Protein AF-U7QJM8-F1 (afdb_monomer_lite)

Secondary structure (DSSP, 8-state):
---SS--SS--HHHHHHHHHHHT-TTT-HHHHHHHHHHHHHHHHHHHH--TTTS----SS-HHHHHHHHHHTGGGGHHHHHHHHHH--HHHHHHHHHHHHHHHHTTTTTTGGGS-GGGHHHHHHHHHHHHHHHHHHHHHHGGGS-HHHHHHHHHHHHHHHHHHHHHHHHHHHH-GGG-S-HHHHHHHHHHHHHHHHTT-HHHHHHHHTSSTT-HHHHHHHHEEETT-TT-TTTTT---TTS-GGGGEEEEP-SS-SSPPP---S--TTHHHHHHHT--TTSHHHHHHHHHHHHHHHHHHHHHTT-EETTTEESTTHHHHHHHHHHHHHHHHHHHS-TT-TTS--GGG-TT-SSPP--SS------TTS--HHHHTTHHHHHHHHH-GGGHHHHHHHHHHTGGGGS--TTS-TTT-THHHHHHHHS--

Sequence (427 aa):
LLDDLPNVFLNQELIDAAKKRLESPEKYPLTHRAYRDIQAKAEDFYENVSLSDFPVYTGKNRSEYRSRVYNGLAQTLYPAIVCAFEDKQEYCQKAIDFILAWAEKKGGTQLTEASRSNLSSAGLDISRYFARYAQAFQLVSPYMSEEEKETVKQWFLELGYEIKKGHKYWIKNLEREGANNHLSWHNSGMLIAALYGEDRRLLAYMMNGNRWSYQNLVRDAIYEQDNPENLFRVGRDFVHLPTQARTGEIYDRHRSLPHPPARGNIYDRQRWWNEEVRQRAGFAYSKFNLEALMITAHMAQLNGLEYGGSKNFINLHNRSIRNALRFYGQYYIDFPAGRADCRKISEMEPSPKPYDGQCPIAYEPYFGERPSYHTVYLFALAKKYYPEDKALYTKILSANRKELIPVSNFHPLHAPVSVFTLFFAEE

Radius of gyration: 21.32 Å; chains: 1; bounding box: 57×43×60 Å

pLDDT: mean 77.42, std 20.67, range [30.5, 98.5]

Organism: NCBI:txid1348334

InterPro domains:
  IPR008397 Alginate lyase domain [PF05426] (85-209)
  IPR008929 Chondroitin AC/alginate lyase [G3DSA:1.50.10.100] (6-235)
  IPR008929 Chondroitin AC/alginate lyase [SSF48230] (84-333)

Structure (mmCIF, N/CA/C/O backbone):
data_AF-U7QJM8-F1
#
_entry.id   AF-U7QJM8-F1
#
loop_
_atom_site.group_PDB
_atom_site.id
_atom_site.type_symbol
_atom_site.label_atom_id
_atom_site.label_alt_id
_atom_site.label_comp_id
_atom_site.label_asym_id
_atom_site.label_entity_id
_atom_site.label_seq_id
_atom_site.pdbx_PDB_ins_code
_atom_site.Cartn_x
_atom_site.Cartn_y
_atom_site.Cartn_z
_atom_site.occupancy
_atom_site.B_iso_or_equiv
_atom_site.auth_seq_id
_atom_site.auth_comp_id
_atom_site.auth_asym_id
_atom_site.auth_atom_id
_atom_site.pdbx_PDB_model_num
ATOM 1 N N . LEU A 1 1 ? -9.460 -12.130 15.471 1.00 47.28 1 LEU A N 1
ATOM 2 C CA . LEU A 1 1 ? -10.293 -12.574 14.339 1.00 47.28 1 LEU A CA 1
ATOM 3 C C . LEU A 1 1 ? -10.461 -11.363 13.452 1.00 47.28 1 LEU A C 1
ATOM 5 O O . LEU A 1 1 ? -10.973 -10.366 13.933 1.00 47.28 1 LEU A O 1
ATOM 9 N N . LEU A 1 2 ? -9.926 -11.406 12.237 1.00 59.19 2 LEU A N 1
ATOM 10 C CA . LEU A 1 2 ? -10.305 -10.456 11.197 1.00 59.19 2 LEU A CA 1
ATOM 11 C C . LEU A 1 2 ? -11.733 -10.802 10.750 1.00 59.19 2 LEU A C 1
ATOM 13 O O . LEU A 1 2 ? -12.024 -11.985 10.572 1.00 59.19 2 LEU A O 1
ATOM 17 N N . ASP A 1 3 ? -12.599 -9.798 10.619 1.00 59.66 3 ASP A N 1
ATOM 18 C CA . ASP A 1 3 ? -13.946 -9.938 10.043 1.00 59.66 3 ASP A CA 1
ATOM 19 C C . ASP A 1 3 ? -13.900 -10.461 8.591 1.00 59.66 3 ASP A C 1
ATOM 21 O O . ASP A 1 3 ? -12.825 -10.539 7.989 1.00 59.66 3 ASP A O 1
ATOM 25 N N . ASP A 1 4 ? -15.069 -10.711 7.982 1.00 69.06 4 ASP A N 1
ATOM 26 C CA . ASP A 1 4 ? -15.277 -10.963 6.535 1.00 69.06 4 ASP A CA 1
ATOM 27 C C . ASP A 1 4 ? -14.893 -9.757 5.635 1.00 69.06 4 ASP A C 1
ATOM 29 O O . ASP A 1 4 ? -15.410 -9.560 4.533 1.00 69.06 4 ASP A O 1
ATOM 33 N N . LEU A 1 5 ? -13.983 -8.901 6.098 1.00 82.56 5 LEU A N 1
ATOM 34 C CA . LEU A 1 5 ? -13.411 -7.815 5.325 1.00 82.56 5 LEU A CA 1
ATOM 35 C C . LEU A 1 5 ? -12.250 -8.312 4.455 1.00 82.56 5 LEU A C 1
ATOM 37 O O . LEU A 1 5 ? -11.537 -9.254 4.813 1.00 82.56 5 LEU A O 1
ATOM 41 N N . PRO A 1 6 ? -12.004 -7.650 3.312 1.00 85.62 6 PRO A N 1
ATOM 42 C CA . PRO A 1 6 ? -10.882 -7.992 2.458 1.00 85.62 6 PRO A CA 1
ATOM 43 C C . PRO A 1 6 ? -9.547 -7.808 3.182 1.00 85.62 6 PRO A C 1
ATOM 45 O O . PRO A 1 6 ? -9.335 -6.872 3.957 1.00 85.62 6 PRO A O 1
ATOM 48 N N . ASN A 1 7 ? -8.605 -8.684 2.853 1.00 86.75 7 ASN A N 1
ATOM 49 C CA . ASN A 1 7 ? -7.255 -8.649 3.390 1.00 86.75 7 ASN A CA 1
ATOM 50 C C . ASN A 1 7 ? -6.434 -7.572 2.674 1.00 86.75 7 ASN A C 1
ATOM 52 O O . ASN A 1 7 ? -5.983 -7.772 1.540 1.00 86.75 7 ASN A O 1
ATOM 56 N N . VAL A 1 8 ? -6.207 -6.430 3.319 1.00 84.44 8 VAL A N 1
ATOM 57 C CA . VAL A 1 8 ? -5.339 -5.376 2.791 1.00 84.44 8 VAL A CA 1
ATOM 58 C C . VAL A 1 8 ? -3.984 -5.502 3.454 1.00 84.44 8 VAL A C 1
ATOM 60 O O . VAL A 1 8 ? -3.785 -5.099 4.589 1.00 84.44 8 VAL A O 1
ATOM 63 N N . PHE A 1 9 ? -3.029 -6.064 2.714 1.00 80.94 9 PHE A N 1
ATOM 64 C CA . PHE A 1 9 ? -1.635 -6.250 3.128 1.00 80.94 9 PHE A CA 1
ATOM 65 C C . PHE A 1 9 ? -1.399 -7.278 4.261 1.00 80.94 9 PHE A C 1
ATOM 67 O O . PHE A 1 9 ? -0.326 -7.874 4.319 1.00 80.94 9 PHE A O 1
ATOM 74 N N . LEU A 1 10 ? -2.386 -7.552 5.116 1.00 85.62 10 LEU A N 1
ATOM 75 C CA . LEU A 1 10 ? -2.311 -8.531 6.204 1.00 85.62 10 LEU A CA 1
ATOM 76 C C . LEU A 1 10 ? -3.447 -9.554 6.091 1.00 85.62 10 LEU A C 1
ATOM 78 O O . LEU A 1 10 ? -4.533 -9.229 5.621 1.00 85.62 10 LEU A O 1
ATOM 82 N N . ASN A 1 11 ? -3.202 -10.785 6.542 1.00 88.12 11 ASN A N 1
ATOM 83 C CA . ASN A 1 11 ? -4.229 -11.801 6.787 1.00 88.12 11 ASN A CA 1
ATOM 84 C C . ASN A 1 11 ? -4.052 -12.388 8.199 1.00 88.12 11 ASN A C 1
ATOM 86 O O . ASN A 1 11 ? -3.038 -12.139 8.857 1.00 88.12 11 ASN A O 1
ATOM 90 N N . GLN A 1 12 ? -5.022 -13.181 8.665 1.00 88.19 12 GLN A N 1
ATOM 91 C CA . GLN A 1 12 ? -5.001 -13.723 10.030 1.00 88.19 12 GLN A CA 1
ATOM 92 C C . GLN A 1 12 ? -3.766 -14.607 10.273 1.00 88.19 12 GLN A C 1
ATOM 94 O O . GLN A 1 12 ? -3.128 -14.491 11.312 1.00 88.19 12 GLN A O 1
ATOM 99 N N . GLU A 1 13 ? -3.356 -15.397 9.275 1.00 90.19 13 GLU A N 1
ATOM 100 C CA . GLU A 1 13 ? -2.140 -16.222 9.325 1.00 90.19 13 GLU A CA 1
ATOM 101 C C . GLU A 1 13 ? -0.877 -15.387 9.612 1.00 90.19 13 GLU A C 1
ATOM 103 O O . GLU A 1 13 ? -0.059 -15.762 10.451 1.00 90.19 13 GLU A O 1
ATOM 108 N N . LEU A 1 14 ? -0.714 -14.235 8.949 1.00 89.56 14 LEU A N 1
ATOM 109 C CA . LEU A 1 14 ? 0.421 -13.335 9.177 1.00 89.56 14 LEU A CA 1
ATOM 110 C C . LEU A 1 14 ? 0.384 -12.701 10.573 1.00 89.56 14 LEU A C 1
ATOM 112 O O . LEU A 1 14 ? 1.440 -12.545 11.193 1.00 89.56 14 LEU A O 1
ATOM 116 N N . ILE A 1 15 ? -0.808 -12.359 11.071 1.00 91.31 15 ILE A N 1
ATOM 117 C CA . ILE A 1 15 ? -0.999 -11.826 12.428 1.00 91.31 15 ILE A CA 1
ATOM 118 C C . ILE A 1 15 ? -0.612 -12.878 13.467 1.00 91.31 15 ILE A C 1
ATOM 120 O O . ILE A 1 15 ? 0.207 -12.599 14.344 1.00 91.31 15 ILE A O 1
ATOM 124 N N . ASP A 1 16 ? -1.124 -14.098 13.337 1.00 92.31 16 ASP A N 1
ATOM 125 C CA . ASP A 1 16 ? -0.847 -15.192 14.270 1.00 92.31 16 ASP A CA 1
ATOM 126 C C . ASP A 1 16 ? 0.637 -15.578 14.248 1.00 92.31 16 ASP A C 1
ATOM 128 O O . ASP A 1 16 ? 1.255 -15.777 15.297 1.00 92.31 16 ASP A O 1
ATOM 132 N N . ALA A 1 17 ? 1.257 -15.600 13.064 1.00 92.75 17 ALA A N 1
ATOM 133 C CA . ALA A 1 17 ? 2.689 -15.842 12.928 1.00 92.75 17 ALA A CA 1
ATOM 134 C C . ALA A 1 17 ? 3.533 -14.737 13.587 1.00 92.75 17 ALA A C 1
ATOM 136 O O . ALA A 1 17 ? 4.572 -15.019 14.187 1.00 92.75 17 ALA A O 1
ATOM 137 N N . ALA A 1 18 ? 3.123 -13.468 13.488 1.00 93.44 18 ALA A N 1
ATOM 138 C CA . ALA A 1 18 ? 3.778 -12.366 14.194 1.00 93.44 18 ALA A CA 1
ATOM 139 C C . ALA A 1 18 ? 3.624 -12.490 15.718 1.00 93.44 18 ALA A C 1
ATOM 141 O O . ALA A 1 18 ? 4.633 -12.433 16.420 1.00 93.44 18 ALA A O 1
ATOM 142 N N . LYS A 1 19 ? 2.414 -12.759 16.226 1.00 94.44 19 LYS A N 1
ATOM 143 C CA . LYS A 1 19 ? 2.163 -12.997 17.660 1.00 94.44 19 LYS A CA 1
ATOM 144 C C . LYS A 1 19 ? 3.021 -14.132 18.212 1.00 94.44 19 LYS A C 1
ATOM 146 O O . LYS A 1 19 ? 3.717 -13.949 19.204 1.00 94.44 19 LYS A O 1
ATOM 151 N N . LYS A 1 20 ? 3.082 -15.260 17.505 1.00 95.19 20 LYS A N 1
ATOM 152 C CA . LYS A 1 20 ? 3.923 -16.399 17.890 1.00 95.19 20 LYS A CA 1
ATOM 153 C C . LYS A 1 20 ? 5.415 -16.054 17.921 1.00 95.19 20 LYS A C 1
ATOM 155 O O . LYS A 1 20 ? 6.134 -16.480 18.819 1.00 95.19 20 LYS A O 1
ATOM 160 N N . ARG A 1 21 ? 5.913 -15.263 16.962 1.00 94.94 21 ARG A N 1
ATOM 161 C CA . ARG A 1 21 ? 7.310 -14.783 16.982 1.00 94.94 21 ARG A CA 1
ATOM 162 C C . ARG A 1 21 ? 7.586 -13.888 18.198 1.00 94.94 21 ARG A C 1
ATOM 164 O O . ARG A 1 21 ? 8.685 -13.938 18.754 1.00 94.94 21 ARG A O 1
ATOM 171 N N . LEU A 1 22 ? 6.591 -13.127 18.659 1.00 95.19 22 LEU A N 1
ATOM 172 C CA . LEU A 1 22 ? 6.704 -12.303 19.864 1.00 95.19 22 LEU A CA 1
ATOM 173 C C . LEU A 1 22 ? 6.844 -13.118 21.164 1.00 95.19 22 LEU A C 1
ATOM 175 O O . LEU A 1 22 ? 7.341 -12.591 22.152 1.00 95.19 22 LEU A O 1
ATOM 179 N N . GLU A 1 23 ? 6.553 -14.417 21.167 1.00 95.38 23 GLU A N 1
ATOM 180 C CA . GLU A 1 23 ? 6.777 -15.285 22.336 1.00 95.38 23 GLU A CA 1
ATOM 181 C C . GLU A 1 23 ? 8.255 -15.684 22.517 1.00 95.38 23 GLU A C 1
ATOM 183 O O . GLU A 1 23 ? 8.639 -16.204 23.561 1.00 95.38 23 GLU A O 1
ATOM 188 N N . SER A 1 24 ? 9.115 -15.468 21.509 1.00 94.50 24 SER A N 1
ATOM 189 C CA . SER A 1 24 ? 10.519 -15.923 21.519 1.00 94.50 24 SER A CA 1
ATOM 190 C C . SER A 1 24 ? 11.520 -14.814 21.137 1.00 94.50 24 SER A C 1
ATOM 192 O O . SER A 1 24 ? 12.066 -14.843 20.029 1.00 94.50 24 SER A O 1
ATOM 194 N N . PRO A 1 25 ? 11.819 -13.860 22.049 1.00 91.94 25 PRO A N 1
ATOM 195 C CA . PRO A 1 25 ? 12.710 -12.721 21.784 1.00 91.94 25 PRO A CA 1
ATOM 196 C C . PRO A 1 25 ? 14.094 -13.095 21.259 1.00 91.94 25 PRO A C 1
ATOM 198 O O . PRO A 1 25 ? 14.604 -12.452 20.344 1.00 91.94 25 PRO A O 1
ATOM 201 N N . GLU A 1 26 ? 14.679 -14.161 21.805 1.00 92.56 26 GLU A N 1
ATOM 202 C CA . GLU A 1 26 ? 16.023 -14.608 21.431 1.00 92.56 26 GLU A CA 1
ATOM 203 C C . GLU A 1 26 ? 16.076 -15.181 20.011 1.00 92.56 26 GLU A C 1
ATOM 205 O O . GLU A 1 26 ? 17.083 -15.051 19.314 1.00 92.56 26 GLU A O 1
ATOM 210 N N . LYS A 1 27 ? 14.974 -15.791 19.555 1.00 93.50 27 LYS A N 1
ATOM 211 C CA . LYS A 1 27 ? 14.866 -16.368 18.210 1.00 93.50 27 LYS A CA 1
ATOM 212 C C . LYS A 1 27 ? 14.485 -15.321 17.163 1.00 93.50 27 LYS A C 1
ATOM 214 O O . LYS A 1 27 ? 14.954 -15.410 16.031 1.00 93.50 27 LYS A O 1
ATOM 219 N N . TYR A 1 28 ? 13.666 -14.339 17.545 1.00 92.56 28 TYR A N 1
ATOM 220 C CA . TYR A 1 28 ? 13.085 -13.338 16.643 1.00 92.56 28 TYR A CA 1
ATOM 221 C C . TYR A 1 28 ? 13.390 -11.888 17.072 1.00 92.56 28 TYR A C 1
ATOM 223 O O . TYR A 1 28 ? 12.484 -11.085 17.332 1.00 92.56 28 TYR A O 1
ATOM 231 N N . PRO A 1 29 ? 14.678 -11.510 17.176 1.00 89.88 29 PRO A N 1
ATOM 232 C CA . PRO A 1 29 ? 15.080 -10.221 17.725 1.00 89.88 29 PRO A CA 1
ATOM 233 C C . PRO A 1 29 ? 14.728 -9.019 16.835 1.00 89.88 29 PRO A C 1
ATOM 235 O O . PRO A 1 29 ? 14.734 -7.892 17.342 1.00 89.88 29 PRO A O 1
ATOM 238 N N . LEU A 1 30 ? 14.487 -9.195 15.527 1.00 87.19 30 LEU A N 1
ATOM 239 C CA . LEU A 1 30 ? 14.022 -8.096 14.665 1.00 87.19 30 LEU A CA 1
ATOM 240 C C . LEU A 1 30 ? 12.527 -7.856 14.852 1.00 87.19 30 LEU A C 1
ATOM 242 O O . LEU A 1 30 ? 12.124 -6.704 14.999 1.00 87.19 30 LEU A O 1
ATOM 246 N N . THR A 1 31 ? 11.736 -8.928 14.917 1.00 90.50 31 THR A N 1
ATOM 247 C CA . THR A 1 31 ? 10.289 -8.879 15.173 1.00 90.50 31 THR A CA 1
ATOM 248 C C . THR A 1 31 ? 10.003 -8.133 16.476 1.00 90.50 31 THR A C 1
ATOM 250 O O . THR A 1 31 ? 9.217 -7.188 16.504 1.00 90.50 31 THR A O 1
ATOM 253 N N . HIS A 1 32 ? 10.724 -8.483 17.545 1.00 91.75 32 HIS A N 1
ATOM 254 C CA . HIS A 1 32 ? 10.608 -7.827 18.851 1.00 91.75 32 HIS A CA 1
ATOM 255 C C . HIS A 1 32 ? 10.987 -6.350 18.825 1.00 91.75 32 HIS A C 1
ATOM 257 O O . HIS A 1 32 ? 10.304 -5.522 19.422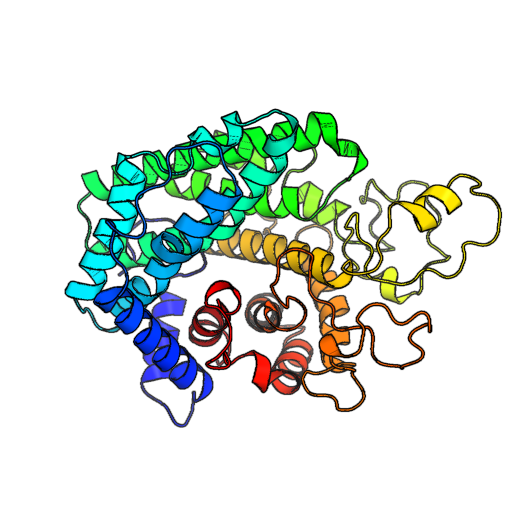 1.00 91.75 32 HIS A O 1
ATOM 263 N N . ARG A 1 33 ? 12.079 -5.996 18.140 1.00 88.19 33 ARG A N 1
ATOM 264 C CA . ARG A 1 33 ? 12.498 -4.592 18.022 1.00 88.19 33 ARG A CA 1
ATOM 265 C C . ARG A 1 33 ? 11.500 -3.763 17.225 1.00 88.19 33 ARG A C 1
ATOM 267 O O . ARG A 1 33 ? 11.200 -2.645 17.629 1.00 88.19 33 ARG A O 1
ATOM 274 N N . ALA A 1 34 ? 10.980 -4.316 16.134 1.00 88.56 34 ALA A N 1
ATOM 275 C CA . ALA A 1 34 ? 9.955 -3.672 15.329 1.00 88.56 34 ALA A CA 1
ATOM 276 C C . ALA A 1 34 ? 8.665 -3.447 16.127 1.00 88.56 34 ALA A C 1
ATOM 278 O O . ALA A 1 34 ? 8.091 -2.364 16.058 1.00 88.56 34 ALA A O 1
ATOM 279 N N . TYR A 1 35 ? 8.245 -4.430 16.927 1.00 92.06 35 TYR A N 1
ATOM 280 C CA . TYR A 1 35 ? 7.055 -4.288 17.760 1.00 92.06 35 TYR A CA 1
ATOM 281 C C . TYR A 1 35 ? 7.217 -3.225 18.851 1.00 92.06 35 TYR A C 1
ATOM 283 O O . TYR A 1 35 ? 6.324 -2.404 19.021 1.00 92.06 35 TYR A O 1
ATOM 291 N N . ARG A 1 36 ? 8.378 -3.146 19.515 1.00 91.44 36 ARG A N 1
ATOM 292 C CA . ARG A 1 36 ? 8.647 -2.076 20.497 1.00 91.44 36 ARG A CA 1
ATOM 293 C C . ARG A 1 36 ? 8.596 -0.677 19.883 1.00 91.44 36 ARG A C 1
ATOM 295 O O . ARG A 1 36 ? 8.091 0.243 20.513 1.00 91.44 36 ARG A O 1
ATOM 302 N N . ASP A 1 37 ? 9.106 -0.509 18.662 1.00 88.19 37 ASP A N 1
ATOM 303 C CA . ASP A 1 37 ? 8.985 0.760 17.931 1.00 88.19 37 ASP A CA 1
ATOM 304 C C . ASP A 1 37 ? 7.519 1.086 17.594 1.00 88.19 37 ASP A C 1
ATOM 306 O O . ASP A 1 37 ? 7.102 2.233 17.733 1.00 88.19 37 ASP A O 1
ATOM 310 N N . ILE A 1 38 ? 6.720 0.083 17.212 1.00 90.94 38 ILE A N 1
ATOM 311 C CA . ILE A 1 38 ? 5.273 0.248 16.994 1.00 90.94 38 ILE A CA 1
ATOM 312 C C . ILE A 1 38 ? 4.567 0.655 18.290 1.00 90.94 38 ILE A C 1
ATOM 314 O O . ILE A 1 38 ? 3.773 1.588 18.254 1.00 90.94 38 ILE A O 1
ATOM 318 N N . GLN A 1 39 ? 4.879 0.013 19.419 1.00 93.25 39 GLN A N 1
ATOM 319 C CA . GLN A 1 39 ? 4.321 0.365 20.728 1.00 93.25 39 GLN A CA 1
ATOM 320 C C . GLN A 1 39 ? 4.667 1.809 21.108 1.00 93.25 39 GLN A C 1
ATOM 322 O O . GLN A 1 39 ? 3.775 2.572 21.458 1.00 93.25 39 GLN A O 1
ATOM 327 N N . ALA A 1 40 ? 5.932 2.217 20.963 1.00 91.25 40 ALA A N 1
ATOM 328 C CA . ALA A 1 40 ? 6.358 3.585 21.264 1.00 91.25 40 ALA A CA 1
ATOM 329 C C . ALA A 1 40 ? 5.636 4.633 20.398 1.00 91.25 40 ALA A C 1
ATOM 331 O O . ALA A 1 40 ? 5.245 5.683 20.895 1.00 91.25 40 ALA A O 1
ATOM 332 N N . LYS A 1 41 ? 5.424 4.345 19.107 1.00 90.19 41 LYS A N 1
ATOM 333 C CA . LYS A 1 41 ? 4.676 5.231 18.198 1.00 90.19 41 LYS A CA 1
ATOM 334 C C . LYS A 1 41 ? 3.176 5.231 18.461 1.00 90.19 41 LYS A C 1
ATOM 336 O O . LYS A 1 41 ? 2.527 6.244 18.228 1.00 90.19 41 LYS A O 1
ATOM 341 N N . ALA A 1 42 ? 2.618 4.103 18.895 1.00 93.38 42 ALA A N 1
ATOM 342 C CA . ALA A 1 42 ? 1.226 4.031 19.307 1.00 93.38 42 ALA A CA 1
ATOM 343 C C . ALA A 1 42 ? 0.994 4.899 20.549 1.00 93.38 42 ALA A C 1
ATOM 345 O O . ALA A 1 42 ? 0.060 5.694 20.535 1.00 93.38 42 ALA A O 1
ATOM 346 N N . GLU A 1 43 ? 1.864 4.792 21.558 1.00 94.12 43 GLU A N 1
ATOM 347 C CA . GLU A 1 43 ? 1.826 5.611 22.779 1.00 94.12 43 GLU A CA 1
ATOM 348 C C . GLU A 1 43 ? 1.939 7.104 22.444 1.00 94.12 43 GLU A C 1
ATOM 350 O O . GLU A 1 43 ? 1.048 7.873 22.790 1.00 94.12 43 GLU A O 1
ATOM 355 N N . ASP A 1 44 ? 2.946 7.501 21.655 1.00 91.69 44 ASP A N 1
ATOM 356 C CA . ASP A 1 44 ? 3.110 8.894 21.210 1.00 91.69 44 ASP A CA 1
ATOM 357 C C . ASP A 1 44 ? 1.869 9.419 20.469 1.00 91.69 44 ASP A C 1
ATOM 359 O O . ASP A 1 44 ? 1.392 10.522 20.733 1.00 91.69 44 ASP A O 1
ATOM 363 N N . PHE A 1 45 ? 1.282 8.613 19.579 1.00 92.25 45 PHE A N 1
ATOM 364 C CA . PHE A 1 45 ? 0.046 8.981 18.892 1.00 92.25 45 PHE A CA 1
ATOM 365 C C . PHE A 1 45 ? -1.139 9.124 19.859 1.00 92.25 45 PHE A C 1
ATOM 367 O O . PHE A 1 45 ? -1.947 10.047 19.735 1.00 92.25 45 PHE A O 1
ATOM 374 N N . TYR A 1 46 ? -1.273 8.206 20.813 1.00 93.81 46 TYR A N 1
ATOM 375 C CA . TYR A 1 46 ? -2.360 8.220 21.784 1.00 93.81 46 TYR A CA 1
ATOM 376 C C . TYR A 1 46 ? -2.296 9.460 22.686 1.00 93.81 46 TYR A C 1
ATOM 378 O O . TYR A 1 46 ? -3.313 10.156 22.810 1.00 93.81 46 TYR A O 1
ATOM 386 N N . GLU A 1 47 ? -1.110 9.761 23.222 1.00 93.81 47 GLU A N 1
ATOM 387 C CA . GLU A 1 47 ? -0.852 10.874 24.141 1.00 93.81 47 GLU A CA 1
ATOM 388 C C . GLU A 1 47 ? -0.863 12.242 23.442 1.00 93.81 47 GLU A C 1
ATOM 390 O O . GLU A 1 47 ? -1.450 13.192 23.964 1.00 93.81 47 GLU A O 1
ATOM 395 N N . ASN A 1 48 ? -0.250 12.354 22.257 1.00 91.31 48 ASN A N 1
ATOM 396 C CA . ASN A 1 48 ? 0.101 13.654 21.671 1.00 91.31 48 ASN A CA 1
ATOM 397 C C . ASN A 1 48 ? -0.690 14.029 20.412 1.00 91.31 48 ASN A C 1
ATOM 399 O O . ASN A 1 48 ? -0.624 15.179 19.975 1.00 91.31 48 ASN A O 1
ATOM 403 N N . VAL A 1 49 ? -1.439 13.104 19.800 1.00 90.88 49 VAL A N 1
ATOM 404 C CA . VAL A 1 49 ? -2.161 13.381 18.548 1.00 90.88 49 VAL A CA 1
ATOM 405 C C . VAL A 1 49 ? -3.663 13.492 18.797 1.00 90.88 49 VAL A C 1
ATOM 407 O O . VAL A 1 49 ? -4.330 12.555 19.241 1.00 90.88 49 VAL A O 1
ATOM 410 N N . SER A 1 50 ? -4.227 14.659 18.480 1.00 90.69 50 SER A N 1
ATOM 411 C CA . SER A 1 50 ? -5.650 14.962 18.655 1.00 90.69 50 SER A CA 1
ATOM 412 C C . SER A 1 50 ? -6.323 15.375 17.338 1.00 90.69 50 SER A C 1
ATOM 414 O O . SER A 1 50 ? -5.692 15.942 16.441 1.00 90.69 50 SER A O 1
ATOM 416 N N . LEU A 1 51 ? -7.632 15.118 17.215 1.00 86.06 51 LEU A N 1
ATOM 417 C CA . LEU A 1 51 ? -8.429 15.587 16.070 1.00 86.06 51 LEU A CA 1
ATOM 418 C C . LEU A 1 51 ? -8.558 17.120 16.029 1.00 86.06 51 LEU A C 1
ATOM 420 O O . LEU A 1 51 ? -8.847 17.669 14.966 1.00 86.06 51 LEU A O 1
ATOM 424 N N . SER A 1 52 ? -8.338 17.817 17.148 1.00 88.12 52 SER A N 1
ATOM 425 C CA . SER A 1 52 ? -8.263 19.283 17.178 1.00 88.12 52 SER A CA 1
ATOM 426 C C . SER A 1 52 ? -7.009 19.815 16.486 1.00 88.12 52 SER A C 1
ATOM 428 O O . SER A 1 52 ? -7.099 20.804 15.761 1.00 88.12 52 SER A O 1
ATOM 430 N N . ASP A 1 53 ? -5.867 19.142 16.646 1.00 82.38 53 ASP A N 1
ATOM 431 C CA . ASP A 1 53 ? -4.599 19.559 16.031 1.00 82.38 53 ASP A CA 1
ATOM 432 C C . ASP A 1 53 ? -4.514 19.135 14.561 1.00 82.38 53 ASP A C 1
ATOM 434 O O . ASP A 1 53 ? -3.999 19.870 13.710 1.00 82.38 53 ASP A O 1
ATOM 438 N N . PHE A 1 54 ? -5.082 17.969 14.235 1.00 83.06 54 PHE A N 1
ATOM 439 C CA . PHE A 1 54 ? -5.134 17.409 12.883 1.00 83.06 54 PHE A CA 1
ATOM 440 C C . PHE A 1 54 ? -6.575 17.148 12.430 1.00 83.06 54 PHE A C 1
ATOM 442 O O . PHE A 1 54 ? -6.967 15.993 12.241 1.00 83.06 54 PHE A O 1
ATOM 449 N N . PRO A 1 55 ? -7.370 18.214 12.206 1.00 90.50 55 PRO A N 1
ATOM 450 C CA . PRO A 1 55 ? -8.730 18.078 11.719 1.00 90.50 55 PRO A CA 1
ATOM 451 C C . PRO A 1 55 ? -8.771 17.400 10.351 1.00 90.50 55 PRO A C 1
ATOM 453 O O . PRO A 1 55 ? -7.842 17.491 9.539 1.00 90.50 55 PRO A O 1
ATOM 456 N N . VAL A 1 56 ? -9.906 16.754 10.093 1.00 95.25 56 VAL A N 1
ATOM 457 C CA . VAL A 1 56 ? -10.193 16.083 8.826 1.00 95.25 56 VAL A CA 1
ATOM 458 C C . VAL A 1 56 ? -10.064 17.058 7.667 1.00 95.25 56 VAL A C 1
ATOM 460 O O . VAL A 1 56 ? -10.653 18.140 7.668 1.00 95.25 56 VAL A O 1
ATOM 463 N N . TYR A 1 57 ? -9.311 16.648 6.652 1.00 94.44 57 TYR A N 1
ATOM 464 C CA . TYR A 1 57 ? -9.073 17.475 5.486 1.00 94.44 57 TYR A CA 1
ATOM 465 C C . TYR A 1 57 ? -10.189 17.343 4.446 1.00 94.44 57 TYR A C 1
ATOM 467 O O . TYR A 1 57 ? -10.291 16.312 3.786 1.00 94.44 57 TYR A O 1
ATOM 475 N N . THR A 1 58 ? -10.974 18.397 4.228 1.00 94.19 58 THR A N 1
ATOM 476 C CA . THR A 1 58 ? -12.073 18.419 3.238 1.00 94.19 58 THR A CA 1
ATOM 477 C C . THR A 1 58 ? -11.827 19.369 2.060 1.00 94.19 58 THR A C 1
ATOM 479 O O . THR A 1 58 ? -12.711 19.568 1.235 1.00 94.19 58 THR A O 1
ATOM 482 N N . GLY A 1 59 ? -10.632 19.963 1.969 1.00 91.94 59 GLY A N 1
ATOM 483 C CA . GLY A 1 59 ? -10.283 20.950 0.945 1.00 91.94 59 GLY A CA 1
ATOM 484 C C . GLY A 1 59 ? -9.645 20.374 -0.329 1.00 91.94 59 GLY A C 1
ATOM 485 O O . GLY A 1 59 ? -9.736 19.187 -0.637 1.00 91.94 59 GLY A O 1
ATOM 486 N N . LYS A 1 60 ? -8.956 21.254 -1.072 1.00 92.75 60 LYS A N 1
ATOM 487 C CA . LYS A 1 60 ? -8.388 20.993 -2.414 1.00 92.75 60 LYS A CA 1
ATOM 488 C C . LYS A 1 60 ? -6.849 21.113 -2.503 1.00 92.75 60 LYS A C 1
ATOM 490 O O . LYS A 1 60 ? -6.229 20.764 -3.502 1.00 92.75 60 LYS A O 1
ATOM 495 N N . ASN A 1 61 ? -6.198 21.619 -1.465 1.00 90.75 61 ASN A N 1
ATOM 496 C CA . ASN A 1 61 ? -4.748 21.742 -1.322 1.00 90.75 61 ASN A CA 1
ATOM 497 C C . ASN A 1 61 ? -4.073 20.398 -0.976 1.00 90.75 61 ASN A C 1
ATOM 499 O O . ASN A 1 61 ? -4.198 19.861 0.123 1.00 90.75 61 ASN A O 1
ATOM 503 N N . ARG A 1 62 ? -3.252 19.903 -1.906 1.00 89.69 62 ARG A N 1
ATOM 504 C CA . ARG A 1 62 ? -2.481 18.657 -1.761 1.00 89.69 62 ARG A CA 1
ATOM 505 C C . ARG A 1 62 ? -1.446 18.668 -0.648 1.00 89.69 62 ARG A C 1
ATOM 507 O O . ARG A 1 62 ? -1.258 17.653 0.010 1.00 89.69 62 ARG A O 1
ATOM 514 N N . SER A 1 63 ? -0.734 19.769 -0.444 1.00 87.94 63 SER A N 1
ATOM 515 C CA . SER A 1 63 ? 0.284 19.830 0.611 1.00 87.94 63 SER A CA 1
ATOM 516 C C . SER A 1 63 ? -0.351 19.769 1.994 1.00 87.94 63 SER A C 1
ATOM 518 O O . SER A 1 63 ? 0.169 19.082 2.870 1.00 87.94 63 SER A O 1
ATOM 520 N N . GLU A 1 64 ? -1.506 20.408 2.162 1.00 90.62 64 GLU A N 1
ATOM 521 C CA . GLU A 1 64 ? -2.265 20.325 3.405 1.00 90.62 64 GLU A CA 1
ATOM 522 C C . GLU A 1 64 ? -2.861 18.928 3.612 1.00 90.62 64 GLU A C 1
ATOM 524 O O . GLU A 1 64 ? -2.642 18.349 4.673 1.00 90.62 64 GLU A O 1
ATOM 529 N N . TYR A 1 65 ? -3.498 18.336 2.592 1.00 91.81 65 TYR A N 1
ATOM 530 C CA . TYR A 1 65 ? -3.962 16.942 2.647 1.00 91.81 65 TYR A CA 1
ATOM 531 C C . TYR A 1 65 ? -2.852 15.992 3.100 1.00 91.81 65 TYR A C 1
ATOM 533 O O . TYR A 1 65 ? -3.034 15.239 4.055 1.00 91.81 65 TYR A O 1
ATOM 541 N N . ARG A 1 66 ? -1.677 16.071 2.458 1.00 88.88 66 ARG A N 1
ATOM 542 C CA . ARG A 1 66 ? -0.517 15.245 2.811 1.00 88.88 66 ARG A CA 1
ATOM 543 C C . ARG A 1 66 ? -0.126 15.434 4.269 1.00 88.88 66 ARG A C 1
ATOM 545 O O . ARG A 1 66 ? 0.042 14.439 4.954 1.00 88.88 66 ARG A O 1
ATOM 552 N N . SER A 1 67 ? -0.025 16.676 4.744 1.00 87.75 67 SER A N 1
ATOM 553 C CA . SER A 1 67 ? 0.322 16.969 6.139 1.00 87.75 67 SER A CA 1
ATOM 554 C C . SER A 1 67 ? -0.701 16.402 7.131 1.00 87.75 67 SER A C 1
ATOM 556 O O . SER A 1 67 ? -0.317 15.773 8.115 1.00 87.75 67 SER A O 1
ATOM 558 N N . ARG A 1 68 ? -2.003 16.568 6.864 1.00 91.00 68 ARG A N 1
ATOM 559 C CA . ARG A 1 68 ? -3.085 16.099 7.748 1.00 91.00 68 ARG A CA 1
ATOM 560 C C . ARG A 1 68 ? -3.180 14.576 7.789 1.00 91.00 68 ARG A C 1
ATOM 562 O O . ARG A 1 68 ? -3.286 14.000 8.867 1.00 91.00 68 ARG A O 1
ATOM 569 N N . VAL A 1 69 ? -3.097 13.918 6.632 1.00 90.81 69 VAL A N 1
ATOM 570 C CA . VAL A 1 69 ? -3.062 12.451 6.572 1.00 90.81 69 VAL A CA 1
ATOM 571 C C . VAL A 1 69 ? -1.801 11.927 7.243 1.00 90.81 69 VAL A C 1
ATOM 573 O O . VAL A 1 69 ? -1.873 10.980 8.016 1.00 90.81 69 VAL A O 1
ATOM 576 N N . TYR A 1 70 ? -0.656 12.553 6.983 1.00 84.19 70 TYR A N 1
ATOM 577 C CA . TYR A 1 70 ? 0.624 12.130 7.531 1.00 84.19 70 TYR A CA 1
ATOM 578 C C . TYR A 1 70 ? 0.675 12.199 9.063 1.00 84.19 70 TYR A C 1
ATOM 580 O O . TYR A 1 70 ? 1.082 11.233 9.706 1.00 84.19 70 TYR A O 1
ATOM 588 N N . ASN A 1 71 ? 0.291 13.334 9.638 1.00 84.81 71 ASN A N 1
ATOM 589 C CA . ASN A 1 71 ? 0.432 13.572 11.072 1.00 84.81 71 ASN A CA 1
ATOM 590 C C . ASN A 1 71 ? -0.744 13.033 11.902 1.00 84.81 71 ASN A C 1
ATOM 592 O O . ASN A 1 71 ? -0.657 13.003 13.121 1.00 84.81 71 ASN A O 1
ATOM 596 N N . GLY A 1 72 ? -1.832 12.611 11.252 1.00 89.94 72 GLY A N 1
ATOM 597 C CA . GLY A 1 72 ? -3.008 12.041 11.907 1.00 89.94 72 GLY A CA 1
ATOM 598 C C . GLY A 1 72 ? -3.369 10.677 11.326 1.00 89.94 72 GLY A C 1
ATOM 599 O O . GLY A 1 72 ? -2.890 9.641 11.778 1.00 89.94 72 GLY A O 1
ATOM 600 N N . LEU A 1 73 ? -4.210 10.676 10.289 1.00 93.75 73 LEU A N 1
ATOM 601 C CA . LEU A 1 73 ? -4.896 9.478 9.789 1.00 93.75 73 LEU A CA 1
ATOM 602 C C . LEU A 1 73 ? -3.971 8.282 9.497 1.00 93.75 73 LEU A C 1
ATOM 604 O O . LEU A 1 73 ? -4.289 7.160 9.867 1.00 93.75 73 LEU A O 1
ATOM 608 N N . ALA A 1 74 ? -2.827 8.480 8.843 1.00 90.31 74 ALA A N 1
ATOM 609 C CA . ALA A 1 74 ? -1.923 7.389 8.476 1.00 90.31 74 ALA A CA 1
ATOM 610 C C . ALA A 1 74 ? -1.203 6.755 9.679 1.00 90.31 74 ALA A C 1
ATOM 612 O O . ALA A 1 74 ? -0.713 5.630 9.556 1.00 90.31 74 ALA A O 1
ATOM 613 N N . GLN A 1 75 ? -1.105 7.463 10.809 1.00 90.31 75 GLN A N 1
ATOM 614 C CA . GLN A 1 75 ? -0.465 6.958 12.026 1.00 90.31 75 GLN A CA 1
ATOM 615 C C . GLN A 1 75 ? -1.383 6.051 12.841 1.00 90.31 75 GLN A C 1
ATOM 617 O O . GLN A 1 75 ? -0.867 5.258 13.620 1.00 90.31 75 GLN A O 1
ATOM 622 N N . THR A 1 76 ? -2.698 6.073 12.586 1.00 94.12 76 THR A N 1
ATOM 623 C CA . THR A 1 76 ? -3.688 5.173 13.216 1.00 94.12 76 THR A CA 1
ATOM 624 C C . THR A 1 76 ? -3.352 3.687 13.065 1.00 94.12 76 THR A C 1
ATOM 626 O O . THR A 1 76 ? -3.797 2.870 13.863 1.00 94.12 76 THR A O 1
ATOM 629 N N . LEU A 1 77 ? -2.510 3.320 12.094 1.00 93.69 77 LEU A N 1
ATOM 630 C CA . LEU A 1 77 ? -2.002 1.960 11.940 1.00 93.69 77 LEU A CA 1
ATOM 631 C C . LEU A 1 77 ? -1.239 1.458 13.177 1.00 93.69 77 LEU A C 1
ATOM 633 O O . LEU A 1 77 ? -1.361 0.287 13.519 1.00 93.69 77 LEU A O 1
ATOM 637 N N . TYR A 1 78 ? -0.463 2.306 13.858 1.00 93.81 78 TYR A N 1
ATOM 638 C CA . TYR A 1 78 ? 0.297 1.889 15.043 1.00 93.81 78 TYR A CA 1
ATOM 639 C C . TYR A 1 78 ? -0.605 1.497 16.225 1.00 93.81 78 TYR A C 1
ATOM 641 O O . TYR A 1 78 ? -0.489 0.355 16.679 1.00 93.81 78 TYR A O 1
ATOM 649 N N . PRO A 1 79 ? -1.536 2.355 16.697 1.00 95.44 79 PRO A N 1
ATOM 650 C CA . PRO A 1 79 ? -2.473 1.963 17.743 1.00 95.44 79 PRO A CA 1
ATOM 651 C C . PRO A 1 79 ? -3.401 0.824 17.296 1.00 95.44 79 PRO A C 1
ATOM 653 O O . PRO A 1 79 ? -3.709 -0.040 18.109 1.00 95.44 79 PRO A O 1
ATOM 656 N N . ALA A 1 80 ? -3.762 0.723 16.009 1.00 95.81 80 ALA A N 1
ATOM 657 C CA . ALA A 1 80 ? -4.525 -0.415 15.489 1.00 95.81 80 ALA A CA 1
ATOM 658 C C . ALA A 1 80 ? -3.766 -1.756 15.596 1.00 95.81 80 ALA A C 1
ATOM 660 O O . ALA A 1 80 ? -4.363 -2.779 15.928 1.00 95.81 80 ALA A O 1
ATOM 661 N N . ILE A 1 81 ? -2.447 -1.768 15.360 1.00 95.00 81 ILE A N 1
ATOM 662 C CA . ILE A 1 81 ? -1.616 -2.967 15.562 1.00 95.00 81 ILE A CA 1
ATOM 663 C C . ILE A 1 81 ? -1.552 -3.335 17.047 1.00 95.00 81 ILE A C 1
ATOM 665 O O . ILE A 1 81 ? -1.746 -4.504 17.373 1.00 95.00 81 ILE A O 1
ATOM 669 N N . VAL A 1 82 ? -1.316 -2.365 17.941 1.00 96.25 82 VAL A N 1
ATOM 670 C CA . VAL A 1 82 ? -1.288 -2.612 19.397 1.00 96.25 82 VAL A CA 1
ATOM 671 C C . VAL A 1 82 ? -2.640 -3.134 19.886 1.00 96.25 82 VAL A C 1
ATOM 673 O O . VAL A 1 82 ? -2.675 -4.142 20.585 1.00 96.25 82 VAL A O 1
ATOM 676 N N . CYS A 1 83 ? -3.744 -2.525 19.449 1.00 95.12 83 CYS A N 1
ATOM 677 C CA . CYS A 1 83 ? -5.107 -3.003 19.683 1.00 95.12 83 CYS A CA 1
ATOM 678 C C . CYS A 1 83 ? -5.256 -4.481 19.287 1.00 95.12 83 CYS A C 1
ATOM 680 O O . CYS A 1 83 ? -5.561 -5.322 20.126 1.00 95.12 83 CYS A O 1
ATOM 682 N N . ALA A 1 84 ? -4.941 -4.838 18.038 1.00 92.00 84 ALA A N 1
ATOM 683 C CA . ALA A 1 84 ? -5.096 -6.211 17.559 1.00 92.00 84 ALA A CA 1
ATOM 684 C C . ALA A 1 84 ? -4.163 -7.223 18.256 1.00 92.00 84 ALA A C 1
ATOM 686 O O . ALA A 1 84 ? -4.433 -8.433 18.241 1.00 92.00 84 ALA A O 1
ATOM 687 N N . PHE A 1 85 ? -3.038 -6.770 18.819 1.00 94.44 85 PHE A N 1
ATOM 688 C CA . PHE A 1 85 ? -2.033 -7.636 19.437 1.00 94.44 85 PHE A CA 1
ATOM 689 C C . PHE A 1 85 ? -2.234 -7.827 20.939 1.00 94.44 85 PHE A C 1
ATOM 691 O O . PHE A 1 85 ? -2.046 -8.946 21.418 1.00 94.44 85 PHE A O 1
ATOM 698 N N . GLU A 1 86 ? -2.639 -6.775 21.644 1.00 93.62 86 GLU A N 1
ATOM 699 C CA . GLU A 1 86 ? -2.740 -6.726 23.108 1.00 93.62 86 GLU A CA 1
ATOM 700 C C . GLU A 1 86 ? -4.174 -6.549 23.622 1.00 93.62 86 GLU A C 1
ATOM 702 O O . GLU A 1 86 ? -4.374 -6.591 24.830 1.00 93.62 86 GLU A O 1
ATOM 707 N N . ASP A 1 87 ? -5.159 -6.360 22.738 1.00 87.50 87 ASP A N 1
ATOM 708 C CA . ASP A 1 87 ? -6.569 -6.107 23.080 1.00 87.50 87 ASP A CA 1
ATOM 709 C C . ASP A 1 8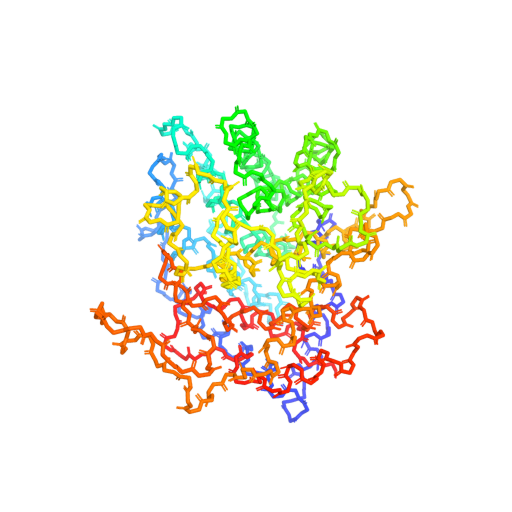7 ? -6.772 -4.870 23.980 1.00 87.50 87 ASP A C 1
ATOM 711 O O . ASP A 1 87 ? -7.668 -4.804 24.821 1.00 87.50 87 ASP A O 1
ATOM 715 N N . LYS A 1 88 ? -5.908 -3.859 23.814 1.00 92.44 88 LYS A N 1
ATOM 716 C CA . LYS A 1 88 ? -5.997 -2.591 24.549 1.00 92.44 88 LYS A CA 1
ATOM 717 C C . LYS A 1 88 ? -7.066 -1.680 23.952 1.00 92.44 88 LYS A C 1
ATOM 719 O O . LYS A 1 88 ? -6.840 -1.025 22.929 1.00 92.44 88 LYS A O 1
ATOM 724 N N . GLN A 1 89 ? -8.220 -1.632 24.612 1.00 92.69 89 GLN A N 1
ATOM 725 C CA . GLN A 1 89 ? -9.422 -0.941 24.138 1.00 92.69 89 GLN A CA 1
ATOM 726 C C . GLN A 1 89 ? -9.204 0.550 23.857 1.00 92.69 89 GLN A C 1
ATOM 728 O O . GLN A 1 89 ? -9.733 1.064 22.873 1.00 92.69 89 GLN A O 1
ATOM 733 N N . GLU A 1 90 ? -8.391 1.246 24.652 1.00 95.25 90 GLU A N 1
ATOM 734 C CA . GLU A 1 90 ? -8.098 2.670 24.464 1.00 95.25 90 GLU A CA 1
ATOM 735 C C . GLU A 1 90 ? -7.402 2.957 23.124 1.00 95.25 90 GLU A C 1
ATOM 737 O O . GLU A 1 90 ? -7.731 3.926 22.435 1.00 95.25 90 GLU A O 1
ATOM 742 N N . TYR A 1 91 ? -6.501 2.067 22.701 1.00 97.00 91 TYR A N 1
ATOM 743 C CA . TYR A 1 91 ? -5.825 2.158 21.410 1.00 97.00 91 TYR A CA 1
ATOM 744 C C . TYR A 1 91 ? -6.761 1.809 20.252 1.00 97.00 91 TYR A C 1
ATOM 746 O O . TYR A 1 91 ? -6.701 2.459 19.204 1.00 97.00 91 TYR A O 1
ATOM 754 N N . CYS A 1 92 ? -7.651 0.828 20.448 1.00 95.94 92 CYS A N 1
ATOM 755 C CA . CYS A 1 92 ? -8.700 0.497 19.485 1.00 95.94 92 CYS A CA 1
ATOM 756 C C . CYS A 1 92 ? -9.599 1.715 19.236 1.00 95.94 92 CYS A C 1
ATOM 758 O O . CYS A 1 92 ? -9.719 2.168 18.096 1.00 95.94 92 CYS A O 1
ATOM 760 N N . GLN A 1 93 ? -10.155 2.294 20.305 1.00 96.69 93 GLN A N 1
ATOM 761 C CA . GLN A 1 93 ? -11.086 3.416 20.218 1.00 96.69 93 GLN A CA 1
ATOM 762 C C . GLN A 1 93 ? -10.436 4.639 19.568 1.00 96.69 93 GLN A C 1
ATOM 764 O O . GLN A 1 93 ? -11.000 5.221 18.648 1.00 96.69 93 GLN A O 1
ATOM 769 N N . LYS A 1 94 ? -9.200 4.981 19.956 1.00 96.44 94 LYS A N 1
ATOM 770 C CA . LYS A 1 94 ? -8.463 6.109 19.368 1.00 96.44 94 LYS A CA 1
ATOM 771 C C . LYS A 1 94 ? -8.295 5.971 17.849 1.00 96.44 94 LYS A C 1
ATOM 773 O O . LYS A 1 94 ? -8.419 6.957 17.120 1.00 96.44 94 LYS A O 1
ATOM 778 N N . ALA A 1 95 ? -7.985 4.769 17.360 1.00 97.12 95 ALA A N 1
ATOM 779 C CA . ALA A 1 95 ? -7.856 4.510 15.928 1.00 97.12 95 ALA A CA 1
ATOM 780 C C . ALA A 1 95 ? -9.217 4.580 15.211 1.00 97.12 95 ALA A C 1
ATOM 782 O O . ALA A 1 95 ? -9.303 5.202 14.149 1.00 97.12 95 ALA A O 1
ATOM 783 N N . ILE A 1 96 ? -10.263 3.997 15.807 1.00 97.69 96 ILE A N 1
ATOM 784 C CA . ILE A 1 96 ? -11.644 4.029 15.298 1.00 97.69 96 ILE A CA 1
ATOM 785 C C . ILE A 1 96 ? -12.135 5.474 15.160 1.00 97.69 96 ILE A C 1
ATOM 787 O O . ILE A 1 96 ? -12.539 5.864 14.066 1.00 97.69 96 ILE A O 1
ATOM 791 N N . ASP A 1 97 ? -12.000 6.293 16.206 1.00 97.00 97 ASP A N 1
ATOM 792 C CA . ASP A 1 97 ? -12.451 7.692 16.230 1.00 97.00 97 ASP A CA 1
ATOM 793 C C . ASP A 1 97 ? -11.827 8.518 15.098 1.00 97.00 97 ASP A C 1
ATOM 795 O O . ASP A 1 97 ? -12.504 9.291 14.418 1.00 97.00 97 ASP A O 1
ATOM 799 N N . PHE A 1 98 ? -10.521 8.351 14.858 1.00 97.62 98 PHE A N 1
ATOM 800 C CA . PHE A 1 98 ? -9.837 9.047 13.768 1.00 97.62 98 PHE A CA 1
ATOM 801 C C . PHE A 1 98 ? -10.327 8.586 12.393 1.00 97.62 98 PHE A C 1
ATOM 803 O O . PHE A 1 98 ? -10.543 9.424 11.516 1.00 97.62 98 PHE A O 1
ATOM 810 N N . ILE A 1 99 ? -10.482 7.277 12.181 1.00 98.06 99 ILE A N 1
ATOM 811 C CA . ILE A 1 99 ? -10.935 6.729 10.896 1.00 98.06 99 ILE A CA 1
ATOM 812 C C . ILE A 1 99 ? -12.378 7.167 10.616 1.00 98.06 99 ILE A C 1
ATOM 814 O O . ILE A 1 99 ? -12.654 7.656 9.518 1.00 98.06 99 ILE A O 1
ATOM 818 N N . LEU A 1 100 ? -13.271 7.067 11.603 1.00 98.44 100 LEU A N 1
ATOM 819 C CA . LEU A 1 100 ? -14.671 7.475 11.477 1.00 98.44 100 LEU A CA 1
ATOM 820 C C . LEU A 1 100 ? -14.814 8.972 11.251 1.00 98.44 100 LEU A C 1
ATOM 822 O O . LEU A 1 100 ? -15.499 9.366 10.311 1.00 98.44 100 LEU A O 1
ATOM 826 N N . ALA A 1 101 ? -14.093 9.810 12.000 1.00 98.12 101 ALA A N 1
ATOM 827 C CA . ALA A 1 101 ? -14.130 11.252 11.776 1.00 98.12 101 ALA A CA 1
ATOM 828 C C . ALA A 1 101 ? -13.775 11.603 10.320 1.00 98.12 101 ALA A C 1
ATOM 830 O O . ALA A 1 101 ? -14.422 12.457 9.702 1.00 98.12 101 ALA A O 1
ATOM 831 N N . TRP A 1 102 ? -12.755 10.942 9.756 1.00 98.25 102 TRP A N 1
ATOM 832 C CA . TRP A 1 102 ? -12.385 11.112 8.351 1.00 98.25 102 TRP A CA 1
ATOM 833 C C . TRP A 1 102 ? -13.461 10.599 7.393 1.00 98.25 102 TRP A C 1
ATOM 835 O O . TRP A 1 102 ? -13.752 11.288 6.411 1.00 98.25 102 TRP A O 1
ATOM 845 N N . ALA A 1 103 ? -14.064 9.447 7.681 1.00 98.31 103 ALA A N 1
ATOM 846 C CA . ALA A 1 103 ? -15.114 8.854 6.863 1.00 98.31 103 ALA A CA 1
ATOM 847 C C . ALA A 1 103 ? -16.389 9.710 6.824 1.00 98.31 103 ALA A C 1
ATOM 849 O O . ALA A 1 103 ? -16.847 10.083 5.743 1.00 98.31 103 ALA A O 1
ATOM 850 N N . GLU A 1 104 ? -16.908 10.113 7.983 1.00 97.81 104 GLU A N 1
ATOM 851 C CA . GLU A 1 104 ? -18.126 10.921 8.129 1.00 97.81 104 GLU A CA 1
ATOM 852 C C . GLU A 1 104 ? -18.020 12.266 7.404 1.00 97.81 104 GLU A C 1
ATOM 854 O O . GLU A 1 104 ? -18.947 12.715 6.727 1.00 97.81 104 GLU A O 1
ATOM 859 N N . LYS A 1 105 ? -16.853 12.912 7.502 1.00 97.38 105 LYS A N 1
ATOM 860 C CA . LYS A 1 105 ? -16.572 14.187 6.823 1.00 97.38 105 LYS A CA 1
ATOM 861 C C . LYS A 1 105 ? -16.087 14.008 5.385 1.00 97.38 105 LYS A C 1
ATOM 863 O O . LYS A 1 105 ? -15.766 15.005 4.735 1.00 97.38 105 LYS A O 1
ATOM 868 N N . LYS A 1 106 ? -16.019 12.770 4.884 1.00 97.12 106 LYS A N 1
ATOM 869 C CA . LYS A 1 106 ? -15.568 12.424 3.528 1.00 97.12 106 LYS A CA 1
ATOM 870 C C . LYS A 1 106 ? -14.199 13.023 3.205 1.00 97.12 106 LYS A C 1
ATOM 872 O O . LYS A 1 106 ? -13.980 13.617 2.143 1.00 97.12 106 LYS A O 1
ATOM 877 N N . GLY A 1 107 ? -13.269 12.917 4.149 1.00 96.62 107 GLY A N 1
ATOM 878 C CA . GLY A 1 107 ? -11.951 13.531 4.056 1.00 96.62 107 GLY A CA 1
ATOM 879 C C . GLY A 1 107 ? -11.210 13.123 2.778 1.00 96.62 107 GLY A C 1
ATOM 880 O O . GLY A 1 107 ? -11.248 11.972 2.359 1.00 96.62 107 GLY A O 1
ATOM 881 N N . GLY A 1 108 ? -10.551 14.076 2.123 1.00 94.75 108 GLY A N 1
ATOM 882 C CA . GLY A 1 108 ? -9.789 13.859 0.889 1.00 94.75 108 GLY A CA 1
ATOM 883 C C . GLY A 1 108 ? -10.610 13.752 -0.403 1.00 94.75 108 GLY A C 1
ATOM 884 O O . GLY A 1 108 ? -10.022 13.845 -1.481 1.00 94.75 108 GLY A O 1
ATOM 885 N N . THR A 1 109 ? -11.941 13.633 -0.342 1.00 94.75 109 THR A N 1
ATOM 886 C CA . THR A 1 109 ? -12.778 13.429 -1.546 1.00 94.75 109 THR A CA 1
ATOM 887 C C . THR A 1 109 ? -12.830 14.645 -2.484 1.00 94.75 109 THR A C 1
ATOM 889 O O . THR A 1 109 ? -13.045 14.493 -3.682 1.00 94.75 109 THR A O 1
ATOM 892 N N . GLN A 1 110 ? -12.539 15.853 -1.991 1.00 91.94 110 GLN A N 1
ATOM 893 C CA . GLN A 1 110 ? -12.481 17.071 -2.816 1.00 91.94 110 GLN A CA 1
ATOM 894 C C . GLN A 1 110 ? -11.100 17.344 -3.431 1.00 91.94 110 GLN A C 1
ATOM 896 O O . GLN A 1 110 ? -10.925 18.313 -4.175 1.00 91.94 110 GLN A O 1
ATOM 901 N N . LEU A 1 111 ? -10.086 16.519 -3.147 1.00 88.50 111 LEU A N 1
ATOM 902 C CA . LEU A 1 111 ? -8.700 16.853 -3.484 1.00 88.50 111 LEU A CA 1
ATOM 903 C C . LEU A 1 111 ? -8.449 16.979 -4.997 1.00 88.50 111 LEU A C 1
ATOM 905 O O . LEU A 1 111 ? -7.598 17.746 -5.451 1.00 88.50 111 LEU A O 1
ATOM 909 N N . THR A 1 112 ? -9.207 16.235 -5.792 1.00 84.00 112 THR A N 1
ATOM 910 C CA . THR A 1 112 ? -9.147 16.240 -7.258 1.00 84.00 112 THR A CA 1
ATOM 911 C C . THR A 1 112 ? -9.806 17.479 -7.878 1.00 84.00 112 THR A C 1
ATOM 913 O O . THR A 1 112 ? -9.609 17.750 -9.062 1.00 84.00 112 THR A O 1
ATOM 916 N N . GLU A 1 113 ? -10.551 18.271 -7.105 1.00 84.31 113 GLU A N 1
ATOM 917 C CA . GLU A 1 113 ? -11.295 19.432 -7.602 1.00 84.31 113 GLU A CA 1
ATOM 918 C C . GLU A 1 113 ? -10.459 20.720 -7.682 1.00 84.31 113 GLU A C 1
ATOM 920 O O . GLU A 1 113 ? -10.969 21.759 -8.099 1.00 84.31 113 GLU A O 1
ATOM 925 N N . ALA A 1 114 ? -9.193 20.688 -7.254 1.00 73.62 114 ALA A N 1
ATOM 926 C CA . ALA A 1 114 ? -8.333 21.870 -7.145 1.00 73.62 114 ALA A CA 1
ATOM 927 C C . ALA A 1 114 ? -8.032 22.528 -8.498 1.00 73.62 114 ALA A C 1
ATOM 929 O O . ALA A 1 114 ? -8.168 23.736 -8.671 1.00 73.62 114 ALA A O 1
ATOM 930 N N . SER A 1 115 ? -7.570 21.724 -9.456 1.00 74.00 115 SER A N 1
ATOM 931 C CA . SER A 1 115 ? -7.266 22.141 -10.822 1.00 74.00 115 SER A CA 1
ATOM 932 C C . SER A 1 115 ? -7.029 20.915 -11.701 1.00 74.00 115 SER A C 1
ATOM 934 O O . SER A 1 115 ? -6.596 19.861 -11.228 1.00 74.00 115 SER A O 1
ATOM 936 N N . ARG A 1 116 ? -7.222 21.065 -13.019 1.00 70.56 116 ARG A N 1
ATOM 937 C CA . ARG A 1 116 ? -6.920 19.987 -13.974 1.00 70.56 116 ARG A CA 1
ATOM 938 C C . ARG A 1 116 ? -5.456 19.543 -13.918 1.00 70.56 116 ARG A C 1
ATOM 940 O O . ARG A 1 116 ? -5.196 18.353 -14.023 1.00 70.56 116 ARG A O 1
ATOM 947 N N . SER A 1 117 ? -4.519 20.471 -13.715 1.00 68.00 117 SER A N 1
ATOM 948 C CA . SER A 1 117 ? -3.080 20.175 -13.649 1.00 68.00 117 SER A CA 1
ATOM 949 C C . SER A 1 117 ? -2.666 19.358 -12.419 1.00 68.00 117 SER A C 1
ATOM 951 O O . SER A 1 117 ? -1.606 18.740 -12.439 1.00 68.00 117 SER A O 1
ATOM 953 N N . ASN A 1 118 ? -3.496 19.308 -11.371 1.00 77.56 118 ASN A N 1
ATOM 954 C CA . ASN A 1 118 ? -3.193 18.600 -10.125 1.00 77.56 118 ASN A CA 1
ATOM 955 C C . ASN A 1 118 ? -3.866 17.224 -10.003 1.00 77.56 118 ASN A C 1
ATOM 957 O O . ASN A 1 118 ? -3.512 16.464 -9.101 1.00 77.56 118 ASN A O 1
ATOM 961 N N . LEU A 1 119 ? -4.789 16.877 -10.909 1.00 83.38 119 LEU A N 1
ATOM 962 C CA . LEU A 1 119 ? -5.619 15.665 -10.845 1.00 83.38 119 LEU A CA 1
ATOM 963 C C . LEU A 1 119 ? -4.815 14.368 -10.694 1.00 83.38 119 LEU A C 1
ATOM 965 O O . LEU A 1 119 ? -5.106 13.547 -9.824 1.00 83.38 119 LEU A O 1
ATOM 969 N N . SER A 1 120 ? -3.789 14.183 -11.525 1.00 82.56 120 SER A N 1
ATOM 970 C CA . SER A 1 120 ? -2.933 12.990 -11.496 1.00 82.56 120 SER A CA 1
ATOM 971 C C . SER A 1 120 ? -2.227 12.801 -10.158 1.00 82.56 120 SER A C 1
ATOM 973 O O . SER A 1 120 ? -2.094 11.688 -9.647 1.00 82.56 120 SER A O 1
ATOM 975 N N . SER A 1 121 ? -1.743 13.904 -9.603 1.00 86.75 121 SER A N 1
ATOM 976 C CA . SER A 1 121 ? -0.921 13.888 -8.405 1.00 86.75 121 SER A CA 1
ATOM 977 C C . SER A 1 121 ? -1.776 13.843 -7.136 1.00 86.75 121 SER A C 1
ATOM 979 O O . SER A 1 121 ? -1.365 13.231 -6.158 1.00 86.75 121 SER A O 1
ATOM 981 N N . ALA A 1 122 ? -2.991 14.399 -7.169 1.00 88.56 122 ALA A N 1
ATOM 982 C CA . ALA A 1 122 ? -3.992 14.213 -6.119 1.00 88.56 122 ALA A CA 1
ATOM 983 C C . ALA A 1 122 ? -4.365 12.730 -5.966 1.00 88.56 122 ALA A C 1
ATOM 985 O O . ALA A 1 122 ? -4.297 12.193 -4.864 1.00 88.56 122 ALA A O 1
ATOM 986 N N . GLY A 1 123 ? -4.662 12.038 -7.075 1.00 91.75 123 GLY A N 1
ATOM 987 C CA . GLY A 1 123 ? -4.942 10.598 -7.042 1.00 91.75 123 GLY A CA 1
ATOM 988 C C . GLY A 1 123 ? -3.763 9.768 -6.519 1.00 91.75 123 GLY A C 1
ATOM 989 O O . GLY A 1 123 ? -3.975 8.776 -5.824 1.00 91.75 123 GLY A O 1
ATOM 990 N N . LEU A 1 124 ? -2.520 10.185 -6.806 1.00 90.31 124 LEU A N 1
ATOM 991 C CA . LEU A 1 124 ? -1.324 9.527 -6.267 1.00 90.31 124 LEU A CA 1
ATOM 992 C C . LEU A 1 124 ? -1.248 9.705 -4.748 1.00 90.31 124 LEU A C 1
ATOM 994 O O . LEU A 1 124 ? -1.076 8.716 -4.041 1.00 90.31 124 LEU A O 1
ATOM 998 N N . ASP A 1 125 ? -1.400 10.937 -4.253 1.00 90.00 125 ASP A N 1
ATOM 999 C CA . ASP A 1 125 ? -1.332 11.216 -2.816 1.00 90.00 125 ASP A CA 1
ATOM 1000 C C . ASP A 1 125 ? -2.390 10.419 -2.050 1.00 90.00 125 ASP A C 1
ATOM 1002 O O . ASP A 1 125 ? -2.068 9.823 -1.025 1.00 90.00 125 ASP A O 1
ATOM 1006 N N . ILE A 1 126 ? -3.631 10.356 -2.552 1.00 93.50 126 ILE A N 1
ATOM 1007 C CA . ILE A 1 126 ? -4.683 9.544 -1.924 1.00 93.50 126 ILE A CA 1
ATOM 1008 C C . ILE A 1 126 ? -4.244 8.080 -1.873 1.00 93.50 126 ILE A C 1
ATOM 1010 O O . ILE A 1 126 ? -4.156 7.507 -0.788 1.00 93.50 126 ILE A O 1
ATOM 1014 N N . SER A 1 127 ? -3.897 7.503 -3.027 1.00 92.25 127 SER A N 1
ATOM 1015 C CA . SER A 1 127 ? -3.562 6.079 -3.151 1.00 92.25 127 SER A CA 1
ATOM 1016 C C . SER A 1 127 ? -2.394 5.657 -2.265 1.00 92.25 127 SER A C 1
ATOM 1018 O O . SER A 1 127 ? -2.412 4.581 -1.671 1.00 92.25 127 SER A O 1
ATOM 1020 N N . ARG A 1 128 ? -1.371 6.508 -2.169 1.00 84.69 128 ARG A N 1
ATOM 1021 C CA . ARG A 1 128 ? -0.130 6.212 -1.459 1.00 84.69 128 ARG A CA 1
ATOM 1022 C C . ARG A 1 128 ? -0.343 6.008 0.040 1.00 84.69 128 ARG A C 1
ATOM 1024 O O . ARG A 1 128 ? 0.259 5.112 0.627 1.00 84.69 128 ARG A O 1
ATOM 1031 N N . TYR A 1 129 ? -1.173 6.841 0.664 1.00 86.94 129 TYR A N 1
ATOM 1032 C CA . TYR A 1 129 ? -1.457 6.722 2.097 1.00 86.94 129 TYR A CA 1
ATOM 1033 C C . TYR A 1 129 ? -2.593 5.745 2.395 1.00 86.94 129 TYR A C 1
ATOM 1035 O O . TYR A 1 129 ? -2.662 5.244 3.517 1.00 86.94 129 TYR A O 1
ATOM 1043 N N . PHE A 1 130 ? -3.427 5.437 1.394 1.00 91.75 130 PHE A N 1
ATOM 1044 C CA . PHE A 1 130 ? -4.609 4.589 1.536 1.00 91.75 130 PHE A CA 1
ATOM 1045 C C . PHE A 1 130 ? -4.310 3.263 2.223 1.00 91.75 130 PHE A C 1
ATOM 1047 O O . PHE A 1 130 ? -4.931 2.933 3.228 1.00 91.75 130 PHE A O 1
ATOM 1054 N N . ALA A 1 131 ? -3.276 2.555 1.769 1.00 88.06 131 ALA A N 1
ATOM 1055 C CA . ALA A 1 131 ? -2.919 1.256 2.327 1.00 88.06 131 ALA A CA 1
ATOM 1056 C C . ALA A 1 131 ? -2.718 1.268 3.854 1.00 88.06 131 ALA A C 1
ATOM 1058 O O . ALA A 1 131 ? -2.970 0.248 4.488 1.00 88.06 131 ALA A O 1
ATOM 1059 N N . ARG A 1 132 ? -2.286 2.387 4.459 1.00 88.75 132 ARG A N 1
ATOM 1060 C CA . ARG A 1 132 ? -2.020 2.466 5.906 1.00 88.75 132 ARG A CA 1
ATOM 1061 C C . ARG A 1 132 ? -3.298 2.526 6.730 1.00 88.75 132 ARG A C 1
ATOM 1063 O O . ARG A 1 132 ? -3.468 1.717 7.633 1.00 88.75 132 ARG A O 1
ATOM 1070 N N . TYR A 1 133 ? -4.191 3.461 6.419 1.00 93.38 133 TYR A N 1
ATOM 1071 C CA . TYR A 1 133 ? -5.445 3.582 7.163 1.00 93.38 133 TYR A CA 1
ATOM 1072 C C . TYR A 1 133 ? -6.470 2.513 6.753 1.00 93.38 133 TYR A C 1
ATOM 1074 O O . TYR A 1 133 ? -7.336 2.171 7.546 1.00 93.38 133 TYR A O 1
ATOM 1082 N N . ALA A 1 134 ? -6.323 1.911 5.570 1.00 94.69 134 ALA A N 1
ATOM 1083 C CA . ALA A 1 134 ? -7.035 0.692 5.195 1.00 94.69 134 ALA A CA 1
ATOM 1084 C C . ALA A 1 134 ? -6.620 -0.512 6.062 1.00 94.69 134 ALA A C 1
ATOM 1086 O O . ALA A 1 134 ? -7.480 -1.200 6.596 1.00 94.69 134 ALA A O 1
ATOM 1087 N N . GLN A 1 135 ? -5.314 -0.723 6.274 1.00 92.88 135 GLN A N 1
ATOM 1088 C CA . GLN A 1 135 ? -4.816 -1.727 7.227 1.00 92.88 135 GLN A CA 1
ATOM 1089 C C . GLN A 1 135 ? -5.280 -1.443 8.657 1.00 92.88 135 GLN A C 1
ATOM 1091 O O . GLN A 1 135 ? -5.674 -2.365 9.364 1.00 92.88 135 GLN A O 1
ATOM 1096 N N . ALA A 1 136 ? -5.245 -0.177 9.083 1.00 94.81 136 ALA A N 1
ATOM 1097 C CA . ALA A 1 136 ? -5.741 0.208 10.400 1.00 94.81 136 ALA A CA 1
ATOM 1098 C C . ALA A 1 136 ? -7.217 -0.188 10.553 1.00 94.81 136 ALA A C 1
ATOM 1100 O O . ALA A 1 136 ? -7.548 -0.905 11.492 1.00 94.81 136 ALA A O 1
ATOM 1101 N N . PHE A 1 137 ? -8.062 0.176 9.580 1.00 96.00 137 PHE A N 1
ATOM 1102 C CA . PHE A 1 137 ? -9.470 -0.221 9.536 1.00 96.00 137 PHE A CA 1
ATOM 1103 C C . PHE A 1 137 ? -9.648 -1.742 9.564 1.00 96.00 137 PHE A C 1
ATOM 1105 O O . PHE A 1 137 ? -10.441 -2.234 10.358 1.00 96.00 137 PHE A O 1
ATOM 1112 N N . GLN A 1 138 ? -8.874 -2.503 8.780 1.00 94.06 138 GLN A N 1
ATOM 1113 C CA . GLN A 1 138 ? -8.909 -3.970 8.818 1.00 94.06 138 GLN A CA 1
ATOM 1114 C C . GLN A 1 138 ? -8.713 -4.511 10.244 1.00 94.06 138 GLN A C 1
ATOM 1116 O O . GLN A 1 138 ? -9.443 -5.403 10.668 1.00 94.06 138 GLN A O 1
ATOM 1121 N N . LEU A 1 139 ? -7.743 -3.964 10.980 1.00 93.81 139 LEU A N 1
ATOM 1122 C CA . LEU A 1 139 ? -7.369 -4.425 12.317 1.00 93.81 139 LEU A CA 1
ATOM 1123 C C . LEU A 1 139 ? -8.378 -4.025 13.401 1.00 93.81 139 LEU A C 1
ATOM 1125 O O . LEU A 1 139 ? -8.586 -4.808 14.325 1.00 93.81 139 LEU A O 1
ATOM 1129 N N . VAL A 1 140 ? -8.997 -2.843 13.298 1.00 95.25 140 VAL A N 1
ATOM 1130 C CA . VAL A 1 140 ? -9.964 -2.360 14.306 1.00 95.25 140 VAL A CA 1
ATOM 1131 C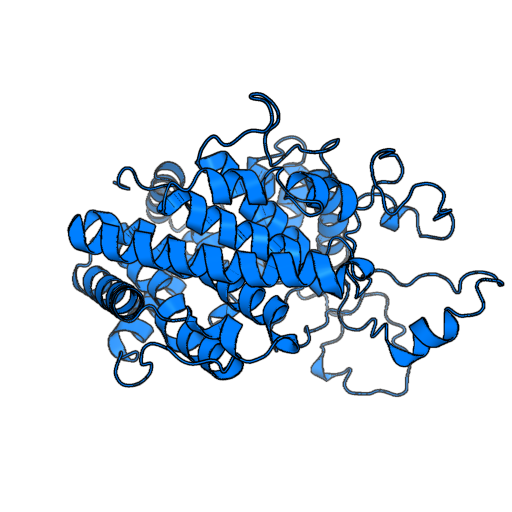 C . VAL A 1 140 ? -11.421 -2.658 13.967 1.00 95.25 140 VAL A C 1
ATOM 1133 O O . VAL A 1 140 ? -12.272 -2.551 14.844 1.00 95.25 140 VAL A O 1
ATOM 1136 N N . SER A 1 141 ? -11.720 -3.077 12.735 1.00 94.44 141 SER A N 1
ATOM 1137 C CA . SER A 1 141 ? -13.083 -3.410 12.308 1.00 94.44 141 SER A CA 1
ATOM 1138 C C . SER A 1 141 ? -13.835 -4.383 13.225 1.00 94.44 141 SER A C 1
ATOM 1140 O O . SER A 1 141 ? -15.008 -4.108 13.463 1.00 94.44 141 SER A O 1
ATOM 1142 N N . PRO A 1 142 ? -13.221 -5.416 13.847 1.00 92.62 142 PRO A N 1
ATOM 1143 C CA . PRO A 1 142 ? -13.959 -6.313 14.743 1.00 92.62 142 PRO A CA 1
ATOM 1144 C C . PRO A 1 142 ? -14.550 -5.618 15.982 1.00 92.62 142 PRO A C 1
ATOM 1146 O O . PRO A 1 142 ? -15.411 -6.182 16.651 1.00 92.62 142 PRO A O 1
ATOM 1149 N N . TYR A 1 143 ? -14.085 -4.405 16.295 1.00 93.75 143 TYR A N 1
ATOM 1150 C CA . TYR A 1 143 ? -14.537 -3.582 17.419 1.00 93.75 143 TYR A CA 1
ATOM 1151 C C . TYR A 1 143 ? -15.510 -2.471 16.991 1.00 93.75 143 TYR A C 1
ATOM 1153 O O . TYR A 1 143 ? -15.926 -1.671 17.823 1.00 93.75 143 TYR A O 1
ATOM 1161 N N . MET A 1 144 ? -15.856 -2.405 15.705 1.00 95.44 144 MET A N 1
ATOM 1162 C CA . MET A 1 144 ? -16.793 -1.435 15.140 1.00 95.44 144 MET A CA 1
ATOM 1163 C C . MET A 1 144 ? -18.165 -2.083 14.927 1.00 95.44 144 MET A C 1
ATOM 1165 O O . MET A 1 144 ? -18.277 -3.277 14.636 1.00 95.44 144 MET A O 1
ATOM 1169 N N . SER A 1 145 ? -19.220 -1.284 15.018 1.00 96.25 145 SER A N 1
ATOM 1170 C CA . SER A 1 145 ? -20.561 -1.655 14.567 1.00 96.25 145 SER A CA 1
ATOM 1171 C C . SER A 1 145 ? -20.631 -1.764 13.037 1.00 96.25 145 SER A C 1
ATOM 1173 O O . SER A 1 145 ? -19.810 -1.205 12.310 1.00 96.25 145 SER A O 1
ATOM 1175 N N . GLU A 1 146 ? -21.646 -2.459 12.521 1.00 95.56 146 GLU A N 1
ATOM 1176 C CA . GLU A 1 146 ? -21.853 -2.575 11.069 1.00 95.56 146 GLU A CA 1
ATOM 1177 C C . GLU A 1 146 ? -22.118 -1.219 10.389 1.00 95.56 146 GLU A C 1
ATOM 1179 O O . GLU A 1 146 ? -21.673 -1.000 9.265 1.00 95.56 146 GLU A O 1
ATOM 1184 N N . GLU A 1 147 ? -22.779 -0.279 11.072 1.00 97.75 147 GLU A N 1
ATOM 1185 C CA . GLU A 1 147 ? -23.018 1.079 10.555 1.00 97.75 147 GLU A CA 1
ATOM 1186 C C . GLU A 1 147 ? -21.710 1.874 10.413 1.00 97.75 147 GLU A C 1
ATOM 1188 O O . GLU A 1 147 ? -21.462 2.525 9.393 1.00 97.75 147 GLU A O 1
ATOM 1193 N N . GLU A 1 148 ? -20.833 1.775 11.411 1.00 97.88 148 GLU A N 1
ATOM 1194 C CA . GLU A 1 148 ? -19.503 2.381 11.380 1.00 97.88 148 GLU A CA 1
ATOM 1195 C C . GLU A 1 148 ? -18.644 1.771 10.262 1.00 97.88 148 GLU A C 1
ATOM 1197 O O . GLU A 1 148 ? -18.006 2.503 9.499 1.00 97.88 148 GLU A O 1
ATOM 1202 N N . LYS A 1 149 ? -18.664 0.438 10.108 1.00 97.50 149 LYS A N 1
ATOM 1203 C CA . LYS A 1 149 ? -17.966 -0.256 9.011 1.00 97.50 149 LYS A CA 1
ATOM 1204 C C . LYS A 1 149 ? -18.452 0.222 7.648 1.00 97.50 149 LYS A C 1
ATOM 1206 O O . LYS A 1 149 ? -17.626 0.518 6.783 1.00 97.50 149 LYS A O 1
ATOM 1211 N N . GLU A 1 150 ? -19.764 0.320 7.455 1.00 97.44 150 GLU A N 1
ATOM 1212 C CA . GLU A 1 150 ? -20.349 0.753 6.185 1.00 97.44 150 GLU A CA 1
ATOM 1213 C C . GLU A 1 150 ? -20.007 2.214 5.868 1.00 97.44 150 GLU A C 1
ATOM 1215 O O . GLU A 1 150 ? -19.655 2.542 4.734 1.00 97.44 150 GLU A O 1
ATOM 1220 N N . THR A 1 151 ? -19.990 3.083 6.881 1.00 98.38 151 THR A N 1
ATOM 1221 C CA . THR A 1 151 ? -19.566 4.485 6.735 1.00 98.38 151 THR A CA 1
ATOM 1222 C C . THR A 1 151 ? -18.136 4.582 6.195 1.00 98.38 151 THR A C 1
ATOM 1224 O O . THR A 1 151 ? -17.867 5.327 5.244 1.00 98.38 151 THR A O 1
ATOM 1227 N N . VAL A 1 152 ? -17.210 3.788 6.744 1.00 98.38 152 VAL A N 1
ATOM 1228 C CA . VAL A 1 152 ? -15.817 3.742 6.273 1.00 98.38 152 VAL A CA 1
ATOM 1229 C C . VAL A 1 152 ? -15.712 3.128 4.876 1.00 98.38 152 VAL A C 1
ATOM 1231 O O . VAL A 1 152 ? -15.023 3.692 4.021 1.00 98.38 152 VAL A O 1
ATOM 1234 N N . LYS A 1 153 ? -16.414 2.018 4.601 1.00 97.75 153 LYS A N 1
ATOM 1235 C CA . LYS A 1 153 ? -16.446 1.375 3.274 1.00 97.75 153 LYS A CA 1
ATOM 1236 C C . LYS A 1 153 ? -16.930 2.334 2.185 1.00 97.75 153 LYS A C 1
ATOM 1238 O O . LYS A 1 153 ? -16.292 2.443 1.133 1.00 97.75 153 LYS A O 1
ATOM 1243 N N . GLN A 1 154 ? -18.006 3.074 2.444 1.00 98.19 154 GLN A N 1
ATOM 1244 C CA . GLN A 1 154 ? -18.556 4.049 1.507 1.00 98.19 154 GLN A CA 1
ATOM 1245 C C . GLN A 1 154 ? -17.572 5.198 1.246 1.00 98.19 154 GLN A C 1
ATOM 1247 O O . GLN A 1 154 ? -17.354 5.583 0.094 1.00 98.19 154 GLN A O 1
ATOM 1252 N N . TRP A 1 155 ? -16.915 5.715 2.287 1.00 98.50 155 TRP A N 1
ATOM 1253 C CA . TRP A 1 155 ? -15.865 6.723 2.122 1.00 98.50 155 TRP A CA 1
ATOM 1254 C C . TRP A 1 155 ? -14.674 6.198 1.305 1.00 98.50 155 TRP A C 1
ATOM 1256 O O . TRP A 1 155 ? -14.200 6.871 0.385 1.00 98.50 155 TRP A O 1
ATOM 1266 N N . PHE A 1 156 ? -14.215 4.976 1.578 1.00 98.31 156 PHE A N 1
ATOM 1267 C CA . PHE A 1 156 ? -13.161 4.318 0.804 1.00 98.31 156 PHE A CA 1
ATOM 1268 C C . PHE A 1 156 ? -13.530 4.183 -0.675 1.00 98.31 156 PHE A C 1
ATOM 1270 O O . PHE A 1 156 ? -12.689 4.427 -1.548 1.00 98.31 156 PHE A O 1
ATOM 1277 N N . LEU A 1 157 ? -14.787 3.851 -0.971 1.00 97.94 157 LEU A N 1
ATOM 1278 C CA . LEU A 1 157 ? -15.288 3.784 -2.338 1.00 97.94 157 LEU A CA 1
ATOM 1279 C C . LEU A 1 157 ? -15.237 5.155 -3.030 1.00 97.94 157 LEU A C 1
ATOM 1281 O O . LEU A 1 157 ? -14.752 5.254 -4.162 1.00 97.94 157 LEU A O 1
ATOM 1285 N N . GLU A 1 158 ? -15.664 6.221 -2.348 1.00 97.94 158 GLU A N 1
ATOM 1286 C CA . GLU A 1 158 ? -15.582 7.597 -2.859 1.00 97.94 158 GLU A CA 1
ATOM 1287 C C . GLU A 1 158 ? -14.134 7.989 -3.193 1.00 97.94 158 GLU A C 1
ATOM 1289 O O . GLU A 1 158 ? -13.858 8.452 -4.306 1.00 97.94 158 GLU A O 1
ATOM 1294 N N . LEU A 1 159 ? -13.182 7.702 -2.297 1.00 98.00 159 LEU A N 1
ATOM 1295 C CA . LEU A 1 159 ? -11.751 7.898 -2.557 1.00 98.00 159 LEU A CA 1
ATOM 1296 C C . LEU A 1 159 ? -11.264 7.108 -3.781 1.00 98.00 159 LEU A C 1
ATOM 1298 O O . LEU A 1 159 ? -10.508 7.640 -4.598 1.00 98.00 159 LEU A O 1
ATOM 1302 N N . GLY A 1 160 ? -11.719 5.866 -3.956 1.00 97.81 160 GLY A N 1
ATOM 1303 C CA . GLY A 1 160 ? -11.427 5.048 -5.137 1.00 97.81 160 GLY A CA 1
ATOM 1304 C C . GLY A 1 160 ? -11.839 5.714 -6.451 1.00 97.81 160 GLY A C 1
ATOM 1305 O O . GLY A 1 160 ? -11.087 5.699 -7.434 1.00 97.81 160 GLY A O 1
ATOM 1306 N N . TYR A 1 161 ? -13.005 6.359 -6.476 1.00 97.19 161 TYR A N 1
ATOM 1307 C CA . TYR A 1 161 ? -13.466 7.107 -7.645 1.00 97.19 161 TYR A CA 1
ATOM 1308 C C . TYR A 1 161 ? -12.688 8.406 -7.866 1.00 97.19 161 TYR A C 1
ATOM 1310 O O . TYR A 1 161 ? -12.429 8.759 -9.022 1.00 97.19 161 TYR A O 1
ATOM 1318 N N . GLU A 1 162 ? -12.233 9.074 -6.807 1.00 96.19 162 GLU A N 1
ATOM 1319 C CA . GLU A 1 162 ? -11.312 10.208 -6.931 1.00 96.19 162 GLU A CA 1
ATOM 1320 C C . GLU A 1 162 ? -9.967 9.799 -7.537 1.00 96.19 162 GLU A C 1
ATOM 1322 O O . GLU A 1 162 ? -9.476 10.429 -8.483 1.00 96.19 162 GLU A O 1
ATOM 1327 N N . ILE A 1 163 ? -9.409 8.676 -7.088 1.00 97.00 163 ILE A N 1
ATOM 1328 C CA . ILE A 1 163 ? -8.197 8.099 -7.678 1.00 97.00 163 ILE A CA 1
ATOM 1329 C C . ILE A 1 163 ? -8.430 7.783 -9.160 1.00 97.00 163 ILE A C 1
ATOM 1331 O O . ILE A 1 163 ? -7.620 8.159 -10.013 1.00 97.00 163 ILE A O 1
ATOM 1335 N N . LYS A 1 164 ? -9.571 7.173 -9.504 1.00 96.19 164 LYS A N 1
ATOM 1336 C CA . LYS A 1 164 ? -9.947 6.878 -10.895 1.00 96.19 164 LYS A CA 1
ATOM 1337 C C . LYS A 1 164 ? -10.023 8.137 -11.763 1.00 96.19 164 LYS A C 1
ATOM 1339 O O . LYS A 1 164 ? -9.630 8.077 -12.931 1.00 96.19 164 LYS A O 1
ATOM 1344 N N . LYS A 1 165 ? -10.498 9.278 -11.242 1.00 94.69 165 LYS A N 1
ATOM 1345 C CA . LYS A 1 165 ? -10.469 10.564 -11.973 1.00 94.69 165 LYS A CA 1
ATOM 1346 C C . LYS A 1 165 ? -9.029 10.976 -12.292 1.00 94.69 165 LYS A C 1
ATOM 1348 O O . LYS A 1 165 ? -8.742 11.303 -13.446 1.00 94.69 165 LYS A O 1
ATOM 1353 N N . GLY A 1 166 ? -8.125 10.893 -11.313 1.00 92.69 166 GLY A N 1
ATOM 1354 C CA . GLY A 1 166 ? -6.691 11.142 -11.501 1.00 92.69 166 GLY A CA 1
ATOM 1355 C C . GLY A 1 166 ? -6.056 10.207 -12.535 1.00 92.69 166 GLY A C 1
ATOM 1356 O O . GLY A 1 166 ? -5.348 10.664 -13.436 1.00 92.69 166 GLY A O 1
ATOM 1357 N N . HIS A 1 167 ? -6.392 8.918 -12.480 1.00 94.38 167 HIS A N 1
ATOM 1358 C CA . HIS A 1 167 ? -5.926 7.904 -13.427 1.00 94.38 167 HIS A CA 1
ATOM 1359 C C . HIS A 1 167 ? -6.422 8.168 -14.857 1.00 94.38 167 HIS A C 1
ATOM 1361 O O . HIS A 1 167 ? -5.656 8.100 -15.819 1.00 94.38 167 HIS A O 1
ATOM 1367 N N . LYS A 1 168 ? -7.709 8.492 -15.035 1.00 93.31 168 LYS A N 1
ATOM 1368 C CA . LYS A 1 168 ? -8.278 8.841 -16.351 1.00 93.31 168 LYS A CA 1
ATOM 1369 C C . LYS A 1 168 ? -7.655 10.108 -16.922 1.00 93.31 168 LYS A C 1
ATOM 1371 O O . LYS A 1 168 ? -7.392 10.173 -18.123 1.00 93.31 168 LYS A O 1
ATOM 1376 N N . TYR A 1 169 ? -7.411 11.107 -16.074 1.00 90.81 169 TYR A N 1
ATOM 1377 C CA . TYR A 1 169 ? -6.701 12.312 -16.483 1.00 90.81 169 TYR A CA 1
ATOM 1378 C C . TYR A 1 169 ? -5.294 11.975 -16.983 1.00 90.81 169 TYR A C 1
ATOM 1380 O O . TYR A 1 169 ? -4.902 12.479 -18.037 1.00 90.81 169 TYR A O 1
ATOM 1388 N N . TRP A 1 170 ? -4.574 11.093 -16.282 1.00 88.50 170 TRP A N 1
ATOM 1389 C CA . TRP A 1 170 ? -3.254 10.633 -16.711 1.00 88.50 170 TRP A CA 1
ATOM 1390 C C . TRP A 1 170 ? -3.304 9.974 -18.088 1.00 88.50 170 TRP A C 1
ATOM 1392 O O . TRP A 1 170 ? -2.595 10.415 -18.988 1.00 88.50 170 TRP A O 1
ATOM 1402 N N . ILE A 1 171 ? -4.177 8.976 -18.279 1.00 86.31 171 ILE A N 1
ATOM 1403 C CA . ILE A 1 171 ? -4.331 8.293 -19.576 1.00 86.31 171 ILE A CA 1
ATOM 1404 C C . ILE A 1 171 ? -4.598 9.306 -20.692 1.00 86.31 171 ILE A C 1
ATOM 1406 O O . ILE A 1 171 ? -4.015 9.203 -21.760 1.00 86.31 171 ILE A O 1
ATOM 1410 N N . LYS A 1 172 ? -5.473 10.289 -20.460 1.00 86.69 172 LYS A N 1
ATOM 1411 C CA . LYS A 1 172 ? -5.893 11.222 -21.511 1.00 86.69 172 LYS A CA 1
ATOM 1412 C C . LYS A 1 172 ? -4.843 12.284 -21.849 1.00 86.69 172 LYS A C 1
ATOM 1414 O O . LYS A 1 172 ? -4.764 12.699 -22.998 1.00 86.69 172 LYS A O 1
ATOM 1419 N N . ASN A 1 173 ? -4.100 12.779 -20.858 1.00 80.19 173 ASN A N 1
ATOM 1420 C CA . ASN A 1 173 ? -3.300 14.004 -21.014 1.00 80.19 173 ASN A CA 1
ATOM 1421 C C . AS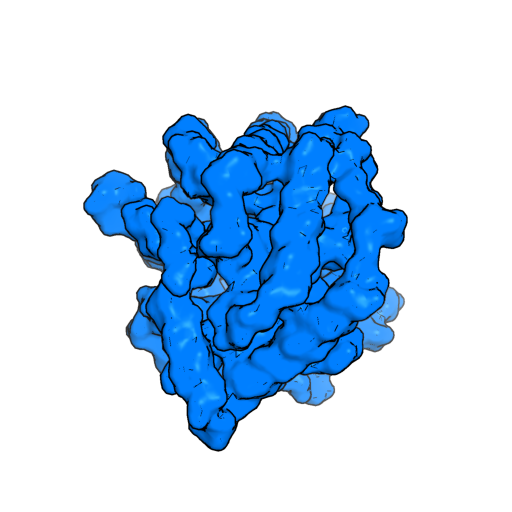N A 1 173 ? -1.794 13.779 -20.840 1.00 80.19 173 ASN A C 1
ATOM 1423 O O . ASN A 1 173 ? -1.001 14.579 -21.328 1.00 80.19 173 ASN A O 1
ATOM 1427 N N . LEU A 1 174 ? -1.397 12.707 -20.153 1.00 70.19 174 LEU A N 1
ATOM 1428 C CA . LEU A 1 174 ? -0.010 12.394 -19.799 1.00 70.19 174 LEU A CA 1
ATOM 1429 C C . LEU A 1 174 ? 0.404 11.013 -20.329 1.00 70.19 174 LEU A C 1
ATOM 1431 O O . LEU A 1 174 ? 1.357 10.410 -19.844 1.00 70.19 174 LEU A O 1
ATOM 1435 N N . GLU A 1 175 ? -0.290 10.503 -21.351 1.00 67.81 175 GLU A N 1
ATOM 1436 C CA . GLU A 1 175 ? -0.039 9.176 -21.929 1.00 67.81 175 GLU A CA 1
ATOM 1437 C C . GLU A 1 175 ? 1.406 8.995 -22.408 1.00 67.81 175 GLU A C 1
ATOM 1439 O O . GLU A 1 175 ? 1.974 7.909 -22.299 1.00 67.81 175 GLU A O 1
ATOM 1444 N N . ARG A 1 176 ? 2.025 10.084 -22.882 1.00 65.44 176 ARG A N 1
ATOM 1445 C CA . ARG A 1 176 ? 3.432 10.127 -23.303 1.00 65.44 176 ARG A CA 1
ATOM 1446 C C . ARG A 1 176 ? 4.423 9.786 -22.185 1.00 65.44 176 ARG A C 1
ATOM 1448 O O . ARG A 1 176 ? 5.548 9.410 -22.490 1.00 65.44 176 ARG A O 1
ATOM 1455 N N . GLU A 1 177 ? 4.018 9.920 -20.919 1.00 68.06 177 GLU A N 1
ATOM 1456 C CA . GLU A 1 177 ? 4.820 9.530 -19.750 1.00 68.06 177 GLU A CA 1
ATOM 1457 C C . GLU A 1 177 ? 4.779 8.015 -19.484 1.00 68.06 177 GLU A C 1
ATOM 1459 O O . GLU A 1 177 ? 5.465 7.533 -18.587 1.00 68.06 177 GLU A O 1
ATOM 1464 N N . GLY A 1 178 ? 3.978 7.267 -20.250 1.00 74.31 178 GLY A N 1
ATOM 1465 C CA . GLY A 1 178 ? 3.904 5.808 -20.252 1.00 74.31 178 GLY A CA 1
ATOM 1466 C C . GLY A 1 178 ? 3.538 5.155 -18.919 1.00 74.31 178 GLY A C 1
ATOM 1467 O O . GLY A 1 178 ? 2.917 5.775 -18.058 1.00 74.31 178 GLY A O 1
ATOM 1468 N N . ALA A 1 179 ? 3.896 3.875 -18.782 1.00 79.94 179 ALA A N 1
ATOM 1469 C CA . ALA A 1 179 ? 3.601 3.030 -17.624 1.00 79.94 179 ALA A CA 1
ATOM 1470 C C . ALA A 1 179 ? 4.514 3.370 -16.429 1.00 79.94 179 ALA A C 1
ATOM 1472 O O . ALA A 1 179 ? 5.518 2.703 -16.193 1.00 79.94 179 ALA A O 1
ATOM 1473 N N . ASN A 1 180 ? 4.194 4.443 -15.705 1.00 80.31 180 ASN A N 1
ATOM 1474 C CA . ASN A 1 180 ? 5.017 4.974 -14.611 1.00 80.31 180 ASN A CA 1
ATOM 1475 C C . ASN A 1 180 ? 4.428 4.719 -13.212 1.00 80.31 180 ASN A C 1
ATOM 1477 O O . ASN A 1 180 ? 3.318 4.205 -13.052 1.00 80.31 180 ASN A O 1
ATOM 1481 N N . ASN A 1 181 ? 5.171 5.156 -12.190 1.00 83.44 181 ASN A N 1
ATOM 1482 C CA . ASN A 1 181 ? 4.820 4.968 -10.787 1.00 83.44 181 ASN A CA 1
ATOM 1483 C C . ASN A 1 181 ? 3.439 5.526 -10.378 1.00 83.44 181 ASN A C 1
ATOM 1485 O O . ASN A 1 181 ? 2.773 4.897 -9.558 1.00 83.44 181 ASN A O 1
ATOM 1489 N N . HIS A 1 182 ? 2.967 6.646 -10.946 1.00 87.94 182 HIS A N 1
ATOM 1490 C CA . HIS A 1 182 ? 1.670 7.218 -10.561 1.00 87.94 182 HIS A CA 1
ATOM 1491 C C . HIS A 1 182 ? 0.532 6.250 -10.878 1.00 87.94 182 HIS A C 1
ATOM 1493 O O . HIS A 1 182 ? -0.332 6.026 -10.035 1.00 87.94 182 HIS A O 1
ATOM 1499 N N . LEU A 1 183 ? 0.552 5.662 -12.075 1.00 91.44 183 LEU A N 1
ATOM 1500 C CA . LEU A 1 183 ? -0.470 4.718 -12.528 1.00 91.44 183 LEU A CA 1
ATOM 1501 C C . LEU A 1 183 ? -0.445 3.429 -11.699 1.00 91.44 183 LEU A C 1
ATOM 1503 O O . LEU A 1 183 ? -1.502 2.914 -11.334 1.00 91.44 183 LEU A O 1
ATOM 1507 N N . SER A 1 184 ? 0.745 2.942 -11.338 1.00 92.31 184 SER A N 1
ATOM 1508 C CA . SER A 1 184 ? 0.886 1.773 -10.462 1.00 92.31 184 SER A CA 1
ATOM 1509 C C . SER A 1 184 ? 0.288 2.029 -9.080 1.00 92.31 184 SER A C 1
ATOM 1511 O O . SER A 1 184 ? -0.466 1.198 -8.571 1.00 92.31 184 SER A O 1
ATOM 1513 N N . TRP A 1 185 ? 0.545 3.200 -8.493 1.00 93.00 185 TRP A N 1
ATOM 1514 C CA . TRP A 1 185 ? -0.059 3.580 -7.216 1.00 93.00 185 TRP A CA 1
ATOM 1515 C C . TRP A 1 185 ? -1.559 3.839 -7.325 1.00 93.00 185 TRP A C 1
ATOM 1517 O O . TRP A 1 185 ? -2.295 3.398 -6.449 1.00 93.00 185 TRP A O 1
ATOM 1527 N N . HIS A 1 186 ? -2.039 4.471 -8.398 1.00 95.81 186 HIS A N 1
ATOM 1528 C CA . HIS A 1 186 ? -3.478 4.612 -8.642 1.00 95.81 186 HIS A CA 1
ATOM 1529 C C . HIS A 1 186 ? -4.172 3.248 -8.688 1.00 95.81 186 HIS A C 1
ATOM 1531 O O . HIS A 1 186 ? -5.228 3.092 -8.083 1.00 95.81 186 HIS A O 1
ATOM 1537 N N . ASN A 1 187 ? -3.586 2.253 -9.361 1.00 96.44 187 ASN A N 1
ATOM 1538 C CA . ASN A 1 187 ? -4.132 0.893 -9.379 1.00 96.44 187 ASN A CA 1
ATOM 1539 C C . ASN A 1 187 ? -4.140 0.256 -7.982 1.00 96.44 187 ASN A C 1
ATOM 1541 O O . ASN A 1 187 ? -5.141 -0.357 -7.622 1.00 96.44 187 ASN A O 1
ATOM 1545 N N . SER A 1 188 ? -3.095 0.461 -7.173 1.00 95.19 188 SER A N 1
ATOM 1546 C CA . SER A 1 188 ? -3.061 0.011 -5.772 1.00 95.19 188 SER A CA 1
ATOM 1547 C C . SER A 1 188 ? -4.208 0.609 -4.943 1.00 95.19 188 SER A C 1
ATOM 1549 O O . SER A 1 188 ? -4.970 -0.120 -4.310 1.00 95.19 188 SER A O 1
ATOM 1551 N N . GLY A 1 189 ? -4.400 1.932 -5.004 1.00 96.69 189 GLY A N 1
ATOM 1552 C CA . GLY A 1 189 ? -5.471 2.615 -4.272 1.00 96.69 189 GLY A CA 1
ATOM 1553 C C . GLY A 1 189 ? -6.877 2.256 -4.767 1.00 96.69 189 GLY A C 1
ATOM 1554 O O . GLY A 1 189 ? -7.785 2.064 -3.961 1.00 96.69 189 GLY A O 1
ATOM 1555 N N . MET A 1 190 ? -7.062 2.105 -6.084 1.00 97.88 190 MET A N 1
ATOM 1556 C CA . MET A 1 190 ? -8.330 1.628 -6.650 1.00 97.88 190 MET A CA 1
ATOM 1557 C C . MET A 1 190 ? -8.633 0.180 -6.253 1.00 97.88 190 MET A C 1
ATOM 1559 O O . MET A 1 190 ? -9.804 -0.129 -6.052 1.00 97.88 190 MET A O 1
ATOM 1563 N N . LEU A 1 191 ? -7.624 -0.692 -6.119 1.00 97.12 191 LEU A N 1
ATOM 1564 C CA . LEU A 1 191 ? -7.827 -2.064 -5.645 1.00 97.12 191 LEU A CA 1
ATOM 1565 C C . LEU A 1 191 ? -8.357 -2.076 -4.209 1.00 97.12 191 LEU A C 1
ATOM 1567 O O . LEU A 1 191 ? -9.336 -2.761 -3.939 1.00 97.12 191 LEU A O 1
ATOM 1571 N N . ILE A 1 192 ? -7.754 -1.288 -3.313 1.00 96.81 192 ILE A N 1
ATOM 1572 C CA . ILE A 1 192 ? -8.203 -1.167 -1.916 1.00 96.81 192 ILE A CA 1
ATOM 1573 C C . ILE A 1 192 ? -9.675 -0.745 -1.864 1.00 96.81 192 ILE A C 1
ATOM 1575 O O . ILE A 1 192 ? -10.489 -1.416 -1.231 1.00 96.81 192 ILE A O 1
ATOM 1579 N N . ALA A 1 193 ? -10.032 0.326 -2.576 1.00 97.62 193 ALA A N 1
ATOM 1580 C CA . ALA A 1 193 ? -11.406 0.816 -2.623 1.00 97.62 193 ALA A CA 1
ATOM 1581 C C . ALA A 1 193 ? -12.383 -0.208 -3.223 1.00 97.62 193 ALA A C 1
ATOM 1583 O O . ALA A 1 193 ? -13.484 -0.383 -2.710 1.00 97.62 193 ALA A O 1
ATOM 1584 N N . ALA A 1 194 ? -11.984 -0.896 -4.298 1.00 96.81 194 ALA A N 1
ATOM 1585 C CA . ALA A 1 194 ? -12.823 -1.892 -4.954 1.00 96.81 194 ALA A CA 1
ATOM 1586 C C . ALA A 1 194 ? -13.059 -3.130 -4.082 1.00 96.81 194 ALA A C 1
ATOM 1588 O O . ALA A 1 194 ? -14.145 -3.699 -4.130 1.00 96.81 194 ALA A O 1
ATOM 1589 N N . LEU A 1 195 ? -12.060 -3.541 -3.297 1.00 95.44 195 LEU A N 1
ATOM 1590 C CA . LEU A 1 195 ? -12.183 -4.649 -2.358 1.00 95.44 195 LEU A CA 1
ATOM 1591 C C . LEU A 1 195 ? -13.142 -4.298 -1.214 1.00 95.44 195 LEU A C 1
ATOM 1593 O O . LEU A 1 195 ? -14.077 -5.049 -0.968 1.00 95.44 195 LEU A O 1
ATOM 1597 N N . TYR A 1 196 ? -12.945 -3.160 -0.537 1.00 95.25 196 TYR A N 1
ATOM 1598 C CA . TYR A 1 196 ? -13.792 -2.783 0.605 1.00 95.25 196 TYR A CA 1
ATOM 1599 C C . TYR A 1 196 ? -15.215 -2.402 0.215 1.00 95.25 196 TYR A C 1
ATOM 1601 O O . TYR A 1 196 ? -16.149 -2.765 0.922 1.00 95.25 196 TYR A O 1
ATOM 1609 N N . GLY A 1 197 ? -15.375 -1.668 -0.888 1.00 92.69 197 GLY A N 1
ATOM 1610 C CA . GLY A 1 197 ? -16.682 -1.257 -1.399 1.00 92.69 197 GLY A CA 1
ATOM 1611 C C . GLY A 1 197 ? -17.346 -2.293 -2.306 1.00 92.69 197 GLY A C 1
ATOM 1612 O O . GLY A 1 197 ? -18.350 -1.974 -2.935 1.00 92.69 197 GLY A O 1
ATOM 1613 N N . GLU A 1 198 ? -16.751 -3.484 -2.456 1.00 93.25 198 GLU A N 1
ATOM 1614 C CA . GLU A 1 198 ? -17.239 -4.578 -3.313 1.00 93.25 198 GLU A CA 1
ATOM 1615 C C . GLU A 1 198 ? -17.568 -4.133 -4.763 1.00 93.25 198 GLU A C 1
ATOM 1617 O O . GLU A 1 198 ? -18.413 -4.701 -5.466 1.00 93.25 198 GLU A O 1
ATOM 1622 N N . ASP A 1 199 ? -16.867 -3.104 -5.256 1.00 96.81 199 ASP A N 1
ATOM 1623 C CA . ASP A 1 199 ? -17.162 -2.452 -6.531 1.00 96.81 199 ASP A CA 1
ATOM 1624 C C . ASP A 1 199 ? -16.498 -3.189 -7.701 1.00 96.81 199 ASP A C 1
ATOM 1626 O O . ASP A 1 199 ? -15.357 -2.933 -8.114 1.00 96.81 199 ASP A O 1
ATOM 1630 N N . ARG A 1 200 ? -17.281 -4.078 -8.317 1.00 95.00 200 ARG A N 1
ATOM 1631 C CA . ARG A 1 200 ? -16.881 -4.842 -9.508 1.00 95.00 200 ARG A CA 1
ATOM 1632 C C . ARG A 1 200 ? -16.512 -3.965 -10.708 1.00 95.00 200 ARG A C 1
ATOM 1634 O O . ARG A 1 200 ? -15.722 -4.396 -11.547 1.00 95.00 200 ARG A O 1
ATOM 1641 N N . ARG A 1 201 ? -17.067 -2.754 -10.839 1.00 96.50 201 ARG A N 1
ATOM 1642 C CA . ARG A 1 201 ? -16.773 -1.848 -11.967 1.00 96.50 201 ARG A CA 1
ATOM 1643 C C . ARG A 1 201 ? -15.422 -1.169 -11.784 1.00 96.50 201 ARG A C 1
ATOM 1645 O O . ARG A 1 201 ? -14.705 -0.971 -12.769 1.00 96.50 201 ARG A O 1
ATOM 1652 N N . LEU A 1 202 ? -15.080 -0.783 -10.560 1.00 96.81 202 LEU A N 1
ATOM 1653 C CA . LEU A 1 202 ? -13.771 -0.241 -10.216 1.00 96.81 202 LEU A CA 1
ATOM 1654 C C . LEU A 1 202 ? -12.699 -1.329 -10.333 1.00 96.81 202 LEU A C 1
ATOM 1656 O O . LEU A 1 202 ? -11.673 -1.089 -10.975 1.00 96.81 202 LEU A O 1
ATOM 1660 N N . LEU A 1 203 ? -12.993 -2.539 -9.846 1.00 95.56 203 LEU A N 1
ATOM 1661 C CA . LEU A 1 203 ? -12.128 -3.709 -9.999 1.00 95.56 203 LEU A CA 1
ATOM 1662 C C . LEU A 1 203 ? -11.876 -4.045 -11.478 1.00 95.56 203 LEU A C 1
ATOM 1664 O O . LEU A 1 203 ? -10.730 -4.120 -11.913 1.00 95.56 203 LEU A O 1
ATOM 1668 N N . ALA A 1 204 ? -12.927 -4.164 -12.296 1.00 94.50 204 ALA A N 1
ATOM 1669 C CA . ALA A 1 204 ? -12.770 -4.419 -13.729 1.00 94.50 204 ALA A CA 1
ATOM 1670 C C . ALA A 1 204 ? -11.961 -3.307 -14.419 1.00 94.50 204 ALA A C 1
ATOM 1672 O O . ALA A 1 204 ? -11.057 -3.582 -15.210 1.00 94.50 204 ALA A O 1
ATOM 1673 N N . TYR A 1 205 ? -12.221 -2.039 -14.078 1.00 96.12 205 TYR A N 1
ATOM 1674 C CA . TYR A 1 205 ? -11.470 -0.912 -14.628 1.00 96.12 205 TYR A CA 1
ATOM 1675 C C . TYR A 1 205 ? -9.966 -1.019 -14.349 1.00 96.12 205 TYR A C 1
ATOM 1677 O O . TYR A 1 205 ? -9.183 -0.840 -15.283 1.00 96.12 205 TYR A O 1
ATOM 1685 N N . MET A 1 206 ? -9.558 -1.314 -13.109 1.00 94.19 206 MET A N 1
ATOM 1686 C CA . MET A 1 206 ? -8.138 -1.400 -12.742 1.00 94.19 206 MET A CA 1
ATOM 1687 C C . MET A 1 206 ? -7.454 -2.669 -13.279 1.00 94.19 206 MET A C 1
ATOM 1689 O O . MET A 1 206 ? -6.259 -2.635 -13.564 1.00 94.19 206 MET A O 1
ATOM 1693 N N . MET A 1 207 ? -8.187 -3.775 -13.459 1.00 91.50 207 MET A N 1
ATOM 1694 C CA . MET A 1 207 ? -7.622 -5.051 -13.916 1.00 91.50 207 MET A CA 1
ATOM 1695 C C . MET A 1 207 ? -7.423 -5.099 -15.433 1.00 91.50 207 MET A C 1
ATOM 1697 O O . MET A 1 207 ? -6.327 -5.402 -15.908 1.00 91.50 207 MET A O 1
ATOM 1701 N N . ASN A 1 208 ? -8.449 -4.761 -16.217 1.00 88.44 208 ASN A N 1
ATOM 1702 C CA . ASN A 1 208 ? -8.412 -4.903 -17.680 1.00 88.44 208 ASN A CA 1
ATOM 1703 C C . ASN A 1 208 ? -9.171 -3.816 -18.460 1.00 88.44 208 ASN A C 1
ATOM 1705 O O . ASN A 1 208 ? -9.041 -3.738 -19.678 1.00 88.44 208 ASN A O 1
ATOM 1709 N N . GLY A 1 209 ? -9.938 -2.953 -17.794 1.00 88.00 209 GLY A N 1
ATOM 1710 C CA . GLY A 1 209 ? -10.831 -2.001 -18.459 1.00 88.00 209 GLY A CA 1
ATOM 1711 C C . GLY A 1 209 ? -10.163 -0.746 -19.028 1.00 88.00 209 GLY A C 1
ATOM 1712 O O . GLY A 1 209 ? -10.875 0.179 -19.421 1.00 88.00 209 GLY A O 1
ATOM 1713 N N . ASN A 1 210 ? -8.829 -0.650 -19.032 1.00 90.62 210 ASN A N 1
ATOM 1714 C CA . ASN A 1 210 ? -8.118 0.523 -19.540 1.00 90.62 210 ASN A CA 1
ATOM 1715 C C . ASN A 1 210 ? -6.685 0.205 -20.028 1.00 90.62 210 ASN A C 1
ATOM 1717 O O . ASN A 1 210 ? -6.112 -0.827 -19.681 1.00 90.62 210 ASN A O 1
ATOM 1721 N N . ARG A 1 211 ? -6.084 1.116 -20.812 1.00 86.75 211 ARG A N 1
ATOM 1722 C CA . ARG A 1 211 ? -4.733 0.946 -21.390 1.00 86.75 211 ARG A CA 1
ATOM 1723 C C . ARG A 1 211 ? -3.648 0.698 -20.338 1.00 86.75 211 ARG A C 1
ATOM 1725 O O . ARG A 1 211 ? -2.758 -0.103 -20.580 1.00 86.75 211 ARG A O 1
ATOM 1732 N N . TRP A 1 212 ? -3.743 1.347 -19.183 1.00 89.69 212 TRP A N 1
ATOM 1733 C CA . TRP A 1 212 ? -2.815 1.226 -18.056 1.00 89.69 212 TRP A CA 1
ATOM 1734 C C . TRP A 1 212 ? -3.428 0.457 -16.882 1.00 89.69 212 TRP A C 1
ATOM 1736 O O . TRP A 1 212 ? -3.190 0.767 -15.715 1.00 89.69 212 TRP A O 1
ATOM 1746 N N . SER A 1 213 ? -4.232 -0.562 -17.189 1.00 92.31 213 SER A N 1
ATOM 1747 C CA . SER A 1 213 ? -4.639 -1.544 -16.193 1.00 92.31 213 SER A CA 1
ATOM 1748 C C . SER A 1 213 ? -3.419 -2.257 -15.602 1.00 92.31 213 SER A C 1
ATOM 1750 O O . SER A 1 213 ? -2.342 -2.258 -16.203 1.00 92.31 213 SER A O 1
ATOM 1752 N N . TYR A 1 214 ? -3.570 -2.876 -14.433 1.00 93.12 214 TYR A N 1
ATOM 1753 C CA . TYR A 1 214 ? -2.455 -3.498 -13.719 1.00 93.12 214 TYR A CA 1
ATOM 1754 C C . TYR A 1 214 ? -1.676 -4.492 -14.590 1.00 93.12 214 TYR A C 1
ATOM 1756 O O . TYR A 1 214 ? -0.450 -4.431 -14.641 1.00 93.12 214 TYR A O 1
ATOM 1764 N N . GLN A 1 215 ? -2.379 -5.347 -15.339 1.00 89.81 215 GLN A N 1
ATOM 1765 C CA . GLN A 1 215 ? -1.753 -6.279 -16.277 1.00 89.81 215 GLN A CA 1
ATOM 1766 C C . GLN A 1 215 ? -0.854 -5.564 -17.299 1.00 89.81 215 GLN A C 1
ATOM 1768 O O . GLN A 1 215 ? 0.308 -5.928 -17.474 1.00 89.81 215 GLN A O 1
ATOM 1773 N N . ASN A 1 216 ? -1.373 -4.514 -17.938 1.00 87.31 216 ASN A N 1
ATOM 1774 C CA . ASN A 1 216 ? -0.620 -3.746 -18.925 1.00 87.31 216 ASN A CA 1
ATOM 1775 C C . ASN A 1 216 ? 0.541 -2.973 -18.285 1.00 87.31 216 ASN A C 1
ATOM 1777 O O . ASN A 1 216 ? 1.594 -2.855 -18.902 1.00 87.31 216 ASN A O 1
ATOM 1781 N N . LEU A 1 217 ? 0.394 -2.493 -17.044 1.00 88.88 217 LEU A N 1
ATOM 1782 C CA . LEU A 1 217 ? 1.505 -1.884 -16.312 1.00 88.88 217 LEU A CA 1
ATOM 1783 C C . LEU A 1 217 ? 2.622 -2.887 -16.038 1.00 88.88 217 LEU A C 1
ATOM 1785 O O . LEU A 1 217 ? 3.772 -2.551 -16.282 1.00 88.88 217 LEU A O 1
ATOM 1789 N N . VAL A 1 218 ? 2.326 -4.111 -15.590 1.00 88.81 218 VAL A N 1
ATOM 1790 C CA . VAL A 1 218 ? 3.372 -5.132 -15.385 1.00 88.81 218 VAL A CA 1
ATOM 1791 C C . VAL A 1 218 ? 4.116 -5.416 -16.692 1.00 88.81 218 VAL A C 1
ATOM 1793 O O . VAL A 1 218 ? 5.344 -5.452 -16.696 1.00 88.81 218 VAL A O 1
ATOM 1796 N N . ARG A 1 219 ? 3.380 -5.548 -17.803 1.00 83.56 219 ARG A N 1
ATOM 1797 C CA . ARG A 1 219 ? 3.948 -5.779 -19.139 1.00 83.56 219 ARG A CA 1
ATOM 1798 C C . ARG A 1 219 ? 4.843 -4.635 -19.621 1.00 83.56 219 ARG A C 1
ATOM 1800 O O . ARG A 1 219 ? 5.919 -4.877 -20.162 1.00 83.56 219 ARG A O 1
ATOM 1807 N N . ASP A 1 220 ? 4.371 -3.398 -19.482 1.00 80.00 220 ASP A N 1
ATOM 1808 C CA . ASP A 1 220 ? 4.961 -2.242 -20.163 1.00 80.00 220 ASP A CA 1
ATOM 1809 C C . ASP A 1 220 ? 5.904 -1.424 -19.268 1.00 80.00 220 ASP A C 1
ATOM 1811 O O . ASP A 1 220 ? 6.790 -0.745 -19.789 1.00 80.00 220 ASP A O 1
ATOM 1815 N N . ALA A 1 221 ? 5.748 -1.488 -17.941 1.00 82.12 221 ALA A N 1
ATOM 1816 C CA . ALA A 1 221 ? 6.634 -0.815 -16.994 1.00 82.12 221 ALA A CA 1
ATOM 1817 C C . ALA A 1 221 ? 7.926 -1.598 -16.750 1.00 82.12 221 ALA A C 1
ATOM 1819 O O . ALA A 1 221 ? 8.911 -0.989 -16.357 1.00 82.12 221 ALA A O 1
ATOM 1820 N N . ILE A 1 222 ? 7.954 -2.919 -16.953 1.00 80.81 222 ILE A N 1
ATOM 1821 C CA . ILE A 1 222 ? 9.143 -3.738 -16.690 1.00 80.81 222 ILE A CA 1
ATOM 1822 C C . ILE A 1 222 ? 9.842 -4.082 -18.004 1.00 80.81 222 ILE A C 1
ATOM 1824 O O . ILE A 1 222 ? 9.263 -4.624 -18.944 1.00 80.81 222 ILE A O 1
ATOM 1828 N N . TYR A 1 223 ? 11.124 -3.752 -18.067 1.00 74.62 223 TYR A N 1
ATOM 1829 C CA . TYR A 1 223 ? 11.974 -3.947 -19.221 1.00 74.62 223 TYR A CA 1
ATOM 1830 C C . TYR A 1 223 ? 12.540 -5.357 -19.288 1.00 74.62 223 TYR A C 1
ATOM 1832 O O . TYR A 1 223 ? 13.484 -5.695 -18.583 1.00 74.62 223 TYR A O 1
ATOM 1840 N N . GLU A 1 224 ? 12.046 -6.144 -20.236 1.00 69.94 224 GLU A N 1
ATOM 1841 C CA . GLU A 1 224 ? 12.521 -7.506 -20.491 1.00 69.94 224 GLU A CA 1
ATOM 1842 C C . GLU A 1 224 ? 12.875 -7.661 -21.966 1.00 69.94 224 GLU A C 1
ATOM 1844 O O . GLU A 1 224 ? 12.051 -7.384 -22.839 1.00 69.94 224 GLU A O 1
ATOM 1849 N N . GLN A 1 225 ? 14.139 -7.975 -22.265 1.00 60.56 225 GLN A N 1
ATOM 1850 C CA . GLN A 1 225 ? 14.666 -8.021 -23.637 1.00 60.56 225 GLN A CA 1
ATOM 1851 C C . GLN A 1 225 ? 13.871 -8.970 -24.529 1.00 60.56 225 GLN A C 1
ATOM 1853 O O . GLN A 1 225 ? 13.614 -8.645 -25.684 1.00 60.56 225 GLN A O 1
ATOM 1858 N N . ASP A 1 226 ? 13.437 -10.086 -23.951 1.00 61.66 226 ASP A N 1
ATOM 1859 C CA . ASP A 1 226 ? 12.810 -11.189 -24.669 1.00 61.66 226 ASP A CA 1
ATOM 1860 C C . ASP A 1 226 ? 11.282 -11.201 -24.509 1.00 61.66 226 ASP A C 1
ATOM 1862 O O . ASP A 1 226 ? 10.639 -12.211 -24.784 1.00 61.66 226 ASP A O 1
ATOM 1866 N N . ASN A 1 227 ? 10.677 -10.097 -24.046 1.00 63.81 227 ASN A N 1
ATOM 1867 C CA . ASN A 1 227 ? 9.225 -9.974 -23.933 1.00 63.81 227 ASN A CA 1
ATOM 1868 C C . ASN A 1 227 ? 8.648 -9.259 -25.174 1.00 63.81 227 ASN A C 1
ATOM 1870 O O . ASN A 1 227 ? 8.692 -8.025 -25.242 1.00 63.81 227 ASN A O 1
ATOM 1874 N N . PRO A 1 228 ? 8.096 -10.004 -26.156 1.00 57.47 228 PRO A N 1
ATOM 1875 C CA . PRO A 1 228 ? 7.592 -9.432 -27.406 1.00 57.47 228 PRO A CA 1
ATOM 1876 C C . PRO A 1 228 ? 6.329 -8.583 -27.213 1.00 57.47 228 PRO A C 1
ATOM 1878 O O . PRO A 1 228 ? 5.952 -7.841 -28.117 1.00 57.47 228 PRO A O 1
ATOM 1881 N N . GLU A 1 229 ? 5.669 -8.676 -26.055 1.00 58.88 229 GLU A N 1
ATOM 1882 C CA . GLU A 1 229 ? 4.420 -7.966 -25.775 1.00 58.88 229 GLU A CA 1
ATOM 1883 C C . GLU A 1 229 ? 4.643 -6.547 -25.219 1.00 58.88 229 GLU A C 1
ATOM 1885 O O . GLU A 1 229 ? 3.688 -5.779 -25.112 1.00 58.88 229 GLU A O 1
ATOM 1890 N N . ASN A 1 230 ? 5.877 -6.166 -24.867 1.00 61.00 230 ASN A N 1
ATOM 1891 C CA . ASN A 1 230 ? 6.171 -4.842 -24.314 1.00 61.00 230 ASN A CA 1
ATOM 1892 C C . ASN A 1 230 ? 6.008 -3.746 -25.394 1.00 61.00 230 ASN A C 1
ATOM 1894 O O . ASN A 1 230 ? 6.849 -3.577 -26.287 1.00 61.00 230 ASN A O 1
ATOM 1898 N N . LEU A 1 231 ? 4.924 -2.964 -25.307 1.00 52.31 231 LEU A N 1
ATOM 1899 C CA . LEU A 1 231 ? 4.523 -1.990 -26.336 1.00 52.31 231 LEU A CA 1
ATOM 1900 C C . LEU A 1 231 ? 5.505 -0.819 -26.491 1.00 52.31 231 LEU A C 1
ATOM 1902 O O . LEU A 1 231 ? 5.557 -0.195 -27.551 1.00 52.31 231 LEU A O 1
ATOM 1906 N N . PHE A 1 232 ? 6.323 -0.522 -25.476 1.00 51.44 232 PHE A N 1
ATOM 1907 C CA . PHE A 1 232 ? 7.371 0.503 -25.572 1.00 51.44 232 PHE A CA 1
ATOM 1908 C C . PHE A 1 232 ? 8.632 0.021 -26.305 1.00 51.44 232 PHE A C 1
ATOM 1910 O O . PHE A 1 232 ? 9.591 0.793 -26.445 1.00 51.44 232 PHE A O 1
ATOM 1917 N N . ARG A 1 233 ? 8.638 -1.227 -26.791 1.00 50.94 233 ARG A N 1
ATOM 1918 C CA . ARG A 1 233 ? 9.789 -1.866 -27.440 1.00 50.94 233 ARG A CA 1
ATOM 1919 C C . ARG A 1 233 ? 9.565 -2.326 -28.873 1.00 50.94 233 ARG A C 1
ATOM 1921 O O . ARG A 1 233 ? 10.567 -2.546 -29.550 1.00 50.94 233 ARG A O 1
ATOM 1928 N N . VAL A 1 234 ? 8.329 -2.414 -29.374 1.00 40.88 234 VAL A N 1
ATOM 1929 C CA . VAL A 1 234 ? 8.098 -2.789 -30.782 1.00 40.88 234 VAL A CA 1
ATOM 1930 C C . VAL A 1 234 ? 8.850 -1.808 -31.695 1.00 40.88 234 VAL A C 1
ATOM 1932 O O . VAL A 1 234 ? 8.525 -0.623 -31.765 1.00 40.88 234 VAL A O 1
ATOM 1935 N N . GLY A 1 235 ? 9.911 -2.298 -32.345 1.00 37.00 235 GLY A N 1
ATOM 1936 C CA . GLY A 1 235 ? 10.733 -1.536 -33.289 1.00 37.00 235 GLY A CA 1
ATOM 1937 C C . GLY A 1 235 ? 11.765 -0.568 -32.690 1.00 37.00 235 GLY A C 1
ATOM 1938 O O . GLY A 1 235 ? 12.277 0.272 -33.428 1.00 37.00 235 GLY A O 1
ATOM 1939 N N . ARG A 1 236 ? 12.095 -0.637 -31.389 1.00 43.34 236 ARG A N 1
ATOM 1940 C CA . ARG A 1 236 ? 13.157 0.201 -30.789 1.00 43.34 236 ARG A CA 1
ATOM 1941 C C . ARG A 1 236 ? 14.390 -0.625 -30.421 1.00 43.34 236 ARG A C 1
ATOM 1943 O O . ARG A 1 236 ? 14.347 -1.440 -29.505 1.00 43.34 236 ARG A O 1
ATOM 1950 N N . ASP A 1 237 ? 15.502 -0.363 -31.108 1.00 42.38 237 ASP A N 1
ATOM 1951 C CA . ASP A 1 237 ? 16.799 -0.982 -30.835 1.00 42.38 237 ASP A CA 1
ATOM 1952 C C . ASP A 1 237 ? 17.425 -0.413 -29.542 1.00 42.38 237 ASP A C 1
ATOM 1954 O O . ASP A 1 237 ? 17.973 0.694 -29.499 1.00 42.38 237 ASP A O 1
ATOM 1958 N N . PHE A 1 238 ? 17.314 -1.181 -28.458 1.00 47.19 238 PHE A N 1
ATOM 1959 C CA . PHE A 1 238 ? 17.935 -0.905 -27.160 1.00 47.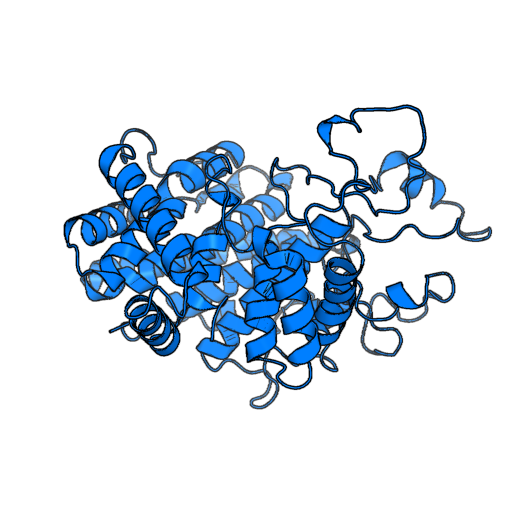19 238 PHE A CA 1
ATOM 1960 C C . PHE A 1 238 ? 19.241 -1.691 -26.947 1.00 47.19 238 PHE A C 1
ATOM 1962 O O . PHE A 1 238 ? 19.726 -1.794 -25.819 1.00 47.19 238 PHE A O 1
ATOM 1969 N N . VAL A 1 239 ? 19.869 -2.196 -28.017 1.00 46.38 239 VAL A N 1
ATOM 1970 C CA . VAL A 1 239 ? 21.166 -2.902 -27.986 1.00 46.38 239 VAL A CA 1
ATOM 1971 C C . VAL A 1 239 ? 22.323 -1.978 -27.552 1.00 46.38 239 VAL A C 1
ATOM 1973 O O . VAL A 1 239 ? 23.443 -2.426 -27.320 1.00 46.38 239 VAL A O 1
ATOM 1976 N N . HIS A 1 240 ? 22.061 -0.687 -27.348 1.00 43.44 240 HIS A N 1
ATOM 1977 C CA . HIS A 1 240 ? 22.988 0.269 -26.739 1.00 43.44 240 HIS A CA 1
ATOM 1978 C C . HIS A 1 240 ? 22.896 0.346 -25.200 1.00 43.44 240 HIS A C 1
ATOM 1980 O O . HIS A 1 240 ? 23.738 0.989 -24.575 1.00 43.44 240 HIS A O 1
ATOM 1986 N N . LEU A 1 241 ? 21.895 -0.280 -24.567 1.00 42.72 241 LEU A N 1
ATOM 1987 C CA . LEU A 1 241 ? 21.787 -0.349 -23.105 1.00 42.72 241 LEU A CA 1
ATOM 1988 C C . LEU A 1 241 ? 22.722 -1.426 -22.534 1.00 42.72 241 LEU A C 1
ATOM 1990 O O . LEU A 1 241 ? 22.875 -2.457 -23.187 1.00 42.72 241 LEU A O 1
ATOM 1994 N N . PRO A 1 242 ? 23.310 -1.274 -21.333 1.00 42.59 242 PRO A N 1
ATOM 1995 C CA . PRO A 1 242 ? 24.033 -2.369 -20.677 1.00 42.59 242 PRO A CA 1
ATOM 1996 C C . PRO A 1 242 ? 23.151 -3.617 -20.568 1.00 42.59 242 PRO A C 1
ATOM 1998 O O . PRO A 1 242 ? 21.950 -3.482 -20.346 1.00 42.59 242 PRO A O 1
ATOM 2001 N N . THR A 1 243 ? 23.711 -4.822 -20.707 1.00 42.81 243 THR A N 1
ATOM 2002 C CA . THR A 1 243 ? 22.952 -6.090 -20.634 1.00 42.81 243 THR A CA 1
ATOM 2003 C C . THR A 1 243 ? 22.075 -6.168 -19.380 1.00 42.81 243 THR A C 1
ATOM 2005 O O . THR A 1 243 ? 20.945 -6.638 -19.449 1.00 42.81 243 THR A O 1
ATOM 2008 N N . GLN A 1 244 ? 22.542 -5.603 -18.264 1.00 45.06 244 GLN A N 1
ATOM 2009 C CA . GLN A 1 244 ? 21.813 -5.524 -16.998 1.00 45.06 244 GLN A CA 1
ATOM 2010 C C . GLN A 1 244 ? 20.506 -4.707 -17.101 1.00 45.06 244 GLN A C 1
ATOM 2012 O O . GLN A 1 244 ? 19.498 -5.093 -16.523 1.00 45.06 244 GLN A O 1
ATOM 2017 N N . ALA A 1 245 ? 20.476 -3.627 -17.890 1.00 48.00 245 ALA A N 1
ATOM 2018 C CA . ALA A 1 245 ? 19.278 -2.809 -18.149 1.00 48.00 245 ALA A CA 1
ATOM 2019 C C . ALA A 1 245 ? 18.213 -3.543 -18.983 1.00 48.00 245 ALA A C 1
ATOM 2021 O O . ALA A 1 245 ? 17.072 -3.101 -19.130 1.00 48.00 245 ALA A O 1
ATOM 2022 N N . ARG A 1 246 ? 18.603 -4.653 -19.615 1.00 55.22 246 ARG A N 1
ATOM 2023 C CA . ARG A 1 246 ? 17.748 -5.403 -20.533 1.00 55.22 246 ARG A CA 1
ATOM 2024 C C . ARG A 1 246 ? 16.965 -6.510 -19.821 1.00 55.22 246 ARG A C 1
ATOM 2026 O O . ARG A 1 246 ? 16.117 -7.130 -20.456 1.00 55.22 246 ARG A O 1
ATOM 2033 N N . THR A 1 247 ? 17.200 -6.724 -18.524 1.00 63.06 247 THR A N 1
ATOM 2034 C CA . THR A 1 247 ? 16.673 -7.864 -17.757 1.00 63.06 247 THR A CA 1
ATOM 2035 C C . THR A 1 247 ? 16.033 -7.440 -16.426 1.00 63.06 247 THR A C 1
ATOM 2037 O O . THR A 1 247 ? 16.518 -7.811 -15.360 1.00 63.06 247 THR A O 1
ATOM 2040 N N . GLY A 1 248 ? 14.943 -6.670 -16.471 1.00 71.94 248 GLY A N 1
ATOM 2041 C CA . GLY A 1 248 ? 14.104 -6.339 -15.310 1.00 71.94 248 GLY A CA 1
ATOM 2042 C C . GLY A 1 248 ? 14.144 -4.880 -14.835 1.00 71.94 248 GLY A C 1
ATOM 2043 O O . GLY A 1 248 ? 13.556 -4.577 -13.800 1.00 71.94 248 GLY A O 1
ATOM 2044 N N . GLU A 1 249 ? 14.808 -3.960 -15.542 1.00 73.69 249 GLU A N 1
ATOM 2045 C CA . GLU A 1 249 ? 14.751 -2.531 -15.182 1.00 73.69 249 GLU A CA 1
ATOM 2046 C C . GLU A 1 249 ? 13.301 -2.018 -15.262 1.00 73.69 249 GLU A C 1
ATOM 2048 O O . GLU A 1 249 ? 12.541 -2.415 -16.138 1.00 73.69 249 GLU A O 1
ATOM 2053 N N . ILE A 1 250 ? 12.885 -1.129 -14.365 1.00 75.12 250 ILE A N 1
ATOM 2054 C CA . ILE A 1 250 ? 11.568 -0.501 -14.463 1.00 75.12 250 ILE A CA 1
ATOM 2055 C C . ILE A 1 250 ? 11.665 0.824 -15.209 1.00 75.12 250 ILE A C 1
ATOM 2057 O O . ILE A 1 250 ? 12.520 1.663 -14.930 1.00 75.12 250 ILE A O 1
ATOM 2061 N N . TYR A 1 251 ? 10.752 1.021 -16.152 1.00 68.81 251 TYR A N 1
ATOM 2062 C CA . TYR A 1 251 ? 10.513 2.302 -16.776 1.00 68.81 251 TYR A CA 1
ATOM 2063 C C . TYR A 1 251 ? 9.912 3.289 -15.776 1.00 68.81 251 TYR A C 1
ATOM 2065 O O . TYR A 1 251 ? 8.853 3.070 -15.183 1.00 68.81 251 TYR A O 1
ATOM 2073 N N . ASP A 1 252 ? 10.579 4.429 -15.669 1.00 62.00 252 ASP A N 1
ATOM 2074 C CA . ASP A 1 252 ? 10.024 5.660 -15.141 1.00 62.00 252 ASP A CA 1
ATOM 2075 C C . ASP A 1 252 ? 10.532 6.831 -15.999 1.00 62.00 252 ASP A C 1
ATOM 2077 O O . ASP A 1 252 ? 11.571 6.732 -16.668 1.00 62.00 252 ASP A O 1
ATOM 2081 N N . ARG A 1 253 ? 9.810 7.960 -16.005 1.00 54.75 253 ARG A N 1
ATOM 2082 C CA . ARG A 1 253 ? 10.262 9.177 -16.705 1.00 54.75 253 ARG A CA 1
ATOM 2083 C C . ARG A 1 253 ? 11.624 9.652 -16.180 1.00 54.75 253 ARG A C 1
ATOM 2085 O O . ARG A 1 253 ? 12.387 10.276 -16.915 1.00 54.75 253 ARG A O 1
ATOM 2092 N N . HIS A 1 254 ? 11.948 9.307 -14.934 1.00 51.53 254 HIS A N 1
ATOM 2093 C CA . HIS A 1 254 ? 13.274 9.432 -14.346 1.00 51.53 254 HIS A CA 1
ATOM 2094 C C . HIS A 1 254 ? 14.004 8.081 -14.474 1.00 51.53 254 HIS A C 1
ATOM 2096 O O . HIS A 1 254 ? 13.676 7.128 -13.779 1.00 51.53 254 HIS A O 1
ATOM 2102 N N . ARG A 1 255 ? 14.990 7.961 -15.373 1.00 51.25 255 ARG A N 1
ATOM 2103 C CA . ARG A 1 255 ? 15.664 6.672 -15.645 1.00 51.25 255 ARG A CA 1
ATOM 2104 C C . ARG A 1 255 ? 16.729 6.323 -14.606 1.00 51.25 255 ARG A C 1
ATOM 2106 O O . ARG A 1 255 ? 17.444 7.213 -14.149 1.00 51.25 255 ARG A O 1
ATOM 2113 N N . SER A 1 256 ? 16.819 5.038 -14.243 1.00 43.62 256 SER A N 1
ATOM 2114 C CA . SER A 1 256 ? 17.680 4.549 -13.157 1.00 43.62 256 SER A CA 1
ATOM 2115 C C . SER A 1 256 ? 19.128 4.270 -13.564 1.00 43.62 256 SER A C 1
ATOM 2117 O O . SER A 1 256 ? 20.016 4.389 -12.721 1.00 43.62 256 SER A O 1
ATOM 2119 N N . LEU A 1 257 ? 19.382 3.961 -14.840 1.00 40.50 257 LEU A N 1
ATOM 2120 C CA . LEU A 1 257 ? 20.725 3.679 -15.347 1.00 40.50 257 LEU A CA 1
ATOM 2121 C C . LEU A 1 257 ? 21.278 4.795 -16.252 1.00 40.50 257 LEU A C 1
ATOM 2123 O O . LEU A 1 257 ? 20.554 5.318 -17.107 1.00 40.50 257 LEU A O 1
ATOM 2127 N N . PRO A 1 258 ? 22.578 5.135 -16.129 1.00 38.16 258 PRO A N 1
ATOM 2128 C CA . PRO A 1 258 ? 23.255 5.997 -17.085 1.00 38.16 258 PRO A CA 1
ATOM 2129 C C . PRO A 1 258 ? 23.365 5.270 -18.431 1.00 38.16 258 PRO A C 1
ATOM 2131 O O . PRO A 1 258 ? 23.904 4.168 -18.532 1.00 38.16 258 PRO A O 1
ATOM 2134 N N . HIS A 1 259 ? 22.845 5.884 -19.488 1.00 36.88 259 HIS A N 1
ATOM 2135 C CA . HIS A 1 259 ? 23.084 5.415 -20.848 1.00 36.88 259 HIS A CA 1
ATOM 2136 C C . HIS A 1 259 ? 24.469 5.881 -21.315 1.00 36.88 259 HIS A C 1
ATOM 2138 O O . HIS A 1 259 ? 24.842 7.020 -21.014 1.00 36.88 259 HIS A O 1
ATOM 2144 N N . PRO A 1 260 ? 25.219 5.069 -22.089 1.00 33.69 260 PRO A N 1
ATOM 2145 C CA . PRO A 1 260 ? 26.319 5.611 -22.876 1.00 33.69 260 PRO A CA 1
ATOM 2146 C C . PRO A 1 260 ? 25.776 6.760 -23.740 1.00 33.69 260 PRO A C 1
ATOM 2148 O O . PRO A 1 260 ? 24.600 6.704 -24.124 1.00 33.69 260 PRO A O 1
ATOM 2151 N N . PRO A 1 261 ? 26.583 7.784 -24.080 1.00 36.78 261 PRO A N 1
ATOM 2152 C CA . PRO A 1 261 ? 26.167 8.772 -25.065 1.00 36.78 261 PRO A CA 1
ATOM 2153 C C . PRO A 1 261 ? 25.718 8.012 -26.312 1.00 36.78 261 PRO A C 1
ATOM 2155 O O . PRO A 1 261 ? 26.501 7.275 -26.917 1.00 36.78 261 PRO A O 1
ATOM 2158 N N . ALA A 1 262 ? 24.425 8.107 -26.626 1.00 34.06 262 ALA A N 1
ATOM 2159 C CA . ALA A 1 262 ? 23.857 7.430 -27.775 1.00 34.06 262 ALA A CA 1
ATOM 2160 C C . ALA A 1 262 ? 24.663 7.875 -29.000 1.00 34.06 262 ALA A C 1
ATOM 2162 O O . ALA A 1 262 ? 24.742 9.071 -29.291 1.00 34.06 262 ALA A O 1
ATOM 2163 N N . ARG A 1 263 ? 25.332 6.919 -29.657 1.00 30.66 263 ARG A N 1
ATOM 2164 C CA . ARG A 1 263 ? 26.092 7.187 -30.881 1.00 30.66 263 ARG A CA 1
ATOM 2165 C C . ARG A 1 263 ? 25.151 7.869 -31.879 1.00 30.66 263 ARG A C 1
ATOM 2167 O O . ARG A 1 263 ? 23.987 7.494 -31.978 1.00 30.66 263 ARG A O 1
ATOM 2174 N N . GLY A 1 264 ? 25.676 8.921 -32.504 1.00 32.25 264 GLY A N 1
ATOM 2175 C CA . GLY A 1 264 ? 24.965 9.999 -33.190 1.00 32.25 264 GLY A CA 1
ATOM 2176 C C . GLY A 1 264 ? 23.743 9.617 -34.030 1.00 32.25 264 GLY A C 1
ATOM 2177 O O . GLY A 1 264 ? 23.694 8.555 -34.639 1.00 32.25 264 GLY A O 1
ATOM 2178 N N . ASN A 1 265 ? 22.819 10.581 -34.111 1.00 31.36 265 ASN A N 1
ATOM 2179 C CA . ASN A 1 265 ? 21.597 10.634 -34.931 1.00 31.36 265 ASN A CA 1
ATOM 2180 C C . ASN A 1 265 ? 20.267 10.218 -34.285 1.00 31.36 265 ASN A C 1
ATOM 2182 O O . ASN A 1 265 ? 19.463 9.507 -34.878 1.00 31.36 265 ASN A O 1
ATOM 2186 N N . ILE A 1 266 ? 19.951 10.820 -33.132 1.00 34.41 266 ILE A N 1
ATOM 2187 C CA . ILE A 1 266 ? 18.556 11.145 -32.771 1.00 34.41 266 ILE A CA 1
ATOM 2188 C C . ILE A 1 266 ? 18.504 12.613 -32.330 1.00 34.41 266 ILE A C 1
ATOM 2190 O O . ILE A 1 266 ? 18.228 12.917 -31.166 1.00 34.41 266 ILE A O 1
ATOM 2194 N N . TYR A 1 267 ? 18.871 13.514 -33.245 1.00 31.00 267 TYR A N 1
ATOM 2195 C CA . TYR A 1 267 ? 18.961 14.967 -33.055 1.00 31.00 267 TYR A CA 1
ATOM 2196 C C . TYR A 1 267 ? 17.591 15.624 -32.801 1.00 31.00 267 TYR A C 1
ATOM 2198 O O . TYR A 1 267 ? 17.094 16.400 -33.602 1.00 31.00 267 TYR A O 1
ATOM 2206 N N . ASP A 1 268 ? 17.002 15.297 -31.652 1.00 31.94 268 ASP A N 1
ATOM 2207 C CA . ASP A 1 268 ? 16.373 16.270 -30.750 1.00 31.94 268 ASP A CA 1
ATOM 2208 C C . ASP A 1 268 ? 16.424 15.820 -29.264 1.00 31.94 268 ASP A C 1
ATOM 2210 O O . ASP A 1 268 ? 15.821 16.410 -28.370 1.00 31.94 268 ASP A O 1
ATOM 2214 N N . ARG A 1 269 ? 17.166 14.744 -28.941 1.00 36.81 269 ARG A N 1
ATOM 2215 C CA . ARG A 1 269 ? 17.267 14.212 -27.565 1.00 36.81 269 ARG A CA 1
ATOM 2216 C C . ARG A 1 269 ? 18.292 14.923 -26.684 1.00 36.81 269 ARG A C 1
ATOM 2218 O O . ARG A 1 269 ? 18.283 14.726 -25.472 1.00 36.81 269 ARG A O 1
ATOM 2225 N N . GLN A 1 270 ? 19.150 15.764 -27.257 1.00 33.19 270 GLN A N 1
ATOM 2226 C CA . GLN A 1 270 ? 20.097 16.563 -26.474 1.00 33.19 270 GLN A CA 1
ATOM 2227 C C . GLN A 1 270 ? 19.380 17.657 -25.661 1.00 33.19 270 GLN A C 1
ATOM 2229 O O . GLN A 1 270 ? 19.828 17.988 -24.567 1.00 33.19 270 GLN A O 1
ATOM 2234 N N . ARG A 1 271 ? 18.206 18.116 -26.123 1.00 32.91 271 ARG A N 1
ATOM 2235 C CA . ARG A 1 271 ? 17.301 18.982 -25.354 1.00 32.91 271 ARG A CA 1
ATOM 2236 C C . ARG A 1 271 ? 16.677 18.240 -24.164 1.00 32.91 271 ARG A C 1
ATOM 2238 O O . ARG A 1 271 ? 16.698 18.730 -23.043 1.00 32.91 271 ARG A O 1
ATOM 2245 N N . TRP A 1 272 ? 16.246 16.995 -24.380 1.00 34.34 272 TRP A N 1
ATOM 2246 C CA . TRP A 1 272 ? 15.699 16.122 -23.328 1.00 34.34 272 TRP A CA 1
ATOM 2247 C C . TRP A 1 272 ? 16.713 15.788 -22.228 1.00 34.34 272 TRP A C 1
ATOM 2249 O O . TRP A 1 272 ? 16.367 15.773 -21.047 1.00 34.34 272 TRP A O 1
ATOM 2259 N N . TRP A 1 273 ? 17.966 15.528 -22.605 1.00 32.09 273 TRP A N 1
ATOM 2260 C CA . TRP A 1 273 ? 19.024 15.176 -21.658 1.00 32.09 273 TRP A CA 1
ATOM 2261 C C . TRP A 1 273 ? 19.464 16.360 -20.787 1.00 32.09 273 TRP A C 1
ATOM 2263 O O . TRP A 1 273 ? 19.751 16.168 -19.609 1.00 32.09 273 TRP A O 1
ATOM 2273 N N . ASN A 1 274 ? 19.485 17.574 -21.347 1.00 34.78 274 ASN A N 1
ATOM 2274 C CA . ASN A 1 274 ? 19.985 18.760 -20.650 1.00 34.78 274 ASN A CA 1
ATOM 2275 C C . ASN A 1 274 ? 18.902 19.547 -19.889 1.00 34.78 274 ASN A C 1
ATOM 2277 O O . ASN A 1 274 ? 19.244 20.215 -18.915 1.00 34.78 274 ASN A O 1
ATOM 2281 N N . GLU A 1 275 ? 17.621 19.466 -20.274 1.00 32.97 275 GLU A N 1
ATOM 2282 C CA . GLU A 1 275 ? 16.563 20.301 -19.670 1.00 32.97 275 GLU A CA 1
ATOM 2283 C C . GLU A 1 275 ? 15.548 19.521 -18.804 1.00 32.97 275 GLU A C 1
ATOM 2285 O O . GLU A 1 275 ? 15.043 20.083 -17.831 1.00 32.97 275 GLU A O 1
ATOM 2290 N N . GLU A 1 276 ? 15.286 18.226 -19.057 1.00 34.66 276 GLU A N 1
ATOM 2291 C CA . GLU A 1 276 ? 14.167 17.508 -18.401 1.00 34.66 276 GLU A CA 1
ATOM 2292 C C . GLU A 1 276 ? 14.532 16.185 -17.704 1.00 34.66 276 GLU A C 1
ATOM 2294 O O . GLU A 1 276 ? 13.929 15.847 -16.678 1.00 34.66 276 GLU A O 1
ATOM 2299 N N . VAL A 1 277 ? 15.548 15.444 -18.165 1.00 37.59 277 VAL A N 1
ATOM 2300 C CA . VAL A 1 277 ? 16.006 14.232 -17.462 1.00 37.59 277 VAL A CA 1
ATOM 2301 C C . VAL A 1 277 ? 16.947 14.633 -16.330 1.00 37.59 277 VAL A C 1
ATOM 2303 O O . VAL A 1 277 ? 18.164 14.465 -16.387 1.00 37.59 277 VAL A O 1
ATOM 2306 N N . ARG A 1 278 ? 16.376 15.128 -15.230 1.00 39.69 278 ARG A N 1
ATOM 2307 C CA . ARG A 1 278 ? 17.084 15.126 -13.947 1.00 39.69 278 ARG A CA 1
ATOM 2308 C C . ARG A 1 278 ? 17.316 13.658 -13.569 1.00 39.69 278 ARG A C 1
ATOM 2310 O O . ARG A 1 278 ? 16.467 13.051 -12.921 1.00 39.69 278 ARG A O 1
ATOM 2317 N N . GLN A 1 279 ? 18.473 13.095 -13.936 1.00 41.41 279 GLN A N 1
ATOM 2318 C CA . GLN A 1 279 ? 18.961 11.751 -13.551 1.00 41.41 279 GLN A CA 1
ATOM 2319 C C . GLN A 1 279 ? 19.061 11.534 -12.029 1.00 41.41 279 GLN A C 1
ATOM 2321 O O . GLN A 1 279 ? 19.509 10.498 -11.556 1.00 41.41 279 GLN A O 1
ATOM 2326 N N . ARG A 1 280 ? 18.641 12.520 -11.239 1.00 46.19 280 ARG A N 1
ATOM 2327 C CA . ARG A 1 280 ? 18.847 12.588 -9.805 1.00 46.19 280 ARG A CA 1
ATOM 2328 C C . ARG A 1 280 ? 18.018 11.550 -9.035 1.00 46.19 280 ARG A C 1
ATOM 2330 O O . ARG A 1 280 ? 18.431 11.173 -7.960 1.00 46.19 280 ARG A O 1
ATOM 2337 N N . ALA A 1 281 ? 16.901 11.026 -9.560 1.00 51.78 281 ALA A N 1
ATOM 2338 C CA . ALA A 1 281 ? 15.990 10.180 -8.762 1.00 51.78 281 ALA A CA 1
ATOM 2339 C C . ALA A 1 281 ? 15.459 8.905 -9.451 1.00 51.78 281 ALA A C 1
ATOM 2341 O O . ALA A 1 281 ? 14.520 8.286 -8.950 1.00 51.78 281 ALA A O 1
ATOM 2342 N N . GLY A 1 282 ? 16.014 8.485 -10.590 1.00 58.38 282 GLY A N 1
ATOM 2343 C CA . GLY A 1 282 ? 15.389 7.422 -11.384 1.00 58.38 282 GLY A CA 1
ATOM 2344 C C . GLY A 1 282 ? 15.345 6.045 -10.722 1.00 58.38 282 GLY A C 1
ATOM 2345 O O . GLY A 1 282 ? 14.337 5.349 -10.820 1.00 58.38 282 GLY A O 1
ATOM 2346 N N . PHE A 1 283 ? 16.382 5.675 -9.965 1.00 63.84 283 PHE A N 1
ATOM 2347 C CA . PHE A 1 283 ? 16.379 4.441 -9.170 1.00 63.84 283 PHE A CA 1
ATOM 2348 C C . PHE A 1 283 ? 15.276 4.454 -8.103 1.00 63.84 283 PHE A C 1
ATOM 2350 O O . PHE A 1 283 ? 14.519 3.493 -7.977 1.00 63.84 283 PHE A O 1
ATOM 2357 N N . ALA A 1 284 ? 15.134 5.572 -7.385 1.00 66.94 284 ALA A N 1
ATOM 2358 C CA . ALA A 1 284 ? 14.100 5.765 -6.375 1.00 66.94 284 ALA A CA 1
ATOM 2359 C C . ALA A 1 284 ? 12.684 5.645 -6.961 1.00 66.94 284 ALA A C 1
ATOM 2361 O O . ALA A 1 284 ? 11.868 4.902 -6.422 1.00 66.94 284 ALA A O 1
ATOM 2362 N N . TYR A 1 285 ? 12.401 6.313 -8.082 1.00 72.00 285 TYR A N 1
ATOM 2363 C CA . TYR A 1 285 ? 11.089 6.226 -8.730 1.00 72.00 285 TYR A CA 1
ATOM 2364 C C . TYR A 1 285 ? 10.797 4.836 -9.298 1.00 72.00 285 TYR A C 1
ATOM 2366 O O . TYR A 1 285 ? 9.677 4.344 -9.184 1.00 72.00 285 TYR A O 1
ATOM 2374 N N . SER A 1 286 ? 11.811 4.166 -9.840 1.00 76.44 286 SER A N 1
ATOM 2375 C CA . SER A 1 286 ? 11.671 2.798 -10.338 1.00 76.44 286 SER A CA 1
ATOM 2376 C C . SER A 1 286 ? 11.366 1.808 -9.209 1.00 76.44 286 SER A C 1
ATOM 2378 O O . SER A 1 286 ? 10.498 0.947 -9.341 1.00 76.44 286 SER A O 1
ATOM 2380 N N . LYS A 1 287 ? 12.021 1.967 -8.052 1.00 78.06 287 LYS A N 1
ATOM 2381 C CA . LYS A 1 287 ? 11.724 1.195 -6.838 1.00 78.06 287 LYS A CA 1
ATOM 2382 C C . LYS A 1 287 ? 10.338 1.501 -6.279 1.00 78.06 287 LYS A C 1
ATOM 2384 O O . LYS A 1 287 ? 9.632 0.568 -5.914 1.00 78.06 287 LYS A O 1
ATOM 2389 N N . PHE A 1 288 ? 9.938 2.768 -6.266 1.00 80.31 288 PHE A N 1
ATOM 2390 C CA . PHE A 1 288 ? 8.598 3.198 -5.861 1.00 80.31 288 PHE A CA 1
ATOM 2391 C C . PHE A 1 288 ? 7.505 2.627 -6.780 1.00 80.31 288 PHE A C 1
ATOM 2393 O O . PHE A 1 288 ? 6.417 2.288 -6.322 1.00 80.31 288 PHE A O 1
ATOM 2400 N N . ASN A 1 289 ? 7.801 2.463 -8.071 1.00 85.94 289 ASN A N 1
ATOM 2401 C CA . ASN A 1 289 ? 6.932 1.765 -9.013 1.00 85.94 289 ASN A CA 1
ATOM 2402 C C . ASN A 1 289 ? 6.868 0.253 -8.702 1.00 85.94 289 ASN A C 1
ATOM 2404 O O . ASN A 1 289 ? 5.776 -0.298 -8.566 1.00 85.94 289 ASN A O 1
ATOM 2408 N N . LEU A 1 290 ? 8.019 -0.409 -8.498 1.00 87.25 290 LEU A N 1
ATOM 2409 C CA . LEU A 1 290 ? 8.073 -1.831 -8.114 1.00 87.25 290 LEU A CA 1
ATOM 2410 C C . LEU A 1 290 ? 7.283 -2.119 -6.836 1.00 87.25 290 LEU A C 1
ATOM 2412 O O . LEU A 1 290 ? 6.600 -3.135 -6.748 1.00 87.25 290 LEU A O 1
ATOM 2416 N N . GLU A 1 291 ? 7.396 -1.233 -5.851 1.00 87.75 291 GLU A N 1
ATOM 2417 C CA . GLU A 1 291 ? 6.672 -1.302 -4.586 1.00 87.75 291 GLU A CA 1
ATOM 2418 C C . GLU A 1 291 ? 5.161 -1.348 -4.816 1.00 87.75 291 GLU A C 1
ATOM 2420 O O . GLU A 1 291 ? 4.507 -2.286 -4.362 1.00 87.75 291 GLU A O 1
ATOM 2425 N N . ALA A 1 292 ? 4.613 -0.406 -5.590 1.00 89.50 292 ALA A N 1
ATOM 2426 C CA . ALA A 1 292 ? 3.193 -0.401 -5.928 1.00 89.50 292 ALA A CA 1
ATOM 2427 C C . ALA A 1 292 ? 2.764 -1.677 -6.660 1.00 89.50 292 ALA A C 1
ATOM 2429 O O . ALA A 1 292 ? 1.720 -2.249 -6.336 1.00 89.50 292 ALA A O 1
ATOM 2430 N N . LEU A 1 293 ? 3.569 -2.149 -7.620 1.00 91.94 293 LEU A N 1
ATOM 2431 C CA . LEU A 1 293 ? 3.276 -3.378 -8.357 1.00 91.94 293 LEU A CA 1
ATOM 2432 C C . LEU A 1 293 ? 3.227 -4.594 -7.423 1.00 91.94 293 LEU A C 1
ATOM 2434 O O . LEU A 1 293 ? 2.270 -5.369 -7.479 1.00 91.94 293 LEU A O 1
ATOM 2438 N N . MET A 1 294 ? 4.216 -4.732 -6.538 1.00 90.38 294 MET A N 1
ATOM 2439 C CA . MET A 1 294 ? 4.317 -5.824 -5.567 1.00 90.38 294 MET A CA 1
ATOM 2440 C C . MET A 1 294 ? 3.196 -5.797 -4.531 1.00 90.38 294 MET A C 1
ATOM 2442 O O . MET A 1 294 ? 2.581 -6.830 -4.280 1.00 90.38 294 MET A O 1
ATOM 2446 N N . ILE A 1 295 ? 2.910 -4.634 -3.942 1.00 89.06 295 ILE A N 1
ATOM 2447 C CA . ILE A 1 295 ? 1.851 -4.490 -2.934 1.00 89.06 295 ILE A CA 1
ATOM 2448 C C . ILE A 1 295 ? 0.486 -4.790 -3.559 1.00 89.06 295 ILE A C 1
ATOM 2450 O O . ILE A 1 295 ? -0.300 -5.531 -2.976 1.00 89.06 295 ILE A O 1
ATOM 2454 N N . THR A 1 296 ? 0.226 -4.308 -4.777 1.00 93.44 296 THR A N 1
ATOM 2455 C CA . THR A 1 296 ? -1.022 -4.614 -5.496 1.00 93.44 296 THR A CA 1
ATOM 2456 C C . THR A 1 296 ? -1.160 -6.114 -5.769 1.00 93.44 296 THR A C 1
ATOM 2458 O O . THR A 1 296 ? -2.219 -6.680 -5.507 1.00 93.44 296 THR A O 1
ATOM 2461 N N . ALA A 1 297 ? -0.096 -6.786 -6.234 1.00 93.38 297 ALA A N 1
ATOM 2462 C CA . ALA A 1 297 ? -0.116 -8.240 -6.428 1.00 93.38 297 ALA A CA 1
ATOM 2463 C C . ALA A 1 297 ? -0.329 -9.006 -5.120 1.00 93.38 297 ALA A C 1
ATOM 2465 O O . ALA A 1 297 ? -1.071 -9.986 -5.096 1.00 93.38 297 ALA A O 1
ATOM 2466 N N . HIS A 1 298 ? 0.309 -8.562 -4.037 1.00 91.56 298 HIS A N 1
ATOM 2467 C CA . HIS A 1 298 ? 0.150 -9.162 -2.721 1.00 91.56 298 HIS A CA 1
ATOM 2468 C C . HIS A 1 298 ? -1.297 -9.061 -2.230 1.00 91.56 298 HIS A C 1
ATOM 2470 O O . HIS A 1 298 ? -1.881 -10.081 -1.870 1.00 91.56 298 HIS A O 1
ATOM 2476 N N . MET A 1 299 ? -1.900 -7.868 -2.297 1.00 92.38 299 MET A N 1
ATOM 2477 C CA . MET A 1 299 ? -3.310 -7.659 -1.945 1.00 92.38 299 MET A CA 1
ATOM 2478 C C . MET A 1 299 ? -4.236 -8.520 -2.807 1.00 92.38 299 MET A C 1
ATOM 2480 O O . MET A 1 299 ? -5.117 -9.190 -2.276 1.00 92.38 299 MET A O 1
ATOM 2484 N N . ALA A 1 300 ? -4.010 -8.573 -4.121 1.00 92.69 300 ALA A N 1
ATOM 2485 C CA . ALA A 1 300 ? -4.787 -9.429 -5.013 1.00 92.69 300 ALA A CA 1
ATOM 2486 C C . ALA A 1 300 ? -4.704 -10.910 -4.605 1.00 92.69 300 ALA A C 1
ATOM 2488 O O . ALA A 1 300 ? -5.728 -11.585 -4.513 1.00 92.69 300 ALA A O 1
ATOM 2489 N N . GLN A 1 301 ? -3.506 -11.400 -4.278 1.00 91.75 301 GLN A N 1
ATOM 2490 C CA . GLN A 1 301 ? -3.294 -12.785 -3.863 1.00 91.75 301 GLN A CA 1
ATOM 2491 C C . GLN A 1 301 ? -3.950 -13.117 -2.517 1.00 91.75 301 GLN A C 1
ATOM 2493 O O . GLN A 1 301 ? -4.489 -14.213 -2.370 1.00 91.75 301 GLN A O 1
ATOM 2498 N N . LEU A 1 302 ? -3.918 -12.198 -1.545 1.00 90.94 302 LEU A N 1
ATOM 2499 C CA . LEU A 1 302 ? -4.581 -12.386 -0.247 1.00 90.94 302 LEU A CA 1
ATOM 2500 C C . LEU A 1 302 ? -6.113 -12.464 -0.358 1.00 90.94 302 LEU A C 1
ATOM 2502 O O . LEU A 1 302 ? -6.758 -12.971 0.555 1.00 90.94 302 LEU A O 1
ATOM 2506 N N . ASN A 1 303 ? -6.679 -11.976 -1.464 1.00 91.56 303 ASN A N 1
ATOM 2507 C CA . ASN A 1 303 ? -8.117 -11.970 -1.735 1.00 91.56 303 ASN A CA 1
ATOM 2508 C C . ASN A 1 303 ? -8.505 -12.906 -2.895 1.00 91.56 303 ASN A C 1
ATOM 2510 O O . ASN A 1 303 ? -9.597 -12.782 -3.442 1.00 91.56 303 ASN A O 1
ATOM 2514 N N . GLY A 1 304 ? -7.614 -13.819 -3.306 1.00 90.62 304 GLY A N 1
ATOM 2515 C CA . GLY A 1 304 ? -7.908 -14.819 -4.341 1.00 90.62 304 GLY A CA 1
ATOM 2516 C C . GLY A 1 304 ? -8.214 -14.243 -5.730 1.00 90.62 304 GLY A C 1
ATOM 2517 O O . GLY A 1 304 ? -8.917 -14.876 -6.513 1.00 90.62 304 GLY A O 1
ATOM 2518 N N . LEU A 1 305 ? -7.723 -13.039 -6.048 1.00 91.75 305 LEU A N 1
ATOM 2519 C CA . LEU A 1 305 ? -7.960 -12.404 -7.343 1.00 91.75 305 LEU A CA 1
ATOM 2520 C C . LEU A 1 305 ? -7.009 -12.931 -8.422 1.00 91.75 305 LEU A C 1
ATOM 2522 O O . LEU A 1 305 ? -5.785 -12.937 -8.260 1.00 91.75 305 LEU A O 1
ATOM 2526 N N . GLU A 1 306 ? -7.575 -13.279 -9.577 1.00 89.00 306 GLU A N 1
ATOM 2527 C CA . GLU A 1 306 ? -6.844 -13.857 -10.706 1.00 89.00 306 GLU A CA 1
ATOM 2528 C C . GLU A 1 306 ? -7.314 -13.302 -12.056 1.00 89.00 306 GLU A C 1
ATOM 2530 O O . GLU A 1 306 ? -8.469 -12.916 -12.243 1.00 89.00 306 GLU A O 1
ATOM 2535 N N . TYR A 1 307 ? -6.415 -13.308 -13.041 1.00 83.00 307 TYR A N 1
ATOM 2536 C CA . TYR A 1 307 ? -6.739 -13.062 -14.442 1.00 83.00 307 TYR A CA 1
ATOM 2537 C C . TYR A 1 307 ? -7.129 -14.372 -15.126 1.00 83.00 307 TYR A C 1
ATOM 2539 O O . TYR A 1 307 ? -6.344 -15.322 -15.167 1.00 83.00 307 TYR A O 1
ATOM 2547 N N . GLY A 1 308 ? -8.336 -14.418 -15.699 1.00 75.38 308 GLY A N 1
ATOM 2548 C CA . GLY A 1 308 ? -8.807 -15.575 -16.471 1.00 75.38 308 GLY A CA 1
ATOM 2549 C C . GLY A 1 308 ? -8.800 -16.895 -15.685 1.00 75.38 308 GLY A C 1
ATOM 2550 O O . GLY A 1 308 ? -8.559 -17.939 -16.283 1.00 75.38 308 GLY A O 1
ATOM 2551 N N . GLY A 1 309 ? -8.989 -16.830 -14.359 1.00 71.56 309 GLY A N 1
ATOM 2552 C CA . GLY A 1 309 ? -9.107 -17.988 -13.458 1.00 71.56 309 GLY A CA 1
ATOM 2553 C C . GLY A 1 309 ? -7.870 -18.886 -13.348 1.00 71.56 309 GLY A C 1
ATOM 2554 O O . GLY A 1 309 ? -8.008 -20.063 -13.036 1.00 71.56 309 GLY A O 1
ATOM 2555 N N . SER A 1 310 ? -6.686 -18.387 -13.715 1.00 70.69 310 SER A N 1
ATOM 2556 C CA . SER A 1 310 ? -5.443 -19.175 -13.618 1.00 70.69 310 SER A CA 1
ATOM 2557 C C . SER A 1 310 ? -4.164 -18.346 -13.524 1.00 70.69 310 SER A C 1
ATOM 2559 O O . SER A 1 310 ? -3.128 -18.845 -13.083 1.00 70.69 310 SER A O 1
ATOM 2561 N N . LYS A 1 311 ? -4.186 -17.078 -13.957 1.00 81.56 311 LYS A N 1
ATOM 2562 C CA . LYS A 1 311 ? -3.007 -16.207 -13.916 1.00 81.56 311 LYS A CA 1
ATOM 2563 C C . LYS A 1 311 ? -3.070 -15.314 -12.685 1.00 81.56 311 LYS A C 1
ATOM 2565 O O . LYS A 1 311 ? -3.836 -14.352 -12.643 1.00 81.56 311 LYS A O 1
ATOM 2570 N N . ASN A 1 312 ? -2.235 -15.609 -11.696 1.00 84.56 312 ASN A N 1
ATOM 2571 C CA . ASN A 1 312 ? -2.111 -14.761 -10.517 1.00 84.56 312 ASN A CA 1
ATOM 2572 C C . ASN A 1 312 ? -1.382 -13.442 -10.840 1.00 84.56 312 ASN A C 1
ATOM 2574 O O . ASN A 1 312 ? -0.621 -13.343 -11.805 1.00 84.56 312 ASN A O 1
ATOM 2578 N N . PHE A 1 313 ? -1.622 -12.413 -10.025 1.00 90.06 313 PHE A N 1
ATOM 2579 C CA . PHE A 1 313 ? -1.054 -11.077 -10.242 1.00 90.06 313 PHE A CA 1
ATOM 2580 C C . PHE A 1 313 ? 0.475 -11.057 -10.103 1.00 90.06 313 PHE A C 1
ATOM 2582 O O . PHE A 1 313 ? 1.146 -10.272 -10.769 1.00 90.06 313 PHE A O 1
ATOM 2589 N N . ILE A 1 314 ? 1.023 -11.926 -9.250 1.00 86.00 314 ILE A N 1
ATOM 2590 C CA . ILE A 1 314 ? 2.451 -11.952 -8.926 1.00 86.00 314 ILE A CA 1
ATOM 2591 C C . ILE A 1 314 ? 3.302 -12.560 -10.060 1.00 86.00 314 ILE A C 1
ATOM 2593 O O . ILE A 1 314 ? 4.424 -12.117 -10.273 1.00 86.00 314 ILE A O 1
ATOM 2597 N N . ASN A 1 315 ? 2.761 -13.497 -10.852 1.00 83.50 315 ASN A N 1
ATOM 2598 C CA . ASN A 1 315 ? 3.449 -14.143 -11.982 1.00 83.50 315 ASN A CA 1
ATOM 2599 C C . ASN A 1 315 ? 2.925 -13.702 -13.360 1.00 83.50 315 ASN A C 1
ATOM 2601 O O . ASN A 1 315 ? 3.018 -14.461 -14.330 1.00 83.50 315 ASN A O 1
ATOM 2605 N N . LEU A 1 316 ? 2.382 -12.489 -13.482 1.00 81.69 316 LEU A N 1
ATOM 2606 C CA . LEU A 1 316 ? 2.003 -11.954 -14.792 1.00 81.69 316 LEU A CA 1
ATOM 2607 C C . LEU A 1 316 ? 3.218 -11.813 -15.722 1.00 81.69 316 LEU A C 1
ATOM 2609 O O . LEU A 1 316 ? 4.345 -11.625 -15.264 1.00 81.69 316 LEU A O 1
ATOM 2613 N N . HIS A 1 317 ? 2.951 -11.918 -17.031 1.00 73.25 317 HIS A N 1
ATOM 2614 C CA . HIS A 1 317 ? 3.888 -11.700 -18.143 1.00 73.25 317 HIS A CA 1
ATOM 2615 C C . HIS A 1 317 ? 5.287 -12.295 -17.906 1.00 73.25 317 HIS A C 1
ATOM 2617 O O . HIS A 1 317 ? 6.208 -11.597 -17.527 1.00 73.25 317 HIS A O 1
ATOM 2623 N N . ASN A 1 318 ? 5.467 -13.606 -18.098 1.00 70.06 318 ASN A N 1
ATOM 2624 C CA . ASN A 1 318 ? 6.777 -14.273 -17.962 1.00 70.06 318 ASN A CA 1
ATOM 2625 C C . ASN A 1 318 ? 7.523 -13.989 -16.641 1.00 70.06 318 ASN A C 1
ATOM 2627 O O . ASN A 1 318 ? 8.748 -14.085 -16.580 1.00 70.06 318 ASN A O 1
ATOM 2631 N N . ARG A 1 319 ? 6.773 -13.716 -15.562 1.00 77.44 319 ARG A N 1
ATOM 2632 C CA . ARG A 1 319 ? 7.301 -13.385 -14.232 1.00 77.44 319 ARG A CA 1
ATOM 2633 C C . ARG A 1 319 ? 8.073 -12.054 -14.222 1.00 77.44 319 ARG A C 1
ATOM 2635 O O . ARG A 1 319 ? 9.088 -11.950 -13.531 1.00 77.44 319 ARG A O 1
ATOM 2642 N N . SER A 1 320 ? 7.584 -11.016 -14.913 1.00 83.81 320 SER A N 1
ATOM 2643 C CA . SER A 1 320 ? 8.283 -9.720 -14.992 1.00 83.81 320 SER A CA 1
ATOM 2644 C C . SER A 1 320 ? 8.618 -9.108 -13.638 1.00 83.81 320 SER A C 1
ATOM 2646 O O . SER A 1 320 ? 9.732 -8.627 -13.425 1.00 83.81 320 SER A O 1
ATOM 2648 N N . ILE A 1 321 ? 7.697 -9.187 -12.677 1.00 89.31 321 ILE A N 1
ATOM 2649 C CA . ILE A 1 321 ? 7.926 -8.687 -11.316 1.00 89.31 321 ILE A CA 1
ATOM 2650 C C . ILE A 1 321 ? 9.120 -9.398 -10.660 1.00 89.31 321 ILE A C 1
ATOM 2652 O O . ILE A 1 321 ? 9.964 -8.750 -10.038 1.00 89.31 321 ILE A O 1
ATOM 2656 N N . ARG A 1 322 ? 9.244 -10.719 -10.841 1.00 88.12 322 ARG A N 1
ATOM 2657 C CA . ARG A 1 322 ? 10.383 -11.510 -10.353 1.00 88.12 322 ARG A CA 1
ATOM 2658 C C . ARG A 1 322 ? 11.699 -11.046 -10.973 1.00 88.12 322 ARG A C 1
ATOM 2660 O O . ARG A 1 322 ? 12.694 -10.901 -10.262 1.00 88.12 322 ARG A O 1
ATOM 2667 N N . ASN A 1 323 ? 11.710 -10.794 -12.279 1.00 82.75 323 ASN A N 1
ATOM 2668 C CA . ASN A 1 323 ? 12.903 -10.324 -12.983 1.00 82.75 323 ASN A CA 1
ATOM 2669 C C . ASN A 1 323 ? 13.322 -8.931 -12.498 1.00 82.75 323 ASN A C 1
ATOM 2671 O O . ASN A 1 323 ? 14.501 -8.719 -12.211 1.00 82.75 323 ASN A O 1
ATOM 2675 N N . ALA A 1 324 ? 12.366 -8.027 -12.271 1.00 85.69 324 ALA A N 1
ATOM 2676 C CA . ALA A 1 324 ? 12.643 -6.736 -11.647 1.00 85.69 324 ALA A CA 1
ATOM 2677 C C . ALA A 1 324 ? 13.205 -6.880 -10.226 1.00 85.69 324 ALA A C 1
ATOM 2679 O O . ALA A 1 324 ? 14.197 -6.240 -9.877 1.00 85.69 324 ALA A O 1
ATOM 2680 N N . LEU A 1 325 ? 12.637 -7.766 -9.405 1.00 87.69 325 LEU A N 1
ATOM 2681 C CA . LEU A 1 325 ? 13.164 -8.050 -8.069 1.00 87.69 325 LEU A CA 1
ATOM 2682 C C . LEU A 1 325 ? 14.592 -8.600 -8.111 1.00 87.69 325 LEU A C 1
ATOM 2684 O O . LEU A 1 325 ? 15.406 -8.210 -7.283 1.00 87.69 325 LEU A O 1
ATOM 2688 N N . ARG A 1 326 ? 14.933 -9.472 -9.061 1.00 83.25 326 ARG A N 1
ATOM 2689 C CA . ARG A 1 326 ? 16.312 -9.961 -9.231 1.00 83.25 326 ARG A CA 1
ATOM 2690 C C . ARG A 1 326 ? 17.263 -8.832 -9.613 1.00 83.25 326 ARG A C 1
ATOM 2692 O O . ARG A 1 326 ? 18.307 -8.687 -8.981 1.00 83.25 326 ARG A O 1
ATOM 2699 N N . PHE A 1 327 ? 16.870 -8.008 -10.583 1.00 78.25 327 PHE A N 1
ATOM 2700 C CA . PHE A 1 327 ? 17.649 -6.859 -11.040 1.00 78.25 327 PHE A CA 1
ATOM 2701 C C . PHE A 1 327 ? 17.934 -5.872 -9.899 1.00 78.25 327 PHE A C 1
ATOM 2703 O O . PHE A 1 327 ? 19.092 -5.621 -9.562 1.00 78.25 327 PHE A O 1
ATOM 2710 N N . TYR A 1 328 ? 16.889 -5.369 -9.235 1.00 77.62 328 TYR A N 1
ATOM 2711 C CA . TYR A 1 328 ? 17.056 -4.447 -8.110 1.00 77.62 328 TYR A CA 1
ATOM 2712 C C . TYR A 1 328 ? 17.672 -5.128 -6.886 1.00 77.62 328 TYR A C 1
ATOM 2714 O O . TYR A 1 328 ? 18.347 -4.468 -6.107 1.00 77.62 328 TYR A O 1
ATOM 2722 N N . GLY A 1 329 ? 17.456 -6.427 -6.690 1.00 77.56 329 GLY A N 1
ATOM 2723 C CA . GLY A 1 329 ? 18.043 -7.198 -5.597 1.00 77.56 329 GLY A CA 1
ATOM 2724 C C . GLY A 1 329 ? 19.561 -7.307 -5.699 1.00 77.56 329 GLY A C 1
ATOM 2725 O O . GLY A 1 329 ? 20.249 -7.150 -4.692 1.00 77.56 329 GLY A O 1
ATOM 2726 N N . GLN A 1 330 ? 20.094 -7.491 -6.909 1.00 73.06 330 GLN A N 1
ATOM 2727 C CA . GLN A 1 330 ? 21.538 -7.508 -7.141 1.00 73.06 330 GLN A CA 1
ATOM 2728 C C . GLN A 1 330 ? 22.193 -6.185 -6.717 1.00 73.06 330 GLN A C 1
ATOM 2730 O O . GLN A 1 330 ? 23.233 -6.202 -6.065 1.00 73.06 330 GLN A O 1
ATOM 2735 N N . TYR A 1 331 ? 21.528 -5.050 -6.956 1.00 70.19 331 TYR A N 1
ATOM 2736 C CA . TYR A 1 331 ? 21.995 -3.745 -6.482 1.00 70.19 331 TYR A CA 1
ATOM 2737 C C . TYR A 1 331 ? 22.204 -3.706 -4.958 1.00 70.19 331 TYR A C 1
ATOM 2739 O O . TYR A 1 331 ? 23.215 -3.196 -4.489 1.00 70.19 331 TYR A O 1
ATOM 2747 N N . TYR A 1 332 ? 21.289 -4.284 -4.171 1.00 72.56 332 TYR A N 1
ATOM 2748 C CA . TYR A 1 332 ? 21.415 -4.348 -2.706 1.00 72.56 332 TYR A CA 1
ATOM 2749 C C . TYR A 1 332 ? 22.524 -5.288 -2.216 1.00 72.56 332 TYR A C 1
ATOM 2751 O O . TYR A 1 332 ? 22.929 -5.199 -1.056 1.00 72.56 332 TYR A O 1
ATOM 2759 N N . ILE A 1 333 ? 22.990 -6.208 -3.064 1.00 71.88 333 ILE A N 1
ATOM 2760 C CA . ILE A 1 333 ? 24.146 -7.067 -2.778 1.00 71.88 333 ILE A CA 1
ATOM 2761 C C . ILE A 1 333 ? 25.440 -6.328 -3.103 1.00 71.88 333 ILE A C 1
ATOM 2763 O O . ILE A 1 333 ? 26.385 -6.391 -2.320 1.00 71.88 333 ILE A O 1
ATOM 2767 N N . ASP A 1 334 ? 25.478 -5.646 -4.245 1.00 64.88 334 ASP A N 1
ATOM 2768 C CA . ASP A 1 334 ? 26.667 -4.937 -4.719 1.00 64.88 334 ASP A CA 1
ATOM 2769 C C . ASP A 1 334 ? 26.927 -3.668 -3.885 1.00 64.88 334 ASP A C 1
ATOM 2771 O O . ASP A 1 334 ? 28.078 -3.300 -3.622 1.00 64.88 334 ASP A O 1
ATOM 2775 N N . PHE A 1 335 ? 25.855 -3.030 -3.406 1.00 65.81 335 PHE A N 1
ATOM 2776 C CA . PHE A 1 335 ? 25.874 -1.775 -2.650 1.00 65.81 335 PHE A CA 1
ATOM 2777 C C . PHE A 1 335 ? 25.029 -1.879 -1.367 1.00 65.81 335 PHE A C 1
ATOM 2779 O O . PHE A 1 335 ? 23.987 -1.227 -1.253 1.00 65.81 335 PHE A O 1
ATOM 2786 N N . PRO A 1 336 ? 25.441 -2.707 -0.387 1.00 68.38 336 PRO A N 1
ATOM 2787 C CA . PRO A 1 336 ? 24.703 -2.863 0.858 1.00 68.38 336 PRO A CA 1
ATOM 2788 C C . PRO A 1 336 ? 24.764 -1.591 1.708 1.00 68.38 336 PRO A C 1
ATOM 2790 O O . PRO A 1 336 ? 25.718 -0.807 1.644 1.00 68.38 336 PRO A O 1
ATOM 2793 N N . ALA A 1 337 ? 23.755 -1.401 2.552 1.00 62.66 337 ALA A N 1
ATOM 2794 C CA . ALA A 1 337 ? 23.683 -0.240 3.425 1.00 62.66 337 ALA A CA 1
ATOM 2795 C C . ALA A 1 337 ? 24.889 -0.122 4.379 1.00 62.66 337 ALA A C 1
ATOM 2797 O O . ALA A 1 337 ? 25.317 -1.088 5.015 1.00 62.66 337 ALA A O 1
ATOM 2798 N N . GLY A 1 338 ? 25.418 1.098 4.515 1.00 59.84 338 GLY A N 1
ATOM 2799 C CA . GLY A 1 338 ? 26.546 1.399 5.403 1.00 59.84 338 GLY A CA 1
ATOM 2800 C C . GLY A 1 338 ? 27.936 1.115 4.822 1.00 59.84 338 GLY A C 1
ATOM 2801 O O . GLY A 1 338 ? 28.908 1.127 5.577 1.00 59.84 338 GLY A O 1
ATOM 2802 N N . ARG A 1 339 ? 28.052 0.875 3.508 1.00 61.25 339 ARG A N 1
ATOM 2803 C CA . ARG A 1 339 ? 29.340 0.799 2.800 1.00 61.25 339 ARG A CA 1
ATOM 2804 C C . ARG A 1 339 ? 30.072 2.152 2.884 1.00 61.25 339 ARG A C 1
ATOM 2806 O O . ARG A 1 339 ? 29.488 3.192 2.590 1.00 61.25 339 ARG A O 1
ATOM 2813 N N . ALA A 1 340 ? 31.334 2.142 3.316 1.00 57.94 340 ALA A N 1
ATOM 2814 C CA . ALA A 1 340 ? 32.081 3.356 3.674 1.00 57.94 340 ALA A CA 1
ATOM 2815 C C . ALA A 1 340 ? 32.486 4.242 2.477 1.00 57.94 340 ALA A C 1
ATOM 2817 O O . ALA A 1 340 ? 32.744 5.428 2.650 1.00 57.94 340 ALA A O 1
ATOM 2818 N N . ASP A 1 341 ? 32.538 3.675 1.272 1.00 56.69 341 ASP A N 1
ATOM 2819 C CA . ASP A 1 341 ? 32.838 4.350 0.001 1.00 56.69 341 ASP A CA 1
ATOM 2820 C C . ASP A 1 341 ? 31.588 4.931 -0.690 1.00 56.69 341 ASP A C 1
ATOM 2822 O O . ASP A 1 341 ? 31.701 5.663 -1.678 1.00 56.69 341 ASP A O 1
ATOM 2826 N N . CYS A 1 342 ? 30.391 4.658 -0.164 1.00 51.78 342 CYS A N 1
ATOM 2827 C CA . CYS A 1 342 ? 29.168 5.324 -0.591 1.00 51.78 342 CYS A CA 1
ATOM 2828 C C . CYS A 1 342 ? 29.057 6.681 0.126 1.00 51.78 342 CYS A C 1
ATOM 2830 O O . CYS A 1 342 ? 28.866 6.751 1.340 1.00 51.78 342 CYS A O 1
ATOM 2832 N N . ARG A 1 343 ? 29.188 7.779 -0.631 1.00 47.50 343 ARG A N 1
ATOM 2833 C CA . ARG A 1 343 ? 29.107 9.151 -0.096 1.00 47.50 343 ARG A CA 1
ATOM 2834 C C . ARG A 1 343 ? 27.745 9.443 0.533 1.00 47.50 343 ARG A C 1
ATOM 2836 O O . ARG A 1 343 ? 26.705 9.034 0.012 1.00 47.50 343 ARG A O 1
ATOM 2843 N N . LYS A 1 344 ? 27.751 10.232 1.612 1.00 45.88 344 LYS A N 1
ATOM 2844 C CA . LYS A 1 344 ? 26.523 10.772 2.210 1.00 45.88 344 LYS A CA 1
ATOM 2845 C C . LYS A 1 344 ? 25.970 11.882 1.313 1.00 45.88 344 LYS A C 1
ATOM 2847 O O . LYS A 1 344 ? 26.717 12.711 0.810 1.00 45.88 344 LYS A O 1
ATOM 2852 N N . ILE A 1 345 ? 24.650 11.932 1.144 1.00 44.03 345 ILE A N 1
ATOM 2853 C CA . ILE A 1 345 ? 23.963 12.909 0.272 1.00 44.03 345 ILE A CA 1
ATOM 2854 C C . ILE A 1 345 ? 24.293 14.363 0.639 1.00 44.03 345 ILE A C 1
ATOM 2856 O O . ILE A 1 345 ? 24.435 15.197 -0.250 1.00 44.03 345 ILE A O 1
ATOM 2860 N N . SER A 1 346 ? 24.490 14.655 1.929 1.00 40.84 346 SER A N 1
ATOM 2861 C CA . SER A 1 346 ? 24.894 15.981 2.423 1.00 40.84 346 SER A CA 1
ATOM 2862 C C . SER A 1 346 ? 26.208 16.491 1.818 1.00 40.84 346 SER A C 1
ATOM 2864 O O . SER A 1 346 ? 26.499 17.677 1.893 1.00 40.84 346 SER A O 1
ATOM 2866 N N . GLU A 1 347 ? 27.004 15.607 1.216 1.00 39.84 347 GLU A N 1
ATOM 2867 C CA . GLU A 1 347 ? 28.290 15.907 0.583 1.00 39.84 347 GLU A CA 1
ATOM 2868 C C . GLU A 1 347 ? 28.164 16.102 -0.946 1.00 39.84 347 GLU A C 1
ATOM 2870 O O . GLU A 1 347 ? 29.179 16.235 -1.633 1.00 39.84 347 GLU A O 1
ATOM 2875 N N . MET A 1 348 ? 26.940 16.087 -1.501 1.00 41.09 348 MET A N 1
ATOM 2876 C CA . MET A 1 348 ? 26.659 16.183 -2.946 1.00 41.09 348 MET A CA 1
ATOM 2877 C C . MET A 1 348 ? 25.810 17.403 -3.374 1.00 41.09 348 MET A C 1
ATOM 2879 O O . MET A 1 348 ? 25.510 17.542 -4.563 1.00 41.09 348 MET A O 1
ATOM 2883 N N . GLU A 1 349 ? 25.441 18.302 -2.456 1.00 35.97 349 GLU A N 1
ATOM 2884 C CA . GLU A 1 349 ? 24.898 19.639 -2.784 1.00 35.97 349 GLU A CA 1
ATOM 2885 C C . GLU A 1 349 ? 25.887 20.418 -3.679 1.00 35.97 349 GLU A C 1
ATOM 2887 O O . GLU A 1 349 ? 27.100 20.239 -3.554 1.00 35.97 349 GLU A O 1
ATOM 2892 N N . PRO A 1 350 ? 25.382 21.224 -4.631 1.00 40.88 350 PRO A N 1
ATOM 2893 C CA . PRO A 1 350 ? 25.774 21.206 -6.039 1.00 40.88 350 PRO A CA 1
ATOM 2894 C C . PRO A 1 350 ? 27.288 21.335 -6.222 1.00 40.88 350 PRO A C 1
ATOM 2896 O O . PRO A 1 350 ? 27.827 22.424 -6.409 1.00 40.88 350 PRO A O 1
ATOM 2899 N N . SER A 1 351 ? 27.988 20.202 -6.207 1.00 32.28 351 SER A N 1
ATOM 2900 C CA . SER A 1 351 ? 29.391 20.200 -6.581 1.00 32.28 351 SER A CA 1
ATOM 2901 C C . SER A 1 351 ? 29.461 20.314 -8.105 1.00 32.28 351 SER A C 1
ATOM 2903 O O . SER A 1 351 ? 28.888 19.472 -8.797 1.00 32.28 351 SER A O 1
ATOM 2905 N N . PRO A 1 352 ? 30.176 21.302 -8.668 1.00 34.16 352 PRO A N 1
ATOM 2906 C CA . PRO A 1 352 ? 30.438 21.368 -10.106 1.00 34.16 352 PRO A CA 1
ATOM 2907 C C . PRO A 1 352 ? 31.336 20.218 -10.604 1.00 34.16 352 PRO A C 1
ATOM 2909 O O . PRO A 1 352 ? 31.662 20.165 -11.788 1.00 34.16 352 PRO A O 1
ATOM 2912 N N . LYS A 1 353 ? 31.759 19.300 -9.722 1.00 34.97 353 LYS A N 1
ATOM 2913 C CA . LYS A 1 353 ? 32.592 18.147 -10.063 1.00 34.97 353 LYS A CA 1
ATOM 2914 C C . LYS A 1 353 ? 31.726 16.897 -10.290 1.00 34.97 353 LYS A C 1
ATOM 2916 O O . LYS A 1 353 ? 30.942 16.552 -9.405 1.00 34.97 353 LYS A O 1
ATOM 2921 N N . PRO A 1 354 ? 31.876 16.201 -11.434 1.00 41.50 354 PRO A N 1
ATOM 2922 C CA . PRO A 1 354 ? 31.236 14.910 -11.671 1.00 41.50 354 PRO A CA 1
ATOM 2923 C C . PRO A 1 354 ? 31.585 13.920 -10.555 1.00 41.50 354 PRO A C 1
ATOM 2925 O O . PRO A 1 354 ? 32.731 13.865 -10.114 1.00 41.50 354 PRO A O 1
ATOM 2928 N N . TYR A 1 355 ? 30.602 13.141 -10.104 1.00 38.94 355 TYR A N 1
ATOM 2929 C CA . TYR A 1 355 ? 30.846 12.032 -9.186 1.00 38.94 355 TYR A CA 1
ATOM 2930 C C . TYR A 1 355 ? 31.618 10.923 -9.920 1.00 38.94 355 TYR A C 1
ATOM 2932 O O . TYR A 1 355 ? 31.154 10.422 -10.942 1.00 38.94 355 TYR A O 1
ATOM 2940 N N . ASP A 1 356 ? 32.790 10.562 -9.401 1.00 42.09 356 ASP A N 1
ATOM 2941 C CA . ASP A 1 356 ? 33.743 9.585 -9.950 1.00 42.09 356 ASP A CA 1
ATOM 2942 C C . ASP A 1 356 ? 33.823 8.282 -9.127 1.00 42.09 356 ASP A C 1
ATOM 2944 O O . ASP A 1 356 ? 34.616 7.391 -9.431 1.00 42.09 356 ASP A O 1
ATOM 2948 N N . GLY A 1 357 ? 33.000 8.156 -8.080 1.00 40.16 357 GLY A N 1
ATOM 2949 C CA . GLY A 1 357 ? 32.984 6.989 -7.202 1.00 40.16 357 GLY A CA 1
ATOM 2950 C C . GLY A 1 357 ? 32.302 5.764 -7.820 1.00 40.16 357 GLY A C 1
ATOM 2951 O O . GLY A 1 357 ? 31.419 5.868 -8.669 1.00 40.16 357 GLY A O 1
ATOM 2952 N N . GLN A 1 358 ? 32.696 4.574 -7.358 1.00 40.75 358 GLN A N 1
ATOM 2953 C CA . GLN A 1 358 ? 32.163 3.291 -7.840 1.00 40.75 358 GLN A CA 1
ATOM 2954 C C . GLN A 1 358 ? 30.792 2.909 -7.246 1.00 40.75 358 GLN A C 1
ATOM 2956 O O . GLN A 1 358 ? 30.196 1.933 -7.697 1.00 40.75 358 GLN A O 1
ATOM 2961 N N . CYS A 1 359 ? 30.284 3.641 -6.245 1.00 42.53 359 CYS A N 1
ATOM 2962 C CA . CYS A 1 359 ? 28.974 3.391 -5.637 1.00 42.53 359 CYS A CA 1
ATOM 2963 C C . CYS A 1 359 ? 27.896 4.238 -6.342 1.00 42.53 359 CYS A C 1
ATOM 2965 O O . CYS A 1 359 ? 27.952 5.465 -6.260 1.00 42.53 359 CYS A O 1
ATOM 2967 N N . PRO A 1 360 ? 26.902 3.644 -7.028 1.00 47.81 360 PRO A N 1
ATOM 2968 C CA . PRO A 1 360 ? 25.806 4.399 -7.602 1.00 47.81 360 PRO A CA 1
ATOM 2969 C C . PRO A 1 360 ? 25.067 5.134 -6.485 1.00 47.81 360 PRO A C 1
ATOM 2971 O O . PRO A 1 360 ? 24.835 4.628 -5.388 1.00 47.81 360 PRO A O 1
ATOM 2974 N N . ILE A 1 361 ? 24.780 6.390 -6.774 1.00 44.97 361 ILE A N 1
ATOM 2975 C CA . ILE A 1 361 ? 24.365 7.404 -5.822 1.00 44.97 361 ILE A CA 1
ATOM 2976 C C . ILE A 1 361 ? 23.114 6.945 -5.053 1.00 44.97 361 ILE A C 1
ATOM 2978 O O . ILE A 1 361 ? 22.042 6.766 -5.631 1.00 44.97 361 ILE A O 1
ATOM 2982 N N . ALA A 1 362 ? 23.226 6.816 -3.730 1.00 39.41 362 ALA A N 1
ATOM 2983 C CA . ALA A 1 362 ? 22.067 6.807 -2.847 1.00 39.41 362 ALA A CA 1
ATOM 2984 C C . ALA A 1 362 ? 21.446 8.208 -2.902 1.00 39.41 362 ALA A C 1
ATOM 2986 O O . ALA A 1 362 ? 21.990 9.114 -2.287 1.00 39.41 362 ALA A O 1
ATOM 2987 N N . TYR A 1 363 ? 20.386 8.434 -3.682 1.00 40.78 363 TYR A N 1
ATOM 2988 C CA . TYR A 1 363 ? 19.753 9.756 -3.782 1.00 40.78 363 TYR A CA 1
ATOM 2989 C C . TYR A 1 363 ? 18.394 9.806 -3.076 1.00 40.78 363 TYR A C 1
ATOM 2991 O O . TYR A 1 363 ? 17.621 8.844 -3.099 1.00 40.78 363 TYR A O 1
ATOM 2999 N N . GLU A 1 364 ? 18.111 10.963 -2.474 1.00 31.34 364 GLU A N 1
ATOM 3000 C CA . GLU A 1 364 ? 16.800 11.362 -1.957 1.00 31.34 364 GLU A CA 1
ATOM 3001 C C . GLU A 1 364 ? 15.868 11.767 -3.116 1.00 31.34 364 GLU A C 1
ATOM 3003 O O . GLU A 1 364 ? 16.240 12.573 -3.964 1.00 31.34 364 GLU A O 1
ATOM 3008 N N . PRO A 1 365 ? 14.626 11.278 -3.194 1.00 36.47 365 PRO A N 1
ATOM 3009 C CA . PRO A 1 365 ? 13.614 11.783 -4.074 1.00 36.47 365 PRO A CA 1
ATOM 3010 C C . PRO A 1 365 ? 13.213 13.169 -3.601 1.00 36.47 365 PRO A C 1
ATOM 3012 O O . PRO A 1 365 ? 13.279 13.546 -2.431 1.00 36.47 365 PRO A O 1
ATOM 3015 N N . TYR A 1 366 ? 12.655 13.850 -4.580 1.00 31.67 366 TYR A N 1
ATOM 3016 C CA . TYR A 1 366 ? 11.996 15.144 -4.604 1.00 31.67 366 TYR A CA 1
ATOM 3017 C C . TYR A 1 366 ? 10.904 15.388 -3.529 1.00 31.67 366 TYR A C 1
ATOM 3019 O O . TYR A 1 366 ? 10.192 16.386 -3.600 1.00 31.67 366 TYR A O 1
ATOM 3027 N N . PHE A 1 367 ? 10.748 14.487 -2.554 1.00 33.19 367 PHE A N 1
ATOM 3028 C CA . PHE A 1 367 ? 9.724 14.494 -1.510 1.00 33.19 367 PHE A CA 1
ATOM 3029 C C . PHE A 1 367 ? 10.280 14.383 -0.076 1.00 33.19 367 PHE A C 1
ATOM 3031 O O . PHE A 1 367 ? 9.483 14.306 0.852 1.00 33.19 367 PHE A O 1
ATOM 3038 N N . GLY A 1 368 ? 11.607 14.401 0.122 1.00 30.50 368 GLY A N 1
ATOM 3039 C CA . GLY A 1 368 ? 12.230 14.383 1.459 1.00 30.50 368 GLY A CA 1
ATOM 3040 C C . GLY A 1 368 ? 12.353 12.997 2.113 1.00 30.50 368 GLY A C 1
ATOM 3041 O O . GLY A 1 368 ? 12.589 12.905 3.311 1.00 30.50 368 GLY A O 1
ATOM 3042 N N . GLU A 1 369 ? 12.206 11.909 1.352 1.00 38.00 369 GLU A N 1
ATOM 3043 C CA . GLU A 1 369 ? 12.101 10.537 1.878 1.00 38.00 369 GLU A CA 1
ATOM 3044 C C . GLU A 1 369 ? 13.163 9.611 1.270 1.00 38.00 369 GLU A C 1
ATOM 3046 O O . GLU A 1 369 ? 13.089 9.371 0.085 1.00 38.00 369 GLU A O 1
ATOM 3051 N N . ARG A 1 370 ? 14.121 9.018 1.996 1.00 40.62 370 ARG A N 1
ATOM 3052 C CA . ARG A 1 370 ? 15.191 8.158 1.412 1.00 40.62 370 ARG A CA 1
ATOM 3053 C C . ARG A 1 370 ? 14.699 6.765 0.915 1.00 40.62 370 ARG A C 1
ATOM 3055 O O . ARG A 1 370 ? 14.661 5.833 1.706 1.00 40.62 370 ARG A O 1
ATOM 3062 N N . PRO A 1 371 ? 14.408 6.500 -0.374 1.00 37.66 371 PRO A N 1
ATOM 3063 C CA . PRO A 1 371 ? 13.690 5.306 -0.839 1.00 37.66 371 PRO A CA 1
ATOM 3064 C C . PRO A 1 371 ? 14.626 4.138 -1.105 1.00 37.66 371 PRO A C 1
ATOM 3066 O O . PRO A 1 371 ? 14.192 2.987 -1.123 1.00 37.66 371 PRO A O 1
ATOM 3069 N N . SER A 1 372 ? 15.917 4.418 -1.319 1.00 42.28 372 SER A N 1
ATOM 3070 C CA . SER A 1 372 ? 16.899 3.393 -1.657 1.00 42.28 372 SER A CA 1
ATOM 3071 C C . SER A 1 372 ? 17.082 2.375 -0.536 1.00 42.28 372 SER A C 1
ATOM 3073 O O . SER A 1 372 ? 17.530 1.277 -0.825 1.00 42.28 372 SER A O 1
ATOM 3075 N N . TYR A 1 373 ? 16.679 2.668 0.704 1.00 47.47 373 TYR A N 1
ATOM 3076 C CA . TYR A 1 373 ? 16.890 1.757 1.833 1.00 47.47 373 TYR A CA 1
ATOM 3077 C C . TYR A 1 373 ? 15.606 1.272 2.519 1.00 47.47 373 TYR A C 1
ATOM 3079 O O . TYR A 1 373 ? 15.585 0.179 3.074 1.00 47.47 373 TYR A O 1
ATOM 3087 N N . HIS A 1 374 ? 14.484 1.979 2.369 1.00 56.66 374 HIS A N 1
ATOM 3088 C CA . HIS A 1 374 ? 13.229 1.605 3.031 1.00 56.66 374 HIS A CA 1
ATOM 3089 C C . HIS A 1 374 ? 12.390 0.558 2.291 1.00 56.66 374 HIS A C 1
ATOM 3091 O O . HIS A 1 374 ? 11.336 0.196 2.788 1.00 56.66 374 HIS A O 1
ATOM 3097 N N . THR A 1 375 ? 12.838 0.043 1.140 1.00 69.06 375 THR A N 1
ATOM 3098 C CA . THR A 1 375 ? 12.111 -0.983 0.361 1.00 69.06 375 THR A CA 1
ATOM 3099 C C . THR A 1 375 ? 12.772 -2.365 0.397 1.00 69.06 375 THR A C 1
ATOM 3101 O O . THR A 1 375 ? 12.376 -3.261 -0.351 1.00 69.06 375 THR A O 1
ATOM 3104 N N . VAL A 1 376 ? 13.762 -2.577 1.281 1.00 76.25 376 VAL A N 1
ATOM 3105 C CA . VAL A 1 376 ? 14.398 -3.895 1.505 1.00 76.25 376 VAL A CA 1
ATOM 3106 C C . VAL A 1 376 ? 13.359 -4.948 1.912 1.00 76.25 376 VAL A C 1
ATOM 3108 O O . VAL A 1 376 ? 13.476 -6.117 1.542 1.00 76.25 376 VAL A O 1
ATOM 3111 N N . TYR A 1 377 ? 12.283 -4.528 2.581 1.00 79.50 377 TYR A N 1
ATOM 3112 C CA . TYR A 1 377 ? 11.165 -5.401 2.928 1.00 79.50 377 TYR A CA 1
ATOM 3113 C C . TYR A 1 377 ? 10.510 -6.078 1.709 1.00 79.50 377 TYR A C 1
ATOM 3115 O O . TYR A 1 377 ? 9.933 -7.155 1.853 1.00 79.50 377 TYR A O 1
ATOM 3123 N N . LEU A 1 378 ? 10.596 -5.496 0.501 1.00 84.62 378 LEU A N 1
ATOM 3124 C CA . LEU A 1 378 ? 10.011 -6.099 -0.703 1.00 84.62 378 LEU A CA 1
ATOM 3125 C C . LEU A 1 378 ? 10.623 -7.471 -0.984 1.00 84.62 378 LEU A C 1
ATOM 3127 O O . LEU A 1 378 ? 9.944 -8.338 -1.524 1.00 84.62 378 LEU A O 1
ATOM 3131 N N . PHE A 1 379 ? 11.882 -7.688 -0.592 1.00 88.12 379 PHE A N 1
ATOM 3132 C CA . PHE A 1 379 ? 12.558 -8.975 -0.749 1.00 88.12 379 PHE A CA 1
ATOM 3133 C C . PHE A 1 379 ? 12.123 -9.998 0.301 1.00 88.12 379 PHE A C 1
ATOM 3135 O O . PHE A 1 379 ? 12.095 -11.189 0.000 1.00 88.12 379 PHE A O 1
ATOM 3142 N N . ALA A 1 380 ? 11.723 -9.550 1.494 1.00 86.12 380 ALA A N 1
ATOM 3143 C CA . ALA A 1 380 ? 11.085 -10.413 2.485 1.00 86.12 380 ALA A CA 1
ATOM 3144 C C . ALA A 1 380 ? 9.723 -10.900 1.973 1.00 86.12 380 ALA A C 1
ATOM 3146 O O . ALA A 1 380 ? 9.446 -12.097 1.982 1.00 86.12 380 ALA A O 1
ATOM 3147 N N . LEU A 1 381 ? 8.925 -9.996 1.398 1.00 87.00 381 LEU A N 1
ATOM 3148 C CA . LEU A 1 381 ? 7.669 -10.356 0.743 1.00 87.00 381 LEU A CA 1
ATOM 3149 C C . LEU A 1 381 ? 7.890 -11.260 -0.484 1.00 87.00 381 LEU A C 1
ATOM 3151 O O . LEU A 1 381 ? 7.207 -12.268 -0.647 1.00 87.00 381 LEU A O 1
ATOM 3155 N N . ALA A 1 382 ? 8.867 -10.940 -1.336 1.00 90.00 382 ALA A N 1
ATOM 3156 C CA . ALA A 1 382 ? 9.187 -11.721 -2.531 1.00 90.00 382 ALA A CA 1
ATOM 3157 C C . ALA A 1 382 ? 9.598 -13.164 -2.207 1.00 90.00 382 ALA A C 1
ATOM 3159 O O . ALA A 1 382 ? 9.257 -14.080 -2.953 1.00 90.00 382 ALA A O 1
ATOM 3160 N N . LYS A 1 383 ? 10.281 -13.386 -1.080 1.00 89.56 383 LYS A N 1
ATOM 3161 C CA . LYS A 1 383 ? 10.682 -14.717 -0.604 1.00 89.56 383 LYS A CA 1
ATOM 3162 C C . LYS A 1 383 ? 9.490 -15.650 -0.360 1.00 89.56 383 LYS A C 1
ATOM 3164 O O . LYS A 1 383 ? 9.627 -16.846 -0.605 1.00 89.56 383 LYS A O 1
ATOM 3169 N N . LYS A 1 384 ? 8.325 -15.111 0.034 1.00 86.81 384 LYS A N 1
ATOM 3170 C CA . LYS A 1 384 ? 7.062 -15.869 0.154 1.00 86.81 384 LYS A CA 1
ATOM 3171 C C . LYS A 1 384 ? 6.552 -16.359 -1.206 1.00 86.81 384 LYS A C 1
ATOM 3173 O O . LYS A 1 384 ? 5.962 -17.430 -1.284 1.00 86.81 384 LYS A O 1
ATOM 3178 N N . TYR A 1 385 ? 6.774 -15.582 -2.265 1.00 89.44 385 TYR A N 1
ATOM 3179 C CA . TYR A 1 385 ? 6.195 -15.828 -3.589 1.00 89.44 385 TYR A CA 1
ATOM 3180 C C . TYR A 1 385 ? 7.112 -16.545 -4.574 1.00 89.44 385 TYR A C 1
ATOM 3182 O O . TYR A 1 385 ? 6.614 -17.226 -5.468 1.00 89.44 385 TYR A O 1
ATOM 3190 N N . TYR A 1 386 ? 8.428 -16.419 -4.411 1.00 91.25 386 TYR A N 1
ATOM 3191 C CA . TYR A 1 386 ? 9.416 -17.046 -5.287 1.00 91.25 386 TYR A CA 1
ATOM 3192 C C . TYR A 1 386 ? 10.402 -17.884 -4.458 1.00 91.25 386 TYR A C 1
ATOM 3194 O O . TYR A 1 386 ? 11.554 -17.474 -4.256 1.00 91.25 386 TYR A O 1
ATOM 3202 N N . PRO A 1 387 ? 9.975 -19.050 -3.936 1.00 89.31 387 PRO A N 1
ATOM 3203 C CA . PRO A 1 387 ? 10.830 -19.923 -3.129 1.00 89.31 387 PRO A CA 1
ATOM 3204 C C . PRO A 1 387 ? 12.103 -20.360 -3.865 1.00 89.31 387 PRO A C 1
ATOM 3206 O O . PRO A 1 387 ? 13.133 -20.598 -3.237 1.00 89.31 387 PRO A O 1
ATOM 3209 N N . GLU A 1 388 ? 12.078 -20.406 -5.194 1.00 91.06 388 GLU A N 1
ATOM 3210 C CA . GLU A 1 388 ? 13.240 -20.722 -6.019 1.00 91.06 388 GLU A CA 1
ATOM 3211 C C . GLU A 1 388 ? 14.342 -19.642 -5.984 1.00 91.06 388 GLU A C 1
ATOM 3213 O O . GLU A 1 388 ? 15.499 -19.943 -6.264 1.00 91.06 388 GLU A O 1
ATOM 3218 N N . ASP A 1 389 ? 14.014 -18.404 -5.591 1.00 91.62 389 ASP A N 1
ATOM 3219 C CA . ASP A 1 389 ? 14.973 -17.309 -5.376 1.00 91.62 389 ASP A CA 1
ATOM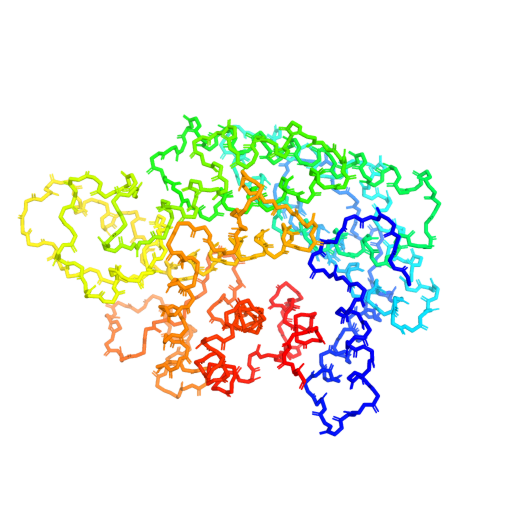 3220 C C . ASP A 1 389 ? 15.250 -17.058 -3.885 1.00 91.62 389 ASP A C 1
ATOM 3222 O O . ASP A 1 389 ? 15.907 -16.078 -3.520 1.00 91.62 389 ASP A O 1
ATOM 3226 N N . LYS A 1 390 ? 14.797 -17.956 -2.997 1.00 91.44 390 LYS A N 1
ATOM 3227 C CA . LYS A 1 390 ? 14.924 -17.809 -1.539 1.00 91.44 390 LYS A CA 1
ATOM 3228 C C . LYS A 1 390 ? 16.359 -17.517 -1.100 1.00 91.44 390 LYS A C 1
ATOM 3230 O O . LYS A 1 390 ? 16.563 -16.665 -0.235 1.00 91.44 390 LYS A O 1
ATOM 3235 N N . ALA A 1 391 ? 17.351 -18.180 -1.698 1.00 92.50 391 ALA A N 1
ATOM 3236 C CA . ALA A 1 391 ? 18.766 -17.968 -1.383 1.00 92.50 391 ALA A CA 1
ATOM 3237 C C . ALA A 1 391 ? 19.234 -16.540 -1.719 1.00 92.50 391 ALA A C 1
ATOM 3239 O O . ALA A 1 391 ? 19.905 -15.902 -0.906 1.00 92.50 391 ALA A O 1
ATOM 3240 N N . LEU A 1 392 ? 18.827 -16.013 -2.880 1.00 90.00 392 LEU A N 1
ATOM 3241 C CA . LEU A 1 392 ? 19.135 -14.647 -3.303 1.00 90.00 392 LEU A CA 1
ATOM 3242 C C . LEU A 1 392 ? 18.507 -13.626 -2.348 1.00 90.00 392 LEU A C 1
ATOM 3244 O O . LEU A 1 392 ? 19.207 -12.751 -1.840 1.00 90.00 392 LEU A O 1
ATOM 3248 N N . TYR A 1 393 ? 17.212 -13.756 -2.052 1.00 91.38 393 TYR A N 1
ATOM 3249 C CA . TYR A 1 393 ? 16.527 -12.819 -1.156 1.00 91.38 393 TYR A CA 1
ATOM 3250 C C . TYR A 1 393 ? 17.040 -12.897 0.278 1.00 91.38 393 TYR A C 1
ATOM 3252 O O . TYR A 1 393 ? 17.188 -11.865 0.925 1.00 91.38 393 TYR A O 1
ATOM 3260 N N . THR A 1 394 ? 17.411 -14.087 0.752 1.00 90.50 394 THR A N 1
ATOM 3261 C CA . THR A 1 394 ? 18.059 -14.243 2.062 1.00 90.50 394 THR A CA 1
ATOM 3262 C C . THR A 1 394 ? 19.387 -13.492 2.092 1.00 90.50 394 THR A C 1
ATOM 3264 O O . THR A 1 394 ? 19.620 -12.712 3.011 1.00 90.50 394 THR A O 1
ATOM 3267 N N . LYS A 1 395 ? 20.218 -13.632 1.050 1.00 90.44 395 LYS A N 1
ATOM 3268 C CA . LYS A 1 395 ? 21.479 -12.888 0.927 1.00 90.44 395 LYS A CA 1
ATOM 3269 C C . LYS A 1 395 ? 21.256 -11.370 0.948 1.00 90.44 395 LYS A C 1
ATOM 3271 O O . LYS A 1 395 ? 21.981 -10.670 1.651 1.00 90.44 395 LYS A O 1
ATOM 3276 N N . ILE A 1 396 ? 20.245 -10.872 0.232 1.00 86.69 396 ILE A N 1
ATOM 3277 C CA . ILE A 1 396 ? 19.883 -9.443 0.209 1.00 86.69 396 ILE A CA 1
ATOM 3278 C C . ILE A 1 396 ? 19.486 -8.951 1.606 1.00 86.69 396 ILE A C 1
ATOM 3280 O O . ILE A 1 396 ? 20.025 -7.947 2.076 1.00 86.69 396 ILE A O 1
ATOM 3284 N N . LEU A 1 397 ? 18.576 -9.664 2.278 1.00 87.06 397 LEU A N 1
ATOM 3285 C CA . LEU A 1 397 ? 18.083 -9.308 3.612 1.00 87.06 397 LEU A CA 1
ATOM 3286 C C . LEU A 1 397 ? 19.206 -9.340 4.654 1.00 87.06 397 LEU A C 1
ATOM 3288 O O . LEU A 1 397 ? 19.316 -8.422 5.464 1.00 87.06 397 LEU A O 1
ATOM 3292 N N . SER A 1 398 ? 20.082 -10.348 4.611 1.00 86.38 398 SER A N 1
ATOM 3293 C CA . SER A 1 398 ? 21.237 -10.440 5.511 1.00 86.38 398 SER A CA 1
ATOM 3294 C C . SER A 1 398 ? 22.229 -9.295 5.298 1.00 86.38 398 SER A C 1
ATOM 3296 O O . SER A 1 398 ? 22.674 -8.695 6.276 1.00 86.38 398 SER A O 1
ATOM 3298 N N . ALA A 1 399 ? 22.538 -8.951 4.043 1.00 82.31 399 ALA A N 1
ATOM 3299 C CA . ALA A 1 399 ? 23.450 -7.853 3.714 1.00 82.31 399 ALA A CA 1
ATOM 3300 C C . ALA A 1 399 ? 22.904 -6.475 4.131 1.00 82.31 399 ALA A C 1
ATOM 3302 O O . ALA A 1 399 ? 23.677 -5.562 4.406 1.00 82.31 399 ALA A O 1
ATOM 3303 N N . ASN A 1 400 ? 21.578 -6.337 4.232 1.00 80.00 400 ASN A N 1
ATOM 3304 C CA . ASN A 1 400 ? 20.894 -5.075 4.523 1.00 80.00 400 ASN A CA 1
ATOM 3305 C C . ASN A 1 400 ? 20.103 -5.116 5.839 1.00 80.00 400 ASN A C 1
ATOM 3307 O O . ASN A 1 400 ? 19.166 -4.344 6.026 1.00 80.00 400 ASN A O 1
ATOM 3311 N N . ARG A 1 401 ? 20.486 -5.988 6.784 1.00 80.62 401 ARG A N 1
ATOM 3312 C CA . ARG A 1 401 ? 19.750 -6.210 8.044 1.00 80.62 401 ARG A CA 1
ATOM 3313 C C . ARG A 1 401 ? 19.509 -4.928 8.849 1.00 80.62 401 ARG A C 1
ATOM 3315 O O . ARG A 1 401 ? 18.495 -4.821 9.529 1.00 80.62 401 ARG A O 1
ATOM 3322 N N . LYS A 1 402 ? 20.428 -3.959 8.776 1.00 76.62 402 LYS A N 1
ATOM 3323 C CA . LYS A 1 402 ? 20.309 -2.667 9.474 1.00 76.62 402 LYS A CA 1
ATOM 3324 C C . LYS A 1 402 ? 19.120 -1.835 8.984 1.00 76.62 402 LYS A C 1
ATOM 3326 O O . LYS A 1 402 ? 18.544 -1.115 9.782 1.00 76.62 402 LYS A O 1
ATOM 3331 N N . GLU A 1 403 ? 18.721 -1.997 7.725 1.00 74.94 403 GLU A N 1
ATOM 3332 C CA . GLU A 1 403 ? 17.603 -1.266 7.110 1.00 74.94 403 GLU A CA 1
ATOM 3333 C C . GLU A 1 403 ? 16.236 -1.900 7.397 1.00 74.94 403 GLU A C 1
ATOM 3335 O O . GLU A 1 403 ? 15.200 -1.313 7.096 1.00 74.94 403 GLU A O 1
ATOM 3340 N N . LEU A 1 404 ? 16.218 -3.098 7.993 1.00 74.81 404 LEU A N 1
ATOM 3341 C CA . LEU A 1 404 ? 14.998 -3.747 8.478 1.00 74.81 404 LEU A CA 1
ATOM 3342 C C . LEU A 1 404 ? 14.570 -3.218 9.856 1.00 74.81 404 LEU A C 1
ATOM 3344 O O . LEU A 1 404 ? 13.521 -3.603 10.359 1.00 74.81 404 LEU A O 1
ATOM 3348 N N . ILE A 1 405 ? 15.358 -2.349 10.488 1.00 68.12 405 ILE A N 1
ATOM 3349 C CA . ILE A 1 405 ? 15.010 -1.732 11.768 1.00 68.12 405 ILE A CA 1
ATOM 3350 C C . ILE A 1 405 ? 14.987 -0.217 11.552 1.00 68.12 405 ILE A C 1
ATOM 3352 O O . ILE A 1 405 ? 15.978 0.332 11.069 1.00 68.12 405 ILE A O 1
ATOM 3356 N N . PRO A 1 406 ? 13.901 0.489 11.898 1.00 62.28 406 PRO A N 1
ATOM 3357 C CA . PRO A 1 406 ? 13.916 1.942 11.859 1.00 62.28 406 PRO A CA 1
ATOM 3358 C C . PRO A 1 406 ? 14.956 2.502 12.827 1.00 62.28 406 PRO A C 1
ATOM 3360 O O . PRO A 1 406 ? 15.143 1.995 13.933 1.00 62.28 406 PRO A O 1
ATOM 3363 N N . VAL A 1 407 ? 15.603 3.592 12.427 1.00 58.44 407 VAL A N 1
ATOM 3364 C CA . VAL A 1 407 ? 16.411 4.405 13.342 1.00 58.44 407 VAL A CA 1
ATOM 3365 C C . VAL A 1 407 ? 15.479 5.414 14.012 1.00 58.44 407 VAL A C 1
ATOM 3367 O O . VAL A 1 407 ? 14.646 6.010 13.330 1.00 58.44 407 VAL A O 1
ATOM 3370 N N . SER A 1 408 ? 15.641 5.627 15.320 1.00 50.81 408 SER A N 1
ATOM 3371 C CA . SER A 1 408 ? 14.790 6.470 16.185 1.00 50.81 408 SER A CA 1
ATOM 3372 C C . SER A 1 408 ? 14.544 7.898 15.682 1.00 50.81 408 SER A C 1
ATOM 3374 O O . SER A 1 408 ? 13.594 8.541 16.106 1.00 50.81 408 SER A O 1
ATOM 3376 N N . ASN A 1 409 ? 15.385 8.396 14.771 1.00 51.34 409 ASN A N 1
ATOM 3377 C CA . ASN A 1 409 ? 15.327 9.764 14.255 1.00 51.34 409 ASN A CA 1
ATOM 3378 C C . ASN A 1 409 ? 14.753 9.842 12.828 1.00 51.34 409 ASN A C 1
ATOM 3380 O O . ASN A 1 409 ? 14.805 10.904 12.207 1.00 51.34 409 ASN A O 1
ATOM 3384 N N . PHE A 1 410 ? 14.256 8.731 12.269 1.00 48.12 410 PHE A N 1
ATOM 3385 C CA . PHE A 1 410 ? 13.588 8.742 10.969 1.00 48.12 410 PHE A CA 1
ATOM 3386 C C . PHE A 1 410 ? 12.094 9.007 11.111 1.00 48.12 410 PHE A C 1
ATOM 3388 O O . PHE A 1 410 ? 11.395 8.445 11.949 1.00 48.12 410 PHE A O 1
ATOM 3395 N N . HIS A 1 411 ? 11.604 9.850 10.214 1.00 44.59 411 HIS A N 1
ATOM 3396 C CA . HIS A 1 411 ? 10.228 10.305 10.175 1.00 44.59 411 HIS A CA 1
ATOM 3397 C C . HIS A 1 411 ? 9.244 9.128 9.927 1.00 44.59 411 HIS A C 1
ATOM 3399 O O . HIS A 1 411 ? 9.514 8.296 9.061 1.00 44.59 411 HIS A O 1
ATOM 3405 N N . PRO A 1 412 ? 8.095 9.026 10.625 1.00 41.25 412 PRO A N 1
ATOM 3406 C CA . PRO A 1 412 ? 7.148 7.894 10.585 1.00 41.25 412 PRO A CA 1
ATOM 3407 C C . PRO A 1 412 ? 6.665 7.399 9.200 1.00 41.25 412 PRO A C 1
ATOM 3409 O O . PRO A 1 412 ? 6.201 6.262 9.073 1.00 41.25 412 PRO A O 1
ATOM 3412 N N . LEU A 1 413 ? 6.776 8.199 8.128 1.00 44.50 413 LEU A N 1
ATOM 3413 C CA . LEU A 1 413 ? 6.551 7.721 6.746 1.00 44.50 413 LEU A CA 1
ATOM 3414 C C . LEU A 1 413 ? 7.698 6.882 6.180 1.00 44.50 413 LEU A C 1
ATOM 3416 O O . LEU A 1 413 ? 7.428 6.013 5.354 1.00 44.50 413 LEU A O 1
ATOM 3420 N N . HIS A 1 414 ? 8.932 7.101 6.637 1.00 46.22 414 HIS A N 1
ATOM 3421 C CA . HIS A 1 414 ? 10.128 6.352 6.234 1.00 46.22 414 HIS A CA 1
ATOM 3422 C C . HIS A 1 414 ? 10.084 4.902 6.709 1.00 46.22 414 HIS A C 1
ATOM 3424 O O . HIS A 1 414 ? 10.768 4.045 6.162 1.00 46.22 414 HIS A O 1
ATOM 3430 N N . ALA A 1 415 ? 9.268 4.611 7.719 1.00 48.06 415 ALA A N 1
ATOM 3431 C CA . ALA A 1 415 ? 9.230 3.310 8.345 1.00 48.06 415 ALA A CA 1
ATOM 3432 C C . ALA A 1 415 ? 7.814 2.722 8.380 1.00 48.06 415 ALA A C 1
ATOM 3434 O O . ALA A 1 415 ? 7.288 2.499 9.466 1.00 48.06 415 ALA A O 1
ATOM 3435 N N . PRO A 1 416 ? 7.237 2.305 7.231 1.00 59.66 416 PRO A N 1
ATOM 3436 C CA . PRO A 1 416 ? 6.456 1.084 7.305 1.00 59.66 416 PRO A CA 1
ATOM 3437 C C . PRO A 1 416 ? 7.391 -0.103 7.626 1.00 59.66 416 PRO A C 1
ATOM 3439 O O . PRO A 1 416 ? 6.907 -1.179 7.929 1.00 59.66 416 PRO A O 1
ATOM 3442 N N . VAL A 1 417 ? 8.722 0.092 7.595 1.00 67.12 417 VAL A N 1
ATOM 3443 C CA . VAL A 1 417 ? 9.767 -0.863 7.980 1.00 67.12 417 VAL A CA 1
ATOM 3444 C C . VAL A 1 417 ? 9.422 -1.613 9.265 1.00 67.12 417 VAL A C 1
ATOM 3446 O O . VAL A 1 417 ? 9.535 -2.825 9.242 1.00 67.12 417 VAL A O 1
ATOM 3449 N N . SER A 1 418 ? 8.937 -0.979 10.342 1.00 77.94 418 SER A N 1
ATOM 3450 C CA . SER A 1 418 ? 8.538 -1.737 11.547 1.00 77.94 418 SER A CA 1
ATOM 3451 C C . SER A 1 418 ? 7.375 -2.676 11.279 1.00 77.94 418 SER A C 1
ATOM 3453 O O . SER A 1 418 ? 7.435 -3.841 11.645 1.00 77.94 418 SER A O 1
ATOM 3455 N N . VAL A 1 419 ? 6.336 -2.191 10.598 1.00 85.69 419 VAL A N 1
ATOM 3456 C CA . VAL A 1 419 ? 5.164 -3.000 10.241 1.00 85.69 419 VAL A CA 1
ATOM 3457 C C . VAL A 1 419 ? 5.599 -4.166 9.351 1.00 85.69 419 VAL A C 1
ATOM 3459 O O . VAL A 1 419 ? 5.350 -5.325 9.659 1.00 85.69 419 VAL A O 1
ATOM 3462 N N . PHE A 1 420 ? 6.356 -3.892 8.293 1.00 82.06 420 PHE A N 1
ATOM 3463 C CA . PHE A 1 420 ? 6.897 -4.921 7.414 1.00 82.06 420 PHE A CA 1
ATOM 3464 C C . PHE A 1 420 ? 7.816 -5.908 8.143 1.00 82.06 420 PHE A C 1
ATOM 3466 O O . PHE A 1 420 ? 7.724 -7.110 7.915 1.00 82.06 420 PHE A O 1
ATOM 3473 N N . THR A 1 421 ? 8.705 -5.431 9.009 1.00 84.25 421 THR A N 1
ATOM 3474 C CA . THR A 1 421 ? 9.651 -6.274 9.744 1.00 84.25 421 THR A CA 1
ATOM 3475 C C . THR A 1 421 ? 8.937 -7.164 10.743 1.00 84.25 421 THR A C 1
ATOM 3477 O O . THR A 1 421 ? 9.243 -8.354 10.792 1.00 84.25 421 THR A O 1
ATOM 3480 N N . LEU A 1 422 ? 7.945 -6.625 11.458 1.00 88.88 422 LEU A N 1
ATOM 3481 C CA . LEU A 1 422 ? 7.066 -7.381 12.349 1.00 88.88 422 LEU A CA 1
ATOM 3482 C C . LEU A 1 422 ? 6.430 -8.574 11.624 1.00 88.88 422 LEU A C 1
ATOM 3484 O O . LEU A 1 422 ? 6.384 -9.673 12.172 1.00 88.88 422 LEU A O 1
ATOM 3488 N N . PHE A 1 423 ? 5.963 -8.377 10.388 1.00 87.94 423 PHE A N 1
ATOM 3489 C CA . PHE A 1 423 ? 5.237 -9.419 9.662 1.00 87.94 423 PHE A CA 1
ATOM 3490 C C . PHE A 1 423 ? 6.121 -10.323 8.792 1.00 87.94 423 PHE A C 1
ATOM 3492 O O . PHE A 1 423 ? 5.818 -11.512 8.682 1.00 87.94 423 PHE A O 1
ATOM 3499 N N . PHE A 1 424 ? 7.227 -9.842 8.220 1.00 84.88 424 PHE A N 1
ATOM 3500 C CA . PHE A 1 424 ? 7.919 -10.548 7.129 1.00 84.88 424 PHE A CA 1
ATOM 3501 C C . PHE A 1 424 ? 9.431 -10.746 7.308 1.00 84.88 424 PHE A C 1
ATOM 3503 O O . PHE A 1 424 ? 10.004 -11.548 6.575 1.00 84.88 424 PHE A O 1
ATOM 3510 N N . ALA A 1 425 ? 10.111 -10.047 8.224 1.00 78.69 425 ALA A N 1
ATOM 3511 C CA . ALA A 1 425 ? 11.583 -10.075 8.243 1.00 78.69 425 ALA A CA 1
ATOM 3512 C C . ALA A 1 425 ? 12.189 -11.403 8.727 1.00 78.69 425 ALA A C 1
ATOM 3514 O O . ALA A 1 425 ? 13.314 -11.728 8.345 1.00 78.69 425 ALA A O 1
ATOM 3515 N N . GLU A 1 426 ? 11.475 -12.155 9.565 1.00 82.00 426 GLU A N 1
ATOM 3516 C CA . GLU A 1 426 ? 11.957 -13.403 10.167 1.00 82.00 426 GLU A CA 1
ATOM 3517 C C . GLU A 1 426 ? 10.919 -14.521 9.978 1.00 82.00 426 GLU A C 1
ATOM 3519 O O . GLU A 1 426 ? 9.727 -14.268 10.092 1.00 82.00 426 GLU A O 1
ATOM 3524 N N . GLU A 1 427 ? 11.346 -15.750 9.683 1.00 72.06 427 GLU A N 1
ATOM 3525 C CA . GLU A 1 427 ? 10.476 -16.934 9.510 1.00 72.06 427 GLU A CA 1
ATOM 3526 C C . GLU A 1 427 ? 10.768 -17.969 10.603 1.00 72.06 427 GLU A C 1
ATOM 3528 O O . GLU A 1 427 ? 11.967 -18.260 10.827 1.00 72.06 427 GLU A O 1
#

Foldseek 3Di:
DFPVAADQLDDPVLLVVLLVLCVPCPQQVLLVQLLVVLVVLLVCCLPPPDCVVQPFAPDADPVNLLVSCQRAQLSLLSLLSVCLNVVPVSSLVRSLVRLLSNLVSLGLLCNCVNDLVCQLVSLLSLLVSQSRNLNSCSSSVVVDDPVSLVSNLVSLLSSLVSNVRSLVSCVVPVCVQPLFLSLLSSLNSLLSSCRSNVPPVSVCCQCPVDCNRLLNSLQAQWAAQPQPSHPVPVPDDPVQAPPLSRFTFGDGLAAQDDGDPPPDDPPPCVCVVPPPRPNQCRLLRRLSSLVSQLSSLSSCVSRVHADPNPHGSCCRRPRSSVRNCLSLLVLCLVAPPPDPQADDVVVVPPDPDDDPGPRRHQHDDPPRERRSQLSLLSLLSVCVVCVVCVVSNVSSCVSHVVSLRDDPPDRPVNPVSSVSSSRGSHD